Protein AF-0000000066293790 (afdb_homodimer)

Nearest PDB structures (foldseek):
  2iiu-assembly1_A  TM=8.803E-01  e=8.306E-07  Shewanella oneidensis
  2olt-assembly1_B  TM=8.919E-01  e=1.092E-06  Shewanella oneidensis MR-1
  2olt-assembly2_A  TM=8.909E-01  e=1.503E-06  Shewanella oneidensis MR-1
  2iiu-assembly2_C  TM=8.753E-01  e=1.723E-06  Shewanella oneidensis
  1t72-assembly1_A  TM=7.692E-01  e=1.938E-03  Aquifex aeolicus

Radius of gyration: 21.7 Å; Cα contacts (8 Å, |Δi|>4): 525; chains: 2; bounding box: 52×69×60 Å

InterPro domains:
  IPR002727 Protein of unknown function DUF47 [PTHR36536] (15-214)
  IPR002727 Protein of unknown function DUF47 [TIGR00153] (3-216)
  IPR018445 Putative phosphate transport regulator [PF01865] (2-214)
  IPR038078 PhoU-like domain superfamily [G3DSA:1.20.58.220] (3-214)

Secondary structure (DSSP, 8-state):
--------HHHHHHHHHHHHHHHHHHHHHHHHHHHHTT-HHHHHHHHHHHHHHHHHHHHHHHHHHHHIIIIIS-GGGHHHHHHHHHHHHHHHHHHHHHHHHHHHH-PPP-GGGHHHHHHHHHHHHHHHHHHHHHHHHTTT-HHHHHHHHHHHHHHHHHHHHHHHHHHHHHHHHHHTTSS-HHHHHHHHHHHHHHHHHHHHHHHHHHHHHHHHHHHH-/--------HHHHHHHHHHHHHHHHHHHHHHHHHHHHTT-HHHHHHHHHHHHHHHHHHHHHHHHHHHHIIIIIS-GGGHHHHHHHHHHHHHHHHHHHHHHHHHHHH-PPPPGGGHHHHHHHHHHHHHHHHHHHHHHHHTTT-HHHHHHHHHHHHHHHHHHHHHHHHHHHHHHHHHHTTSS-HHHHHHHHHHHHHHHHHHHHHHHHHHHHHHHHHHHH-

pLDDT: mean 89.33, std 13.79, range [22.28, 98.5]

Foldseek 3Di:
DPPPPPCQPLNVLLLVLLVLLLVLLVLLVVLVVCLQVLVLVSLVVSLVVLVVSLVVSVVSLVVSVVCLVVVSDDPPCSVLVNQLSVLSSVLSVLSSVLSVLSNVLSDRDDNVCVVLVVVLSVLLNVLSVLLSQLVVCLPPPLPSNVVSLVVLVVSLVVNVVSLVVSLVVLVVCPVVVVDDPSNSVSVNVSSVSSSVSSVSSNVSSVSSVVSSVVVVD/DPPPPPCQPLNVLLLVLLVLLLVLLVLLVVLVVCLQVLVLVSLVVSLVVLVVSLVVSVVSLVVSVVCLVVVSDDPPCSVLVNQLSVLSSVLSVLSSVLSVLSNVLSDRDDNVCVVLVVVLSVLLNLLSVLLSQLVVCLPPPLPSNVVSLVVLVVSLVVNVVSLVVSLVVLVVCPVVVVDDPSNSVSVNVSSVSSSVSSVSSNVSSVSSVVSSVVVVD

Structure (mmCIF, N/CA/C/O backbone):
data_AF-0000000066293790-model_v1
#
loop_
_entity.id
_entity.type
_entity.pdbx_description
1 polymer 'UPF0111 protein MTH_1689'
#
loop_
_atom_site.group_PDB
_atom_site.id
_atom_site.type_symbol
_atom_site.label_atom_id
_atom_site.label_alt_id
_atom_site.label_comp_id
_atom_site.label_asym_id
_atom_site.label_entity_id
_atom_site.label_seq_id
_atom_site.pdbx_PDB_ins_code
_atom_site.Cartn_x
_atom_site.Cartn_y
_atom_site.Cartn_z
_atom_site.occupancy
_atom_site.B_iso_or_equiv
_atom_site.auth_seq_id
_atom_site.auth_comp_id
_atom_site.auth_asym_id
_atom_site.auth_atom_id
_atom_site.pdbx_PDB_model_num
ATOM 1 N N . MET A 1 1 ? 24.391 -26.188 -33.406 1 22.38 1 MET A N 1
ATOM 2 C CA . MET A 1 1 ? 23.859 -24.891 -33.781 1 22.38 1 MET A CA 1
ATOM 3 C C . MET A 1 1 ? 23.016 -24.281 -32.688 1 22.38 1 MET A C 1
ATOM 5 O O . MET A 1 1 ? 21.906 -24.766 -32.406 1 22.38 1 MET A O 1
ATOM 9 N N . LYS A 1 2 ? 23.5 -24.203 -31.578 1 29.2 2 LYS A N 1
ATOM 10 C CA . LYS A 1 2 ? 22.922 -24.031 -30.25 1 29.2 2 LYS A CA 1
ATOM 11 C C . LYS A 1 2 ? 22.016 -22.812 -30.188 1 29.2 2 LYS A C 1
ATOM 13 O O . LYS A 1 2 ? 22.453 -21.688 -30.484 1 29.2 2 LYS A O 1
ATOM 18 N N . PHE A 1 3 ? 20.75 -22.812 -30.812 1 27.83 3 PHE A N 1
ATOM 19 C CA . PHE A 1 3 ? 19.688 -21.828 -30.938 1 27.83 3 PHE A CA 1
ATOM 20 C C . PHE A 1 3 ? 19.625 -20.938 -29.688 1 27.83 3 PHE A C 1
ATOM 22 O O . PHE A 1 3 ? 19.422 -21.438 -28.578 1 27.83 3 PHE A O 1
ATOM 29 N N . PHE A 1 4 ? 20.453 -20.016 -29.469 1 33.88 4 PHE A N 1
ATOM 30 C CA . PHE A 1 4 ? 20.484 -18.953 -28.484 1 33.88 4 PHE A CA 1
ATOM 31 C C . PHE A 1 4 ? 19.062 -18.516 -28.125 1 33.88 4 PHE A C 1
ATOM 33 O O . PHE A 1 4 ? 18.359 -17.922 -28.938 1 33.88 4 PHE A O 1
ATOM 40 N N . LEU A 1 5 ? 18.219 -19.234 -27.531 1 38.25 5 LEU A N 1
ATOM 41 C CA . LEU A 1 5 ? 16.812 -19.062 -27.141 1 38.25 5 LEU A CA 1
ATOM 42 C C . LEU A 1 5 ? 16.516 -17.609 -26.828 1 38.25 5 LEU A C 1
ATOM 44 O O . LEU A 1 5 ? 17.172 -17 -25.984 1 38.25 5 LEU A O 1
ATOM 48 N N . LYS A 1 6 ? 16.281 -16.641 -27.766 1 44.5 6 LYS A N 1
ATOM 49 C CA . LYS A 1 6 ? 15.898 -15.234 -27.859 1 44.5 6 LYS A CA 1
ATOM 50 C C . LYS A 1 6 ? 15.039 -14.828 -26.656 1 44.5 6 LYS A C 1
ATOM 52 O O . LYS A 1 6 ? 14.047 -15.492 -26.344 1 44.5 6 LYS A O 1
ATOM 57 N N . GLU A 1 7 ? 15.734 -14.297 -25.703 1 55.34 7 GLU A N 1
ATOM 58 C CA . GLU A 1 7 ? 14.93 -13.703 -24.641 1 55.34 7 GLU A CA 1
ATOM 59 C C . GLU A 1 7 ? 13.641 -13.109 -25.188 1 55.34 7 GLU A C 1
ATOM 61 O O . GLU A 1 7 ? 13.656 -12.383 -26.188 1 55.34 7 GLU A O 1
ATOM 66 N N . SER A 1 8 ? 12.531 -13.68 -24.922 1 63.69 8 SER A N 1
ATOM 67 C CA . SER A 1 8 ? 11.258 -13.141 -25.391 1 63.69 8 SER A CA 1
ATOM 68 C C . SER A 1 8 ? 11.141 -11.648 -25.062 1 63.69 8 SER A C 1
ATOM 70 O O . SER A 1 8 ? 11.797 -11.148 -24.156 1 63.69 8 SER A O 1
ATOM 72 N N . LYS A 1 9 ? 10.789 -10.828 -26.047 1 71.94 9 LYS A N 1
ATOM 73 C CA . LYS A 1 9 ? 10.477 -9.414 -25.844 1 71.94 9 LYS A CA 1
ATOM 74 C C . LYS A 1 9 ? 9.922 -9.156 -24.453 1 71.94 9 LYS A C 1
ATOM 76 O O . LYS A 1 9 ? 10.258 -8.156 -23.812 1 71.94 9 LYS A O 1
ATOM 81 N N . VAL A 1 10 ? 9.328 -10.102 -23.938 1 70.75 10 VAL A N 1
ATOM 82 C CA . VAL A 1 10 ? 8.695 -9.961 -22.625 1 70.75 10 VAL A CA 1
ATOM 83 C C . VAL A 1 10 ? 9.758 -10.039 -21.531 1 70.75 10 VAL A C 1
ATOM 85 O O . VAL A 1 10 ? 9.703 -9.289 -20.547 1 70.75 10 VAL A O 1
ATOM 88 N N . GLU A 1 11 ? 10.742 -10.922 -21.797 1 74.5 11 GLU A N 1
ATOM 89 C CA . GLU A 1 11 ? 11.812 -11.047 -20.812 1 74.5 11 GLU A CA 1
ATOM 90 C C . GLU A 1 11 ? 12.656 -9.773 -20.766 1 74.5 11 GLU A C 1
ATOM 92 O O . GLU A 1 11 ? 13.086 -9.352 -19.688 1 74.5 11 GLU A O 1
ATOM 97 N N . LYS A 1 12 ? 12.867 -9.219 -21.891 1 81.5 12 LYS A N 1
ATOM 98 C CA . LYS A 1 12 ? 13.633 -7.977 -21.953 1 81.5 12 LYS A CA 1
ATOM 99 C C . LYS A 1 12 ? 12.891 -6.844 -21.25 1 81.5 12 LYS A C 1
ATOM 101 O O . LYS A 1 12 ? 13.484 -6.105 -20.453 1 81.5 12 LYS A O 1
ATOM 106 N N . HIS A 1 13 ? 11.609 -6.723 -21.5 1 84.44 13 HIS A N 1
ATOM 107 C CA . HIS A 1 13 ? 10.797 -5.707 -20.844 1 84.44 13 HIS A CA 1
ATOM 108 C C . HIS A 1 13 ? 10.773 -5.914 -19.328 1 84.44 13 HIS A C 1
ATOM 110 O O . HIS A 1 13 ? 10.797 -4.945 -18.562 1 84.44 13 HIS A O 1
ATOM 116 N N . GLY A 1 14 ? 10.781 -7.16 -18.984 1 85.12 14 GLY A N 1
ATOM 117 C CA . GLY A 1 14 ? 10.797 -7.461 -17.562 1 85.12 14 GLY A CA 1
ATOM 118 C C . GLY A 1 14 ? 12.07 -7.008 -16.875 1 85.12 14 GLY A C 1
ATOM 119 O O . GLY A 1 14 ? 12.023 -6.438 -15.789 1 85.12 14 GLY A O 1
ATOM 120 N N . ARG A 1 15 ? 13.148 -7.211 -17.531 1 85.75 15 ARG A N 1
ATOM 121 C CA . ARG A 1 15 ? 14.438 -6.805 -16.984 1 85.75 15 ARG A CA 1
ATOM 122 C C . ARG A 1 15 ? 14.547 -5.285 -16.906 1 85.75 15 ARG A C 1
ATOM 124 O O . ARG A 1 15 ? 15.031 -4.738 -15.914 1 85.75 15 ARG A O 1
ATOM 131 N N . GLN A 1 16 ? 14.133 -4.711 -17.953 1 90.88 16 GLN A N 1
ATOM 132 C CA . GLN A 1 16 ? 14.148 -3.25 -17.969 1 90.88 16 GLN A CA 1
ATOM 133 C C . GLN A 1 16 ? 13.266 -2.67 -16.875 1 90.88 16 GLN A C 1
ATOM 135 O O . GLN A 1 16 ? 13.641 -1.688 -16.234 1 90.88 16 GLN A O 1
ATOM 140 N N 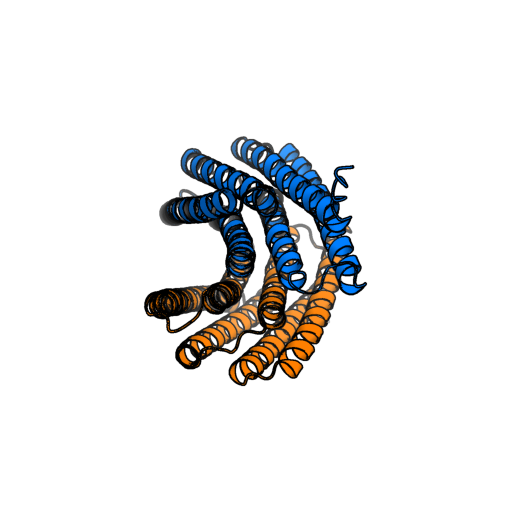. HIS A 1 17 ? 12.102 -3.246 -16.719 1 92.75 17 HIS A N 1
ATOM 141 C CA . HIS A 1 17 ? 11.188 -2.818 -15.672 1 92.75 17 HIS A CA 1
ATOM 142 C C . HIS A 1 17 ? 11.828 -2.92 -14.297 1 92.75 17 HIS A C 1
ATOM 144 O O . HIS A 1 17 ? 11.766 -1.98 -13.5 1 92.75 17 HIS A O 1
ATOM 150 N N . LEU A 1 18 ? 12.477 -4.012 -14.086 1 92.12 18 LEU A N 1
ATOM 151 C CA . LEU A 1 18 ? 13.133 -4.254 -12.805 1 92.12 18 LEU A CA 1
ATOM 152 C C . LEU A 1 18 ? 14.234 -3.232 -12.562 1 92.12 18 LEU A C 1
ATOM 154 O O . LEU A 1 18 ? 14.406 -2.744 -11.438 1 92.12 18 LEU A O 1
ATOM 158 N N . GLU A 1 19 ? 14.961 -2.898 -13.562 1 92.88 19 GLU A N 1
ATOM 159 C CA . GLU A 1 19 ? 16.031 -1.906 -13.453 1 92.88 19 GLU A CA 1
ATOM 160 C C . GLU A 1 19 ? 15.477 -0.536 -13.078 1 92.88 19 GLU A C 1
ATOM 162 O O . GLU A 1 19 ? 16.062 0.177 -12.266 1 92.88 19 GLU A O 1
ATOM 167 N N . LYS A 1 20 ? 14.367 -0.208 -13.656 1 94.06 20 LYS A N 1
ATOM 168 C CA . LYS A 1 20 ? 13.75 1.078 -13.352 1 94.06 20 LYS A CA 1
ATOM 169 C C . LYS A 1 20 ? 13.281 1.132 -11.898 1 94.06 20 LYS A C 1
ATOM 171 O O . LYS A 1 20 ? 13.391 2.168 -11.242 1 94.06 20 LYS A O 1
ATOM 176 N N . VAL A 1 21 ? 12.781 0.03 -11.422 1 94.25 21 VAL A N 1
ATOM 177 C CA . VAL A 1 21 ? 12.344 -0.034 -10.031 1 94.25 21 VAL A CA 1
ATOM 178 C C . VAL A 1 21 ? 13.547 0.129 -9.102 1 94.25 21 VAL A C 1
ATOM 180 O O . VAL A 1 21 ? 13.469 0.849 -8.102 1 94.25 21 VAL A O 1
ATOM 183 N N . MET A 1 22 ? 14.688 -0.47 -9.469 1 95.06 22 MET A N 1
ATOM 184 C CA . MET A 1 22 ? 15.906 -0.338 -8.672 1 95.06 22 MET A CA 1
ATOM 185 C C . MET A 1 22 ? 16.391 1.104 -8.672 1 95.06 22 MET A C 1
ATOM 187 O O . MET A 1 22 ? 16.844 1.609 -7.641 1 95.06 22 MET A O 1
ATOM 191 N N . GLU A 1 23 ? 16.281 1.7 -9.805 1 96.06 23 GLU A N 1
ATOM 192 C CA . GLU A 1 23 ? 16.688 3.1 -9.914 1 96.06 23 GLU A CA 1
ATOM 193 C C . GLU A 1 23 ? 15.836 3.99 -9.016 1 96.06 23 GLU A C 1
ATOM 195 O O . GLU A 1 23 ? 16.344 4.922 -8.391 1 96.06 23 GLU A O 1
ATOM 200 N N . CYS A 1 24 ? 14.516 3.709 -8.984 1 96.31 24 CYS A N 1
ATOM 201 C CA . CYS A 1 24 ? 13.625 4.438 -8.086 1 96.31 24 CYS A CA 1
ATOM 202 C C . CYS A 1 24 ? 14.102 4.336 -6.641 1 96.31 24 CYS A C 1
ATOM 204 O O . CYS A 1 24 ? 14.148 5.336 -5.926 1 96.31 24 CYS A O 1
ATOM 206 N N . TYR A 1 25 ? 14.484 3.148 -6.297 1 97.12 25 TYR A N 1
ATOM 207 C CA . TYR A 1 25 ? 14.898 2.938 -4.914 1 97.12 25 TYR A CA 1
ATOM 208 C C . TYR A 1 25 ? 16.203 3.668 -4.613 1 97.12 25 TYR A C 1
ATOM 210 O O . TYR A 1 25 ? 16.359 4.27 -3.551 1 97.12 25 TYR A O 1
ATOM 218 N N . LEU A 1 26 ? 17.188 3.631 -5.527 1 97.5 26 LEU A N 1
ATOM 219 C CA . LEU A 1 26 ? 18.484 4.293 -5.324 1 97.5 26 LEU A CA 1
ATOM 220 C C . LEU A 1 26 ? 18.297 5.797 -5.148 1 97.5 26 LEU A C 1
ATOM 222 O O . LEU A 1 26 ? 18.953 6.41 -4.305 1 97.5 26 LEU A O 1
ATOM 226 N N . LYS A 1 27 ? 17.391 6.309 -5.918 1 98 27 LYS A N 1
ATOM 227 C CA . LYS A 1 27 ? 17.078 7.73 -5.77 1 98 27 LYS A CA 1
ATOM 228 C C . LYS A 1 27 ? 16.406 8.016 -4.43 1 98 27 LYS A C 1
ATOM 230 O O . LYS A 1 27 ? 16.625 9.07 -3.834 1 98 27 LYS A O 1
ATOM 235 N N . PHE A 1 28 ? 15.625 7.117 -3.973 1 98.44 28 PHE A N 1
ATOM 236 C CA . PHE A 1 28 ? 14.969 7.285 -2.682 1 98.44 28 PHE A CA 1
ATOM 237 C C . PHE A 1 28 ? 15.984 7.273 -1.55 1 98.44 28 PHE A C 1
ATOM 239 O O . PHE A 1 28 ? 15.844 8.008 -0.572 1 98.44 28 PHE A O 1
ATOM 246 N N . GLU A 1 29 ? 17.016 6.422 -1.677 1 97.81 29 GLU A N 1
ATOM 247 C CA . GLU A 1 29 ? 18.094 6.434 -0.693 1 97.81 29 GLU A CA 1
ATOM 248 C C . GLU A 1 29 ? 18.734 7.812 -0.599 1 97.81 29 GLU A C 1
ATOM 250 O O . GLU A 1 29 ? 19 8.305 0.499 1 97.81 29 GLU A O 1
ATOM 255 N N . GLU A 1 30 ? 18.984 8.367 -1.761 1 98.31 30 GLU A N 1
ATOM 256 C CA . GLU A 1 30 ? 19.531 9.711 -1.808 1 98.31 30 GLU A CA 1
ATOM 257 C C . GLU A 1 30 ? 18.578 10.727 -1.174 1 98.31 30 GLU A C 1
ATOM 259 O O . GLU A 1 30 ? 19.016 11.633 -0.463 1 98.31 30 GLU A O 1
ATOM 264 N N . LEU A 1 31 ? 17.328 10.539 -1.444 1 98.38 31 LEU A N 1
ATOM 265 C CA . LEU A 1 31 ? 16.312 11.445 -0.922 1 98.38 31 LEU A CA 1
ATOM 266 C C . LEU A 1 31 ? 16.281 11.414 0.603 1 98.38 31 LEU A C 1
ATOM 268 O O . LEU A 1 31 ? 16.219 12.469 1.244 1 98.38 31 LEU A O 1
ATOM 272 N N . MET A 1 32 ? 16.406 10.211 1.162 1 98.06 32 MET A N 1
ATOM 273 C CA . MET A 1 32 ? 16.375 10.086 2.617 1 98.06 32 MET A CA 1
ATOM 274 C C . MET A 1 32 ? 17.578 10.766 3.254 1 98.06 32 MET A C 1
ATOM 276 O O . MET A 1 32 ? 17.453 11.406 4.297 1 98.06 32 MET A O 1
ATOM 280 N N . GLU A 1 33 ? 18.703 10.664 2.594 1 97.69 33 GLU A N 1
ATOM 281 C CA . GLU A 1 33 ? 19.875 11.359 3.092 1 97.69 33 GLU A CA 1
ATOM 282 C C . GLU A 1 33 ? 19.688 12.875 3.062 1 97.69 33 GLU A C 1
ATOM 284 O O . GLU A 1 33 ? 20.078 13.57 3.998 1 97.69 33 GLU A O 1
ATOM 289 N N . ALA A 1 34 ? 19.141 13.336 1.987 1 97.69 34 ALA A N 1
ATOM 290 C CA . ALA A 1 34 ? 18.828 14.766 1.899 1 97.69 34 ALA A CA 1
ATOM 291 C C . ALA A 1 34 ? 17.844 15.172 2.986 1 97.69 34 ALA A C 1
ATOM 293 O O . ALA A 1 34 ? 17.969 16.25 3.574 1 97.69 34 ALA A O 1
ATOM 294 N N . PHE A 1 35 ? 16.875 14.305 3.273 1 98 35 PHE A N 1
ATOM 295 C CA . PHE A 1 35 ? 15.875 14.547 4.301 1 98 35 PHE A CA 1
ATOM 296 C C . PHE A 1 35 ? 16.516 14.648 5.68 1 98 35 PHE A C 1
ATOM 298 O O . PHE A 1 35 ? 16.203 15.555 6.449 1 98 35 PHE A O 1
ATOM 305 N N . TYR A 1 36 ? 17.5 13.758 5.938 1 96.88 36 TYR A N 1
ATOM 306 C CA . TYR A 1 36 ? 18.203 13.766 7.215 1 96.88 36 TYR A CA 1
ATOM 307 C C . TYR A 1 36 ? 18.938 15.094 7.43 1 96.88 36 TYR A C 1
ATOM 309 O O . TYR A 1 36 ? 19.047 15.562 8.562 1 96.88 36 TYR A O 1
ATOM 317 N N . ARG A 1 37 ? 19.312 15.703 6.277 1 95.88 37 ARG A N 1
ATOM 318 C CA . ARG A 1 37 ? 20.141 16.906 6.359 1 95.88 37 ARG A CA 1
ATOM 319 C C . ARG A 1 37 ? 19.281 18.156 6.242 1 95.88 37 ARG A C 1
ATOM 321 O O . ARG A 1 37 ? 19.797 19.281 6.301 1 95.88 37 ARG A O 1
ATOM 328 N N . GLY A 1 38 ? 18.078 18.016 6.035 1 95.25 38 GLY A N 1
ATOM 329 C CA . GLY A 1 38 ? 17.172 19.156 5.93 1 95.25 38 GLY A CA 1
ATOM 330 C C . GLY A 1 38 ? 17.281 19.875 4.602 1 95.25 38 GLY A C 1
ATOM 331 O O . GLY A 1 38 ? 16.953 21.062 4.504 1 95.25 38 GLY A O 1
ATOM 332 N N . ASP A 1 39 ? 17.75 19.172 3.611 1 95.94 39 ASP A N 1
ATOM 333 C CA . ASP A 1 39 ? 17.906 19.75 2.279 1 95.94 39 ASP A CA 1
ATOM 334 C C . ASP A 1 39 ? 16.609 19.625 1.481 1 95.94 39 ASP A C 1
ATOM 336 O O . ASP A 1 39 ? 16.5 18.766 0.597 1 95.94 39 ASP A O 1
ATOM 340 N N . CYS A 1 40 ? 15.703 20.516 1.701 1 93.25 40 CYS A N 1
ATOM 341 C CA . CYS A 1 40 ? 14.359 20.453 1.127 1 93.25 40 CYS A CA 1
ATOM 342 C C . CYS A 1 40 ? 14.414 20.578 -0.391 1 93.25 40 CYS A C 1
ATOM 344 O O . CYS A 1 40 ? 13.609 19.969 -1.098 1 93.25 40 CYS A O 1
ATOM 346 N N . ARG A 1 41 ? 15.297 21.406 -0.844 1 94.88 41 ARG A N 1
ATOM 347 C CA . ARG A 1 41 ? 15.43 21.578 -2.287 1 94.88 41 ARG A CA 1
ATOM 348 C C . ARG A 1 41 ? 15.812 20.266 -2.965 1 94.88 41 ARG A C 1
ATOM 350 O O . ARG A 1 41 ? 15.18 19.859 -3.939 1 94.88 41 ARG A O 1
ATOM 357 N N . LEU A 1 42 ? 16.797 19.641 -2.432 1 96.88 42 LEU A N 1
ATOM 358 C CA . LEU A 1 42 ? 17.234 18.375 -3.012 1 96.88 42 LEU A CA 1
ATOM 359 C C . LEU A 1 42 ? 16.172 17.297 -2.867 1 96.88 42 LEU A C 1
ATOM 361 O O . LEU A 1 42 ? 15.984 16.469 -3.766 1 96.88 42 LEU A O 1
ATOM 365 N N . VAL A 1 43 ? 15.445 17.266 -1.757 1 96.38 43 VAL A N 1
ATOM 366 C CA . VAL A 1 43 ? 14.336 16.344 -1.563 1 96.38 43 VAL A CA 1
ATOM 367 C C . VAL A 1 43 ? 13.312 16.516 -2.686 1 96.38 43 VAL A C 1
ATOM 369 O O . VAL A 1 43 ? 12.867 15.539 -3.285 1 96.38 43 VAL A O 1
ATOM 372 N N . SER A 1 44 ? 12.992 17.734 -2.979 1 94.44 44 SER A N 1
ATOM 373 C CA . SER A 1 44 ? 12.016 18.016 -4.023 1 94.44 44 SER A CA 1
ATOM 374 C C . SER A 1 44 ? 12.516 17.562 -5.391 1 94.44 44 SER A C 1
ATOM 376 O O . SER A 1 44 ? 11.766 16.984 -6.176 1 94.44 44 SER A O 1
ATOM 378 N N . GLU A 1 45 ? 13.758 17.844 -5.664 1 96.38 45 GLU A N 1
ATOM 379 C CA . GLU A 1 45 ? 14.359 17.469 -6.938 1 96.38 45 GLU A CA 1
ATOM 380 C C . GLU A 1 45 ? 14.367 15.945 -7.105 1 96.38 45 GLU A C 1
ATOM 382 O O . GLU A 1 45 ? 13.992 15.43 -8.156 1 96.38 45 GLU A O 1
ATOM 387 N N . LEU A 1 46 ? 14.758 15.289 -6.078 1 97.12 46 LEU A N 1
ATOM 388 C CA . LEU A 1 46 ? 14.836 13.828 -6.121 1 97.12 46 LEU A CA 1
ATOM 389 C C . LEU A 1 46 ? 13.445 13.211 -6.223 1 97.12 46 LEU A C 1
ATOM 391 O O . LEU A 1 46 ? 13.266 12.188 -6.879 1 97.12 46 LEU A O 1
ATOM 395 N N . THR A 1 47 ? 12.477 13.82 -5.574 1 95.25 47 THR A N 1
ATOM 396 C CA . THR A 1 47 ? 11.102 13.359 -5.676 1 95.25 47 THR A CA 1
ATOM 397 C C . THR A 1 47 ? 10.625 13.398 -7.125 1 95.25 47 THR A C 1
ATOM 399 O O . THR A 1 47 ? 9.992 12.453 -7.602 1 95.25 47 THR A O 1
ATOM 402 N N . LYS A 1 48 ? 10.992 14.422 -7.82 1 94.5 48 LYS A N 1
ATOM 403 C CA . LYS A 1 48 ? 10.641 14.539 -9.234 1 94.5 48 LYS A CA 1
ATOM 404 C C . LYS A 1 48 ? 11.32 13.461 -10.062 1 94.5 48 LYS A C 1
ATOM 406 O O . LYS A 1 48 ? 10.695 12.867 -10.945 1 94.5 48 LYS A O 1
ATOM 411 N N . GLU A 1 49 ? 12.508 13.25 -9.766 1 96 49 GLU A N 1
ATOM 412 C CA . GLU A 1 49 ? 13.25 12.227 -10.492 1 96 49 GLU A CA 1
ATOM 413 C C . GLU A 1 49 ? 12.648 10.844 -10.25 1 96 49 GLU A C 1
ATOM 415 O O . GLU A 1 49 ? 12.539 10.039 -11.18 1 96 49 GLU A O 1
ATOM 420 N N . ILE A 1 50 ? 12.258 10.555 -9.016 1 96.06 50 ILE A N 1
ATOM 421 C CA . ILE A 1 50 ? 11.633 9.281 -8.664 1 96.06 50 ILE A CA 1
ATOM 422 C C . ILE A 1 50 ? 10.312 9.125 -9.414 1 96.06 50 ILE A C 1
ATOM 424 O O . ILE A 1 50 ? 10.016 8.055 -9.945 1 96.06 50 ILE A O 1
ATOM 428 N N . ALA A 1 51 ? 9.578 10.18 -9.477 1 92.56 51 ALA A N 1
ATOM 429 C CA . ALA A 1 51 ? 8.305 10.156 -10.195 1 92.56 51 ALA A CA 1
ATOM 430 C C . ALA A 1 51 ? 8.508 9.82 -11.672 1 92.56 51 ALA A C 1
ATOM 432 O O . ALA A 1 51 ? 7.742 9.055 -12.25 1 92.56 51 ALA A O 1
ATOM 433 N N . ILE A 1 52 ? 9.539 10.367 -12.266 1 92.94 52 ILE A N 1
ATOM 434 C CA . ILE A 1 52 ? 9.859 10.117 -13.672 1 92.94 52 ILE A CA 1
ATOM 435 C C . ILE A 1 52 ? 10.195 8.641 -13.859 1 92.94 52 ILE A C 1
ATOM 437 O O . ILE A 1 52 ? 9.672 7.988 -14.766 1 92.94 52 ILE A O 1
ATOM 441 N N . LYS A 1 53 ? 11.023 8.141 -12.984 1 93.5 53 LYS A N 1
ATOM 442 C CA . LYS A 1 53 ? 11.43 6.742 -13.078 1 93.5 53 LYS A CA 1
ATOM 443 C C . LYS A 1 53 ? 10.234 5.809 -12.875 1 93.5 53 LYS A C 1
ATOM 445 O O . LYS A 1 53 ? 10.109 4.793 -13.562 1 93.5 53 LYS A O 1
ATOM 450 N N . GLU A 1 54 ? 9.445 6.109 -11.891 1 93.38 54 GLU A N 1
ATOM 451 C CA . GLU A 1 54 ? 8.234 5.32 -11.664 1 93.38 54 GLU A CA 1
ATOM 452 C C . GLU A 1 54 ? 7.324 5.332 -12.883 1 93.38 54 GLU A C 1
ATOM 454 O O . GLU A 1 54 ? 6.758 4.305 -13.258 1 93.38 54 GLU A O 1
ATOM 459 N N . HIS A 1 55 ? 7.176 6.426 -13.539 1 89.69 55 HIS A N 1
ATOM 460 C CA . HIS A 1 55 ? 6.371 6.523 -14.75 1 89.69 55 HIS A CA 1
ATOM 461 C C . HIS A 1 55 ? 6.957 5.676 -15.875 1 89.69 55 HIS A C 1
ATOM 463 O O . HIS A 1 55 ? 6.219 5.008 -16.609 1 89.69 55 HIS A O 1
ATOM 469 N N . GLU A 1 56 ? 8.203 5.758 -15.984 1 92.31 56 GLU A N 1
ATOM 470 C CA . GLU A 1 56 ? 8.875 4.926 -16.984 1 92.31 56 GLU A CA 1
ATOM 471 C C . GLU A 1 56 ? 8.633 3.443 -16.703 1 92.31 56 GLU A C 1
ATOM 473 O O . GLU A 1 56 ? 8.344 2.68 -17.625 1 92.31 56 GLU A O 1
ATOM 478 N N . ALA A 1 57 ? 8.781 3.033 -15.438 1 91.88 57 ALA A N 1
ATOM 479 C CA . ALA A 1 57 ? 8.523 1.646 -15.062 1 91.88 57 ALA A CA 1
ATOM 480 C C . ALA A 1 57 ? 7.082 1.251 -15.367 1 91.88 57 ALA A C 1
ATOM 482 O O . ALA A 1 57 ? 6.824 0.16 -15.875 1 91.88 57 ALA A O 1
ATOM 483 N N . ASP A 1 58 ? 6.195 2.105 -15.086 1 88.5 58 ASP A N 1
ATOM 484 C CA . ASP A 1 58 ? 4.777 1.865 -15.312 1 88.5 58 ASP A CA 1
ATOM 485 C C . ASP A 1 58 ? 4.477 1.707 -16.797 1 88.5 58 ASP A C 1
ATOM 487 O O . ASP A 1 58 ? 3.637 0.893 -17.188 1 88.5 58 ASP A O 1
ATOM 491 N N . GLU A 1 59 ? 5.102 2.506 -17.609 1 89.38 59 GLU A N 1
ATOM 492 C CA . GLU A 1 59 ? 4.926 2.396 -19.047 1 89.38 59 GLU A CA 1
ATOM 493 C C . GLU A 1 59 ? 5.406 1.042 -19.562 1 89.38 59 GLU A C 1
ATOM 495 O O . GLU A 1 59 ? 4.758 0.43 -20.422 1 89.38 59 GLU A O 1
ATOM 500 N N . ILE A 1 60 ? 6.492 0.617 -19.047 1 89.62 60 ILE A N 1
ATOM 501 C CA . ILE A 1 60 ? 7.02 -0.689 -19.438 1 89.62 60 ILE A CA 1
ATOM 502 C C . ILE A 1 60 ? 6.051 -1.784 -18.984 1 89.62 60 ILE A C 1
ATOM 504 O O . ILE A 1 60 ? 5.742 -2.697 -19.766 1 89.62 60 ILE A O 1
ATOM 508 N N . ARG A 1 61 ? 5.578 -1.71 -17.766 1 87.88 61 ARG A N 1
ATOM 509 C CA . ARG A 1 61 ? 4.609 -2.676 -17.25 1 87.88 61 ARG A CA 1
ATOM 510 C C . ARG A 1 61 ? 3.375 -2.74 -18.141 1 87.88 61 ARG A C 1
ATOM 512 O O . ARG A 1 61 ? 2.908 -3.828 -18.484 1 87.88 61 ARG A O 1
ATOM 519 N N . ARG A 1 62 ? 2.859 -1.581 -18.516 1 83.25 62 ARG A N 1
ATOM 520 C CA . ARG A 1 62 ? 1.678 -1.509 -19.359 1 83.25 62 ARG A CA 1
ATOM 521 C C . ARG A 1 62 ? 1.937 -2.168 -20.719 1 83.25 62 ARG A C 1
ATOM 523 O O . ARG A 1 62 ? 1.077 -2.881 -21.234 1 83.25 62 ARG A O 1
ATOM 530 N N . LYS A 1 63 ? 3.039 -1.859 -21.281 1 83.06 63 LYS A N 1
ATOM 531 C CA . LYS A 1 63 ? 3.42 -2.473 -22.547 1 83.06 63 LYS A CA 1
ATOM 532 C C . LYS A 1 63 ? 3.473 -3.992 -22.438 1 83.06 63 LYS A C 1
ATOM 534 O O . LYS A 1 63 ? 3.006 -4.707 -23.328 1 83.06 63 LYS A O 1
ATOM 539 N N . MET A 1 64 ? 4.02 -4.48 -21.359 1 81.31 64 MET A N 1
ATOM 540 C CA . MET A 1 64 ? 4.102 -5.914 -21.109 1 81.31 64 MET A CA 1
ATOM 541 C C . MET A 1 64 ? 2.707 -6.527 -21 1 81.31 64 MET A C 1
ATOM 543 O O . MET A 1 64 ? 2.463 -7.617 -21.531 1 81.31 64 MET A O 1
ATOM 547 N N . GLU A 1 65 ? 1.85 -5.891 -20.312 1 75.44 65 GLU A N 1
ATOM 548 C CA . GLU A 1 65 ? 0.475 -6.363 -20.172 1 75.44 65 GLU A CA 1
ATOM 549 C C . GLU A 1 65 ? -0.221 -6.457 -21.531 1 75.44 65 GLU A C 1
ATOM 551 O O . GLU A 1 65 ? -0.94 -7.422 -21.797 1 75.44 65 GLU A O 1
ATOM 556 N N . LEU A 1 66 ? -0.013 -5.426 -22.344 1 74 66 LEU A N 1
ATOM 557 C CA . LEU A 1 66 ? -0.615 -5.418 -23.672 1 74 66 LEU A CA 1
ATOM 558 C C . LEU A 1 66 ? -0.073 -6.566 -24.516 1 74 66 LEU A C 1
ATOM 560 O O . LEU A 1 66 ? -0.833 -7.242 -25.203 1 74 66 LEU A O 1
ATOM 564 N N . GLU A 1 67 ? 1.172 -6.777 -24.438 1 72.06 67 GLU A N 1
ATOM 565 C CA . GLU A 1 67 ? 1.794 -7.871 -25.188 1 72.06 67 GLU A CA 1
ATOM 566 C C . GLU A 1 67 ? 1.289 -9.227 -24.688 1 72.06 67 GLU A C 1
ATOM 568 O O . GLU A 1 67 ? 1.142 -10.164 -25.484 1 72.06 67 GLU A O 1
ATOM 573 N N . PHE A 1 68 ? 1.068 -9.273 -23.484 1 65.94 68 PHE A N 1
ATOM 574 C CA . PHE A 1 68 ? 0.495 -10.469 -22.875 1 65.94 68 PHE A CA 1
ATOM 575 C C . PHE A 1 68 ? -0.874 -10.773 -23.484 1 65.94 68 PHE A C 1
ATOM 577 O O . PHE A 1 68 ? -1.151 -11.914 -23.859 1 65.94 68 PHE A O 1
ATOM 584 N N . TYR A 1 69 ? -1.676 -9.836 -23.5 1 63.38 69 TYR A N 1
ATOM 585 C CA . TYR A 1 69 ? -3.037 -10.031 -24 1 63.38 69 TYR A CA 1
ATOM 586 C C . TYR A 1 69 ? -3.045 -10.305 -25.5 1 63.38 69 TYR A C 1
ATOM 588 O O . TYR A 1 69 ? -3.959 -10.961 -26 1 63.38 69 TYR A O 1
ATOM 596 N N . GLU A 1 70 ? -2.01 -9.961 -26.188 1 66 70 GLU A N 1
ATOM 597 C CA . GLU A 1 70 ? -1.93 -10.188 -27.625 1 66 70 GLU A CA 1
ATOM 598 C C . GLU A 1 70 ? -1.334 -11.555 -27.938 1 66 70 GLU A C 1
ATOM 600 O O . GLU A 1 70 ? -1.183 -11.922 -29.109 1 66 70 GLU A O 1
ATOM 605 N N . GLY A 1 71 ? -1.276 -12.391 -26.969 1 58.62 71 GLY A N 1
ATOM 606 C CA . GLY A 1 71 ? -0.889 -13.773 -27.203 1 58.62 71 GLY A CA 1
ATOM 607 C C . GLY A 1 71 ? 0.614 -13.969 -27.219 1 58.62 71 GLY A C 1
ATOM 608 O O . GLY A 1 71 ? 1.1 -15.016 -27.672 1 58.62 71 GLY A O 1
ATOM 609 N N . ALA A 1 72 ? 1.258 -13.062 -26.953 1 49.91 72 AL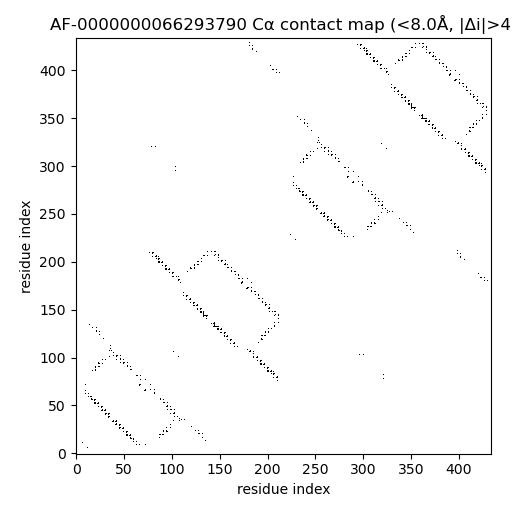A A N 1
ATOM 610 C CA . ALA A 1 72 ? 2.705 -13.18 -27.109 1 49.91 72 ALA A CA 1
ATOM 611 C C . ALA A 1 72 ? 3.287 -14.164 -26.094 1 49.91 72 ALA A C 1
ATOM 613 O O . ALA A 1 72 ? 4.449 -14.555 -26.203 1 49.91 72 ALA A O 1
ATOM 614 N N . PHE A 1 73 ? 2.59 -14.469 -25.062 1 50.78 73 PHE A N 1
ATOM 615 C CA . PHE A 1 73 ? 3.18 -15.344 -24.047 1 50.78 73 PHE A CA 1
ATOM 616 C C . PHE A 1 73 ? 2.697 -16.781 -24.234 1 50.78 73 PHE A C 1
ATOM 618 O O . PHE A 1 73 ? 1.599 -17 -24.734 1 50.78 73 PHE A O 1
ATOM 625 N N . LEU A 1 74 ? 3.664 -17.688 -24.141 1 52.78 74 LEU A N 1
ATOM 626 C CA . LEU A 1 74 ? 3.215 -19.062 -24 1 52.78 74 LEU A CA 1
ATOM 627 C C . LEU A 1 74 ? 2.223 -19.203 -22.844 1 52.78 74 LEU A C 1
ATOM 629 O O . LEU A 1 74 ? 2.322 -18.469 -21.844 1 52.78 74 LEU A O 1
ATOM 633 N N . PRO A 1 75 ? 1.146 -19.953 -23 1 54.16 75 PRO A N 1
ATOM 634 C CA . PRO A 1 75 ? -0.076 -19.984 -22.203 1 54.16 75 PRO A CA 1
ATOM 635 C C . PRO A 1 75 ? 0.205 -20.188 -20.719 1 54.16 75 PRO A C 1
ATOM 637 O O . PRO A 1 75 ? -0.481 -19.609 -19.859 1 54.16 75 PRO A O 1
ATOM 640 N N . PHE A 1 76 ? 1.206 -21.078 -20.281 1 52.59 76 PHE A N 1
ATOM 641 C CA . PHE A 1 76 ? 1.087 -21.672 -18.953 1 52.59 76 PHE A CA 1
ATOM 642 C C . PHE A 1 76 ? 1.511 -20.672 -17.875 1 52.59 76 PHE A C 1
ATOM 644 O O . PHE A 1 76 ? 1.032 -20.734 -16.75 1 52.59 76 PHE A O 1
ATOM 651 N N . ASP A 1 77 ? 2.402 -19.641 -18.203 1 67.12 77 ASP A N 1
ATOM 652 C CA . ASP A 1 77 ? 2.879 -18.891 -17.031 1 67.12 77 ASP A CA 1
ATOM 653 C C . ASP A 1 77 ? 2.662 -17.391 -17.219 1 67.12 77 ASP A C 1
ATOM 655 O O . ASP A 1 77 ? 3.168 -16.594 -16.438 1 67.12 77 ASP A O 1
ATOM 659 N N . ARG A 1 78 ? 1.704 -17.109 -18.031 1 71.88 78 ARG A N 1
ATOM 660 C CA . ARG A 1 78 ? 1.572 -15.695 -18.359 1 71.88 78 ARG A CA 1
ATOM 661 C C . ARG A 1 78 ? 0.926 -14.914 -17.219 1 71.88 78 ARG A C 1
ATOM 663 O O . ARG A 1 78 ? 1.363 -13.812 -16.891 1 71.88 78 ARG A O 1
ATOM 670 N N . GLU A 1 79 ? -0.021 -15.539 -16.703 1 77.12 79 GLU A N 1
ATOM 671 C CA . GLU A 1 79 ? -0.737 -14.852 -15.633 1 77.12 79 GLU A CA 1
ATOM 672 C C . GLU A 1 79 ? 0.171 -14.609 -14.43 1 77.12 79 GLU A C 1
ATOM 674 O O . GLU A 1 79 ? 0.166 -13.516 -13.859 1 77.12 79 GLU A O 1
ATOM 679 N N . ASP A 1 80 ? 1.003 -15.57 -14.188 1 84.19 80 ASP A N 1
ATOM 680 C CA . ASP A 1 80 ? 1.894 -15.453 -13.039 1 84.19 80 ASP A CA 1
ATOM 681 C C . ASP A 1 80 ? 2.963 -14.391 -13.281 1 84.19 80 ASP A C 1
ATOM 683 O O . ASP A 1 80 ? 3.33 -13.656 -12.359 1 84.19 80 ASP A O 1
ATOM 687 N N . ARG A 1 81 ? 3.373 -14.305 -14.461 1 83.94 81 ARG A N 1
ATOM 688 C CA . ARG A 1 81 ? 4.41 -13.328 -14.781 1 83.94 81 ARG A CA 1
ATOM 689 C C . ARG A 1 81 ? 3.861 -11.906 -14.742 1 83.94 81 ARG A C 1
ATOM 691 O O . ARG A 1 81 ? 4.535 -10.992 -14.266 1 83.94 81 ARG A O 1
ATOM 698 N N . ILE A 1 82 ? 2.705 -11.734 -15.203 1 82.69 82 ILE A N 1
ATOM 699 C CA . ILE A 1 82 ? 2.078 -10.414 -15.18 1 82.69 82 ILE A CA 1
ATOM 700 C C . ILE A 1 82 ? 1.826 -9.992 -13.734 1 82.69 82 ILE A C 1
ATOM 702 O O . ILE A 1 82 ? 2.047 -8.836 -13.367 1 82.69 82 ILE A O 1
ATOM 706 N N . MET A 1 83 ? 1.413 -10.961 -12.984 1 86.5 83 MET A N 1
ATOM 707 C CA . MET A 1 83 ? 1.166 -10.664 -11.578 1 86.5 83 MET A CA 1
ATOM 708 C C . MET A 1 83 ? 2.463 -10.297 -10.867 1 86.5 83 MET A C 1
ATOM 710 O O . MET A 1 83 ? 2.467 -9.438 -9.984 1 86.5 83 MET A O 1
ATOM 714 N N . LEU A 1 84 ? 3.504 -11.016 -11.25 1 91.44 84 LEU A N 1
ATOM 715 C CA . LEU A 1 84 ? 4.805 -10.688 -10.68 1 91.44 84 LEU A CA 1
ATOM 716 C C . LEU A 1 84 ? 5.223 -9.273 -11.047 1 91.44 84 LEU A C 1
ATOM 718 O O . LEU A 1 84 ? 5.629 -8.492 -10.188 1 91.44 84 LEU A O 1
ATOM 722 N N . VAL A 1 85 ? 5.066 -8.922 -12.297 1 89.44 85 VAL A N 1
ATOM 723 C CA . VAL A 1 85 ? 5.457 -7.598 -12.773 1 89.44 85 VAL A CA 1
ATOM 724 C C . VAL A 1 85 ? 4.602 -6.531 -12.094 1 89.44 85 VAL A C 1
ATOM 726 O O . VAL A 1 85 ? 5.105 -5.48 -11.688 1 89.44 85 VAL A O 1
ATOM 729 N N . GLU A 1 86 ? 3.35 -6.801 -11.977 1 87.19 86 GLU A N 1
ATOM 730 C CA . GLU A 1 86 ? 2.447 -5.879 -11.297 1 87.19 86 GLU A CA 1
ATOM 731 C C . GLU A 1 86 ? 2.863 -5.672 -9.844 1 87.19 86 GLU A C 1
ATOM 733 O O . GLU A 1 86 ? 2.824 -4.551 -9.336 1 87.19 86 GLU A O 1
ATOM 738 N N . SER A 1 87 ? 3.191 -6.77 -9.25 1 93 87 SER A N 1
ATOM 739 C CA . SER A 1 87 ? 3.6 -6.684 -7.848 1 93 87 SER A CA 1
ATOM 740 C C . SER A 1 87 ? 4.895 -5.895 -7.699 1 93 87 SER A C 1
ATOM 742 O O . SER A 1 87 ? 5.051 -5.125 -6.746 1 93 87 SER A O 1
ATOM 744 N N . ILE A 1 88 ? 5.809 -6.102 -8.609 1 95.12 88 ILE A N 1
ATOM 745 C CA . ILE A 1 88 ? 7.07 -5.371 -8.594 1 95.12 88 ILE A CA 1
ATOM 746 C C . ILE A 1 88 ? 6.809 -3.885 -8.828 1 95.12 88 ILE A C 1
ATOM 748 O O . ILE A 1 88 ? 7.434 -3.031 -8.195 1 95.12 88 ILE A O 1
ATOM 752 N N . ASP A 1 89 ? 5.922 -3.596 -9.695 1 93.06 89 ASP A N 1
ATOM 753 C CA . ASP A 1 89 ? 5.566 -2.211 -9.984 1 93.06 89 ASP A CA 1
ATOM 754 C C . ASP A 1 89 ? 5.078 -1.489 -8.734 1 93.06 89 ASP A C 1
ATOM 756 O O . ASP A 1 89 ? 5.336 -0.298 -8.555 1 93.06 89 ASP A O 1
ATOM 760 N N . LYS A 1 90 ? 4.387 -2.189 -7.902 1 93.06 90 LYS A N 1
ATOM 761 C CA . LYS A 1 90 ? 3.854 -1.598 -6.676 1 93.06 90 LYS A CA 1
ATOM 762 C C . LYS A 1 90 ? 4.977 -1.163 -5.742 1 93.06 90 LYS A C 1
ATOM 764 O O . LYS A 1 90 ? 4.801 -0.248 -4.934 1 93.06 90 LYS A O 1
ATOM 769 N N . VAL A 1 91 ? 6.125 -1.817 -5.863 1 95.69 91 VAL A N 1
ATOM 770 C CA . VAL A 1 91 ? 7.285 -1.385 -5.09 1 95.69 91 VAL A CA 1
ATOM 771 C C . VAL A 1 91 ? 7.664 0.042 -5.477 1 95.69 91 VAL A C 1
ATOM 773 O O . VAL A 1 91 ? 7.844 0.902 -4.613 1 95.69 91 VAL A O 1
ATOM 776 N N . ALA A 1 92 ? 7.75 0.303 -6.77 1 95.19 92 ALA A N 1
ATOM 777 C CA . ALA A 1 92 ? 8.07 1.643 -7.258 1 95.19 92 ALA A CA 1
ATOM 778 C C . ALA A 1 92 ? 6.996 2.646 -6.844 1 95.19 92 ALA A C 1
ATOM 780 O O . ALA A 1 92 ? 7.309 3.791 -6.5 1 95.19 92 ALA A O 1
ATOM 781 N N . ASP A 1 93 ? 5.766 2.227 -6.828 1 91.19 93 ASP A N 1
ATOM 782 C CA . ASP A 1 93 ? 4.656 3.09 -6.441 1 91.19 93 ASP A CA 1
ATOM 783 C C . ASP A 1 93 ? 4.801 3.561 -5 1 91.19 93 ASP A C 1
ATOM 785 O O . ASP A 1 93 ? 4.582 4.738 -4.699 1 91.19 93 ASP A O 1
ATOM 789 N N . VAL A 1 94 ? 5.09 2.623 -4.184 1 93.56 94 VAL A N 1
ATOM 790 C CA . VAL A 1 94 ? 5.184 2.977 -2.771 1 93.56 94 VAL A CA 1
ATOM 791 C C . VAL A 1 94 ? 6.418 3.85 -2.539 1 93.56 94 VAL A C 1
ATOM 793 O O . VAL A 1 94 ? 6.395 4.754 -1.7 1 93.56 94 VAL A O 1
ATOM 796 N N . ILE A 1 95 ? 7.469 3.588 -3.271 1 96 95 ILE A N 1
ATOM 797 C CA . ILE A 1 95 ? 8.664 4.422 -3.188 1 96 95 ILE A CA 1
ATOM 798 C C . ILE A 1 95 ? 8.312 5.863 -3.551 1 96 95 ILE A C 1
ATOM 800 O O . ILE A 1 95 ? 8.68 6.797 -2.832 1 96 95 ILE A O 1
ATOM 804 N N . GLU A 1 96 ? 7.629 6.016 -4.629 1 93.56 96 GLU A N 1
ATOM 805 C CA . GLU A 1 96 ? 7.215 7.348 -5.047 1 93.56 96 GLU A CA 1
ATOM 806 C C . GLU A 1 96 ? 6.32 8.008 -3.998 1 93.56 96 GLU A C 1
ATOM 808 O O . GLU A 1 96 ? 6.492 9.18 -3.678 1 93.56 96 GLU A O 1
ATOM 813 N N . SER A 1 97 ? 5.418 7.246 -3.5 1 89.69 97 SER A N 1
ATOM 814 C CA . SER A 1 97 ? 4.504 7.77 -2.49 1 89.69 97 SER A CA 1
ATOM 815 C C . SER A 1 97 ? 5.258 8.227 -1.246 1 89.69 97 SER A C 1
ATOM 817 O O . SER A 1 97 ? 4.926 9.258 -0.656 1 89.69 97 SER A O 1
ATOM 819 N N . ALA A 1 98 ? 6.23 7.453 -0.85 1 93.75 98 ALA A N 1
ATOM 820 C CA . ALA A 1 98 ? 7.07 7.828 0.288 1 93.75 98 ALA A CA 1
ATOM 821 C C . ALA A 1 98 ? 7.836 9.117 0.004 1 93.75 98 ALA A C 1
ATOM 823 O O . ALA A 1 98 ? 7.875 10.016 0.843 1 93.75 98 ALA A O 1
ATOM 824 N N . ALA A 1 99 ? 8.383 9.195 -1.224 1 94.69 99 ALA A N 1
ATOM 825 C CA . ALA A 1 99 ? 9.125 10.391 -1.628 1 94.69 99 ALA A CA 1
ATOM 826 C C . ALA A 1 99 ? 8.234 11.625 -1.596 1 94.69 99 ALA A C 1
ATOM 828 O O . ALA A 1 99 ? 8.633 12.68 -1.091 1 94.69 99 ALA A O 1
ATOM 829 N N . PHE A 1 100 ? 7.078 11.453 -2.043 1 87.69 100 PHE A N 1
ATOM 830 C CA . PHE A 1 100 ? 6.129 12.562 -2.07 1 87.69 100 PHE A CA 1
ATOM 831 C C . PHE A 1 100 ? 5.766 12.992 -0.657 1 87.69 100 PHE A C 1
ATOM 833 O O . PHE A 1 100 ? 5.648 14.195 -0.381 1 87.69 100 PHE A O 1
ATOM 840 N N . THR A 1 101 ? 5.574 12.055 0.174 1 89.19 101 THR A N 1
ATOM 841 C CA . THR A 1 101 ? 5.219 12.367 1.553 1 89.19 101 THR A CA 1
ATOM 842 C C . THR A 1 101 ? 6.32 13.18 2.225 1 89.19 101 THR A C 1
ATOM 844 O O . THR A 1 101 ? 6.047 14.188 2.883 1 89.19 101 THR A O 1
ATOM 847 N N . VAL A 1 102 ? 7.559 12.789 1.979 1 92.81 102 VAL A N 1
ATOM 848 C CA . VAL A 1 102 ? 8.688 13.516 2.543 1 92.81 102 VAL A CA 1
ATOM 849 C C . VAL A 1 102 ? 8.734 14.93 1.968 1 92.81 102 VAL A C 1
ATOM 851 O O . VAL A 1 102 ? 8.914 15.898 2.705 1 92.81 102 VAL A O 1
ATOM 854 N N . SER A 1 103 ? 8.516 15.008 0.717 1 91.19 103 SER A N 1
ATOM 855 C CA . SER A 1 103 ? 8.656 16.281 0.008 1 91.19 103 SER A CA 1
ATOM 856 C C . SER A 1 103 ? 7.562 17.266 0.41 1 91.19 103 SER A C 1
ATOM 858 O O . SER A 1 103 ? 7.824 18.453 0.599 1 91.19 103 SER A O 1
ATOM 860 N N . LEU A 1 104 ? 6.34 16.797 0.596 1 82.94 104 LEU A N 1
ATOM 861 C CA . LEU A 1 104 ? 5.199 17.656 0.858 1 82.94 104 LEU A CA 1
ATOM 862 C C . LEU A 1 104 ? 5.094 17.984 2.344 1 82.94 104 LEU A C 1
ATOM 864 O O . LEU A 1 104 ? 4.613 19.062 2.715 1 82.94 104 LEU A O 1
ATOM 868 N N . GLY A 1 105 ? 5.516 17.094 3.154 1 82.44 105 GLY A N 1
ATOM 869 C CA . GLY A 1 105 ? 5.434 17.312 4.59 1 82.44 105 GLY A CA 1
ATOM 870 C C . GLY A 1 105 ? 6.316 18.453 5.066 1 82.44 105 GLY A C 1
ATOM 871 O O . GLY A 1 105 ? 5.957 19.172 6.004 1 82.44 105 GLY A O 1
ATOM 872 N N . LYS A 1 106 ? 7.422 18.641 4.477 1 83.12 106 LYS A N 1
ATOM 873 C CA . LYS A 1 106 ? 8.375 19.703 4.785 1 83.12 106 LYS A CA 1
ATOM 874 C C . LYS A 1 106 ? 8.672 19.766 6.281 1 83.12 106 LYS A C 1
ATOM 876 O O . LYS A 1 106 ? 8.797 20.844 6.855 1 83.12 106 LYS A O 1
ATOM 881 N N . VAL A 1 107 ? 8.664 18.625 6.941 1 89.12 107 VAL A N 1
ATOM 882 C CA . VAL A 1 107 ? 9 18.594 8.359 1 89.12 107 VAL A CA 1
ATOM 883 C C . VAL A 1 107 ? 10.5 18.359 8.531 1 89.12 107 VAL A C 1
ATOM 885 O O . VAL A 1 107 ? 11.117 17.656 7.73 1 89.12 107 VAL A O 1
ATOM 888 N N . ALA A 1 108 ? 11.062 19.078 9.539 1 93.88 108 ALA A N 1
ATOM 889 C CA . ALA A 1 108 ? 12.445 18.781 9.898 1 93.88 108 ALA A CA 1
ATOM 890 C C . ALA A 1 108 ? 12.578 17.406 10.516 1 93.88 108 ALA A C 1
ATOM 892 O O . ALA A 1 108 ? 11.812 17.047 11.414 1 93.88 108 ALA A O 1
ATOM 893 N N . PHE A 1 109 ? 13.492 16.609 9.992 1 96.69 109 PHE A N 1
ATOM 894 C CA . PHE A 1 109 ? 13.688 15.258 10.5 1 96.69 109 PHE A CA 1
ATOM 895 C C . PHE A 1 109 ? 14.094 15.289 11.969 1 96.69 109 PHE A C 1
ATOM 897 O O . PHE A 1 109 ? 15.023 16 12.352 1 96.69 109 PHE A O 1
ATOM 904 N N . PRO A 1 110 ? 13.406 14.609 12.805 1 96.62 110 PRO A N 1
ATOM 905 C CA . PRO A 1 110 ? 13.844 14.516 14.203 1 96.62 110 PRO A CA 1
ATOM 906 C C . PRO A 1 110 ? 15.094 13.664 14.375 1 96.62 110 PRO A C 1
ATOM 908 O O . PRO A 1 110 ? 15.039 12.445 14.203 1 96.62 110 PRO A O 1
ATOM 911 N N . ALA A 1 111 ? 16.125 14.242 14.797 1 95.56 111 ALA A N 1
ATOM 912 C CA . ALA A 1 111 ? 17.469 13.656 14.805 1 95.56 111 ALA A CA 1
ATOM 913 C C . ALA A 1 111 ? 17.516 12.406 15.672 1 95.56 111 ALA A C 1
ATOM 915 O O . ALA A 1 111 ? 18.297 11.484 15.398 1 95.56 111 ALA A O 1
ATOM 916 N N . GLU A 1 112 ? 16.719 12.289 16.625 1 96.44 112 GLU A N 1
ATOM 917 C CA . GLU A 1 112 ? 16.75 11.164 17.562 1 96.44 112 GLU A CA 1
ATOM 918 C C . GLU A 1 112 ? 16.344 9.859 16.875 1 96.44 112 GLU A C 1
ATOM 920 O O . GLU A 1 112 ? 16.609 8.773 17.391 1 96.44 112 GLU A O 1
ATOM 925 N N . PHE A 1 113 ? 15.766 9.945 15.711 1 97.81 113 PHE A N 1
ATOM 926 C CA . PHE A 1 113 ? 15.305 8.742 15.023 1 97.81 113 PHE A CA 1
ATOM 927 C C . PHE A 1 113 ? 16.234 8.383 13.875 1 97.81 113 PHE A C 1
ATOM 929 O O . PHE A 1 113 ? 15.977 7.434 13.133 1 97.81 113 PHE A O 1
ATOM 936 N N . ARG A 1 114 ? 17.297 9.078 13.656 1 97.19 114 ARG A N 1
ATOM 937 C CA . ARG A 1 114 ? 18.156 8.938 12.492 1 97.19 114 ARG A CA 1
ATOM 938 C C . ARG A 1 114 ? 18.719 7.52 12.398 1 97.19 114 ARG A C 1
ATOM 940 O O . ARG A 1 114 ? 18.703 6.902 11.328 1 97.19 114 ARG A O 1
ATOM 947 N N . ASP A 1 115 ? 19.203 6.984 13.492 1 97.88 115 ASP A N 1
ATOM 948 C CA . ASP A 1 115 ? 19.812 5.66 13.477 1 97.88 115 ASP A CA 1
ATOM 949 C C . ASP A 1 115 ? 18.797 4.586 13.109 1 97.88 115 ASP A C 1
ATOM 951 O O . ASP A 1 115 ? 19.109 3.664 12.352 1 97.88 115 ASP A O 1
ATOM 955 N N . ASP A 1 116 ? 17.625 4.703 13.664 1 98.06 116 ASP A N 1
ATOM 956 C CA . ASP A 1 116 ? 16.578 3.729 13.375 1 98.06 116 ASP A CA 1
ATOM 957 C C . ASP A 1 116 ? 16.156 3.797 11.906 1 98.06 116 ASP A C 1
ATOM 959 O O . ASP A 1 116 ? 15.93 2.764 11.273 1 98.06 116 ASP A O 1
ATOM 963 N N . PHE A 1 117 ? 16.062 5 11.367 1 98.25 117 PHE A N 1
ATOM 964 C CA . PHE A 1 117 ? 15.688 5.133 9.961 1 98.25 117 PHE A CA 1
ATOM 965 C C . PHE A 1 117 ? 16.812 4.633 9.055 1 98.25 117 PHE A C 1
ATOM 967 O O . PHE A 1 117 ? 16.547 4.031 8.016 1 98.25 117 PHE A O 1
ATOM 974 N N . ARG A 1 118 ? 18.047 4.859 9.414 1 97.94 118 ARG A N 1
ATOM 975 C CA . ARG A 1 118 ? 19.156 4.324 8.641 1 97.94 118 ARG A CA 1
ATOM 976 C C . ARG A 1 118 ? 19.141 2.801 8.641 1 97.94 118 ARG A C 1
ATOM 978 O O . ARG A 1 118 ? 19.422 2.172 7.621 1 97.94 118 ARG A O 1
ATOM 985 N N . ALA A 1 119 ? 18.844 2.229 9.797 1 98.31 119 ALA A N 1
ATOM 986 C CA . ALA A 1 119 ? 18.719 0.776 9.875 1 98.31 119 ALA A CA 1
ATOM 987 C C . ALA A 1 119 ? 17.578 0.272 8.984 1 98.31 119 ALA A C 1
ATOM 989 O O . ALA A 1 119 ? 17.734 -0.739 8.289 1 98.31 119 ALA A O 1
ATOM 990 N N . MET A 1 120 ? 16.5 0.958 9.008 1 98.12 120 MET A N 1
ATOM 991 C CA . MET A 1 120 ? 15.352 0.596 8.18 1 98.12 120 MET A CA 1
ATOM 992 C C . MET A 1 120 ? 15.711 0.66 6.699 1 98.12 120 MET A C 1
ATOM 994 O O . MET A 1 120 ? 15.375 -0.249 5.934 1 98.12 120 MET A O 1
ATOM 998 N N . MET A 1 121 ? 16.422 1.711 6.336 1 98.12 121 MET A N 1
ATOM 999 C CA . MET A 1 121 ? 16.812 1.886 4.941 1 98.12 121 MET A CA 1
ATOM 1000 C C . MET A 1 121 ? 17.797 0.807 4.52 1 98.12 121 MET A C 1
ATOM 1002 O O . MET A 1 121 ? 17.781 0.36 3.369 1 98.12 121 MET A O 1
ATOM 1006 N N . LYS A 1 122 ? 18.656 0.433 5.43 1 98.19 122 LYS A N 1
ATOM 1007 C CA . LYS A 1 122 ? 19.609 -0.634 5.137 1 98.19 122 LYS A CA 1
ATOM 1008 C C . LYS A 1 122 ? 18.891 -1.947 4.84 1 98.19 122 LYS A C 1
ATOM 1010 O O . LYS A 1 122 ? 19.188 -2.611 3.846 1 98.19 122 LYS A O 1
ATOM 1015 N N . VAL A 1 123 ? 17.938 -2.275 5.68 1 98.38 123 VAL A N 1
ATOM 1016 C CA . VAL A 1 123 ? 17.203 -3.52 5.5 1 98.38 123 VAL A CA 1
ATOM 1017 C C . VAL A 1 123 ? 16.344 -3.438 4.23 1 98.38 123 VAL A C 1
ATOM 1019 O O . VAL A 1 123 ? 16.25 -4.414 3.484 1 98.38 123 VAL A O 1
ATOM 1022 N N . THR A 1 124 ? 15.742 -2.293 3.992 1 98 124 THR A N 1
ATOM 1023 C CA . THR A 1 124 ? 14.953 -2.094 2.783 1 98 124 THR A CA 1
ATOM 1024 C C . THR A 1 124 ? 15.82 -2.258 1.538 1 98 124 THR A C 1
ATOM 1026 O O . THR A 1 124 ? 15.406 -2.896 0.568 1 98 124 THR A O 1
ATOM 1029 N N . GLY A 1 125 ? 17.047 -1.712 1.594 1 97.62 125 GLY A N 1
ATOM 1030 C CA . GLY A 1 125 ? 17.969 -1.876 0.49 1 97.62 125 GLY A CA 1
ATOM 1031 C C . GLY A 1 125 ? 18.344 -3.324 0.227 1 97.62 125 GLY A C 1
ATOM 1032 O O . GLY A 1 125 ? 18.375 -3.764 -0.924 1 97.62 125 GLY A O 1
ATOM 1033 N N . LYS A 1 126 ? 18.578 -4.074 1.299 1 98 126 LYS A N 1
ATOM 1034 C CA . LYS A 1 126 ? 18.859 -5.5 1.171 1 98 126 LYS A CA 1
ATOM 1035 C C . LYS A 1 126 ? 17.672 -6.238 0.553 1 98 126 LYS A C 1
ATOM 1037 O O . LYS A 1 126 ? 17.844 -7.133 -0.273 1 98 126 LYS A O 1
ATOM 1042 N N . THR A 1 127 ? 16.484 -5.84 0.967 1 97.88 127 THR A N 1
ATOM 1043 C CA . THR A 1 127 ? 15.266 -6.477 0.484 1 97.88 127 THR A CA 1
ATOM 1044 C C . THR A 1 127 ? 15.109 -6.27 -1.02 1 97.88 127 THR A C 1
ATOM 1046 O O . THR A 1 127 ? 14.82 -7.219 -1.754 1 97.88 127 THR A O 1
ATOM 1049 N N . ILE A 1 128 ? 15.32 -5.066 -1.455 1 97.38 128 ILE A N 1
ATOM 1050 C CA . ILE A 1 128 ? 15.141 -4.719 -2.859 1 97.38 128 ILE A CA 1
ATOM 1051 C C . ILE A 1 128 ? 16.203 -5.422 -3.705 1 97.38 128 ILE A C 1
ATOM 1053 O O . ILE A 1 128 ? 15.906 -5.914 -4.797 1 97.38 128 ILE A O 1
ATOM 1057 N N . ARG A 1 129 ? 17.406 -5.52 -3.244 1 97.06 129 ARG A N 1
ATOM 1058 C CA . ARG A 1 129 ? 18.469 -6.223 -3.961 1 97.06 129 ARG A CA 1
ATOM 1059 C C . ARG A 1 129 ? 18.172 -7.715 -4.047 1 97.06 129 ARG A C 1
ATOM 1061 O O . ARG A 1 129 ? 18.375 -8.336 -5.094 1 97.06 129 ARG A O 1
ATOM 1068 N N . ALA A 1 130 ? 17.672 -8.234 -2.934 1 97.88 130 ALA A N 1
ATOM 1069 C CA . ALA A 1 130 ? 17.297 -9.648 -2.932 1 97.88 130 ALA A CA 1
ATOM 1070 C C . ALA A 1 130 ? 16.172 -9.914 -3.93 1 97.88 130 ALA A C 1
ATOM 1072 O O . ALA A 1 130 ? 16.172 -10.953 -4.602 1 97.88 130 ALA A O 1
ATOM 1073 N N . LEU A 1 131 ? 15.234 -8.992 -4 1 97.56 131 LEU A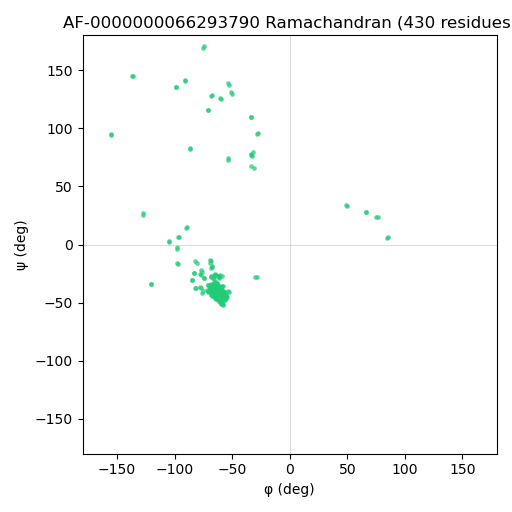 N 1
ATOM 1074 C CA . LEU A 1 131 ? 14.148 -9.125 -4.969 1 97.56 131 LEU A CA 1
ATOM 1075 C C . LEU A 1 131 ? 14.695 -9.125 -6.395 1 97.56 131 LEU A C 1
ATOM 1077 O O . LEU A 1 131 ? 14.273 -9.93 -7.227 1 97.56 131 LEU A O 1
ATOM 1081 N N . HIS A 1 132 ? 15.609 -8.195 -6.633 1 96.38 132 HIS A N 1
ATOM 1082 C CA . HIS A 1 132 ? 16.25 -8.125 -7.945 1 96.38 132 HIS A CA 1
ATOM 1083 C C . HIS A 1 132 ? 16.906 -9.445 -8.305 1 96.38 132 HIS A C 1
ATOM 1085 O O . HIS A 1 132 ? 16.703 -9.969 -9.406 1 96.38 132 HIS A O 1
ATOM 1091 N N . GLU A 1 133 ? 17.625 -10 -7.438 1 96.75 133 GLU A N 1
ATOM 1092 C CA . GLU A 1 133 ? 18.312 -11.266 -7.656 1 96.75 133 GLU A CA 1
ATOM 1093 C C . GLU A 1 133 ? 17.328 -12.422 -7.805 1 96.75 133 GLU A C 1
ATOM 1095 O O . GLU A 1 133 ? 17.547 -13.328 -8.602 1 96.75 133 GLU A O 1
ATOM 1100 N N . CYS A 1 134 ? 16.281 -12.359 -7 1 96.94 134 CYS A N 1
ATOM 1101 C CA . CYS A 1 134 ? 15.25 -13.383 -7.07 1 96.94 134 CYS A CA 1
ATOM 1102 C C . CYS A 1 134 ? 14.656 -13.461 -8.477 1 96.94 134 CYS A C 1
ATOM 1104 O O . CYS A 1 134 ? 14.609 -14.547 -9.062 1 96.94 134 CYS A O 1
ATOM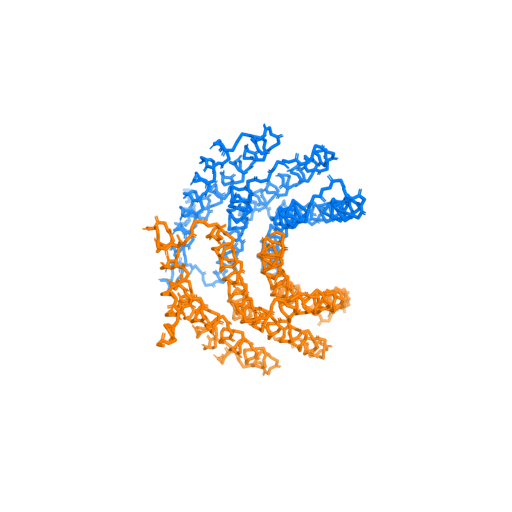 1106 N N . VAL A 1 135 ? 14.344 -12.344 -9.047 1 94.62 135 VAL A N 1
ATOM 1107 C CA . VAL A 1 135 ? 13.688 -12.281 -10.352 1 94.62 135 VAL A CA 1
ATOM 1108 C C . VAL A 1 135 ? 14.672 -12.703 -11.438 1 94.62 135 VAL A C 1
ATOM 1110 O O . VAL A 1 135 ? 14.32 -13.453 -12.352 1 94.62 135 VAL A O 1
ATOM 1113 N N . GLU A 1 136 ? 15.914 -12.297 -11.336 1 92.81 136 GLU A N 1
ATOM 1114 C CA . GLU A 1 136 ? 16.938 -12.68 -12.305 1 92.81 136 GLU A CA 1
ATOM 1115 C C . GLU A 1 136 ? 17.156 -14.195 -12.289 1 92.81 136 GLU A C 1
ATOM 1117 O O . GLU A 1 136 ? 17.391 -14.805 -13.336 1 92.81 136 GLU A O 1
ATOM 1122 N N . SER A 1 137 ? 17.016 -14.766 -11.156 1 94.38 137 SER A N 1
ATOM 1123 C CA . SER A 1 137 ? 17.344 -16.188 -10.977 1 94.38 137 SER A CA 1
ATOM 1124 C C . SER A 1 137 ? 16.188 -17.078 -11.438 1 94.38 137 SER A C 1
ATOM 1126 O O . SER A 1 137 ? 16.391 -18.266 -11.672 1 94.38 137 SER A O 1
ATOM 1128 N N . LEU A 1 138 ? 14.992 -16.484 -11.633 1 91.06 138 LEU A N 1
ATOM 1129 C CA . LEU A 1 138 ? 13.836 -17.281 -12.023 1 91.06 138 LEU A CA 1
ATOM 1130 C C . LEU A 1 138 ? 14.086 -17.984 -13.352 1 91.06 138 LEU A C 1
ATOM 1132 O O . LEU A 1 138 ? 13.547 -19.062 -13.602 1 91.06 138 LEU A O 1
ATOM 1136 N N . GLU A 1 139 ? 14.938 -17.422 -14.148 1 84.38 139 GLU A N 1
ATOM 1137 C CA . GLU A 1 139 ? 15.18 -17.969 -15.477 1 84.38 139 GLU A CA 1
ATOM 1138 C C . GLU A 1 139 ? 16.422 -18.844 -15.492 1 84.38 139 GLU A C 1
ATOM 1140 O O . GLU A 1 139 ? 16.609 -19.672 -16.406 1 84.38 139 GLU A O 1
ATOM 1145 N N . THR A 1 140 ? 17.234 -18.75 -14.523 1 90.62 140 THR A N 1
ATOM 1146 C CA . THR A 1 140 ? 18.547 -19.375 -14.648 1 90.62 140 THR A CA 1
ATOM 1147 C C . THR A 1 140 ? 18.75 -20.422 -13.547 1 90.62 140 THR A C 1
ATOM 1149 O O . THR A 1 140 ? 19.438 -21.422 -13.758 1 90.62 140 THR A O 1
ATOM 1152 N N . ASP A 1 141 ? 18.172 -20.141 -12.367 1 94.75 141 ASP A N 1
ATOM 1153 C CA . ASP A 1 141 ? 18.453 -20.969 -11.203 1 94.75 141 ASP A CA 1
ATOM 1154 C C . ASP A 1 141 ? 17.297 -20.891 -10.188 1 94.75 141 ASP A C 1
ATOM 1156 O O . ASP A 1 141 ? 17.344 -20.078 -9.258 1 94.75 141 ASP A O 1
ATOM 1160 N N . LEU A 1 142 ? 16.406 -21.844 -10.297 1 94.25 142 LEU A N 1
ATOM 1161 C CA . LEU A 1 142 ? 15.219 -21.828 -9.445 1 94.25 142 LEU A CA 1
ATOM 1162 C C . LEU A 1 142 ? 15.602 -22.016 -7.98 1 94.25 142 LEU A C 1
ATOM 1164 O O . LEU A 1 142 ? 14.938 -21.484 -7.086 1 94.25 142 LEU A O 1
ATOM 1168 N N . GLY A 1 143 ? 16.672 -22.781 -7.719 1 95.38 143 GLY A N 1
ATOM 1169 C CA . GLY A 1 143 ? 17.156 -22.922 -6.355 1 95.38 143 GLY A CA 1
ATOM 1170 C C . GLY A 1 143 ? 17.578 -21.609 -5.73 1 95.38 143 GLY A C 1
ATOM 1171 O O . GLY A 1 143 ? 17.234 -21.328 -4.582 1 95.38 143 GLY A O 1
ATOM 1172 N N . GLU A 1 144 ? 18.328 -20.859 -6.512 1 96.81 144 GLU A N 1
ATOM 1173 C CA . GLU A 1 144 ? 18.75 -19.547 -6.047 1 96.81 144 GLU A CA 1
ATOM 1174 C C . GLU A 1 144 ? 17.547 -18.609 -5.867 1 96.81 144 GLU A C 1
ATOM 1176 O O . GLU A 1 144 ? 17.5 -17.844 -4.91 1 96.81 144 GLU A O 1
ATOM 1181 N N . ALA A 1 145 ? 16.578 -18.641 -6.773 1 96.5 145 ALA A N 1
ATOM 1182 C CA . ALA A 1 145 ? 15.367 -17.844 -6.645 1 96.5 145 ALA A CA 1
ATOM 1183 C C . ALA A 1 145 ? 14.648 -18.156 -5.332 1 96.5 145 ALA A C 1
ATOM 1185 O O . ALA A 1 145 ? 14.211 -17.234 -4.625 1 96.5 145 ALA A O 1
ATOM 1186 N N . MET A 1 146 ? 14.617 -19.391 -5.008 1 96.12 146 MET A N 1
ATOM 1187 C CA . MET A 1 146 ? 13.969 -19.828 -3.777 1 96.12 146 MET A CA 1
ATOM 1188 C C . MET A 1 146 ? 14.719 -19.312 -2.553 1 96.12 146 MET A C 1
ATOM 1190 O O . MET A 1 146 ? 14.102 -18.875 -1.581 1 96.12 146 MET A O 1
ATOM 1194 N N . ARG A 1 147 ? 15.992 -19.391 -2.613 1 97.69 147 ARG A N 1
ATOM 1195 C CA . ARG A 1 147 ? 16.812 -18.875 -1.521 1 97.69 147 ARG A CA 1
ATOM 1196 C C . ARG A 1 147 ? 16.547 -17.375 -1.31 1 97.69 147 ARG A C 1
ATOM 1198 O O . ARG A 1 147 ? 16.469 -16.922 -0.171 1 97.69 147 ARG A O 1
ATOM 1205 N N . LYS A 1 148 ? 16.422 -16.656 -2.361 1 98.19 148 LYS A N 1
ATOM 1206 C CA . LYS A 1 148 ? 16.172 -15.227 -2.281 1 98.19 148 LYS A CA 1
ATOM 1207 C C . LYS A 1 148 ? 14.789 -14.938 -1.709 1 98.19 148 LYS A C 1
ATOM 1209 O O . LYS A 1 148 ? 14.602 -13.953 -0.988 1 98.19 148 LYS A O 1
ATOM 1214 N N . VAL A 1 149 ? 13.805 -15.781 -2.039 1 97.31 149 VAL A N 1
ATOM 1215 C CA . VAL A 1 149 ? 12.477 -15.625 -1.462 1 97.31 149 VAL A CA 1
ATOM 1216 C C . VAL A 1 149 ? 12.562 -15.688 0.061 1 97.31 149 VAL A C 1
ATOM 1218 O O . VAL A 1 149 ? 11.984 -14.844 0.756 1 97.31 149 VAL A O 1
ATOM 1221 N N . HIS A 1 150 ? 13.32 -16.609 0.561 1 96.88 150 HIS A N 1
ATOM 1222 C CA . HIS A 1 150 ? 13.477 -16.781 2.002 1 96.88 150 HIS A CA 1
ATOM 1223 C C . HIS A 1 150 ? 14.227 -15.602 2.617 1 96.88 150 HIS A C 1
ATOM 1225 O O . HIS A 1 150 ? 13.906 -15.172 3.727 1 96.88 150 HIS A O 1
ATOM 1231 N N . GLU A 1 151 ? 15.211 -15.141 1.898 1 97.94 151 GLU A N 1
ATOM 1232 C CA . GLU A 1 151 ? 15.953 -13.977 2.363 1 97.94 151 GLU A CA 1
ATOM 1233 C C . GLU A 1 151 ? 15.039 -12.758 2.477 1 97.94 151 GLU A C 1
ATOM 1235 O O . GLU A 1 151 ? 15.109 -12.008 3.453 1 97.94 151 GLU A O 1
ATOM 1240 N N . ILE A 1 152 ? 14.188 -12.562 1.505 1 98.06 152 ILE A N 1
ATOM 1241 C CA . ILE A 1 152 ? 13.273 -11.43 1.485 1 98.06 152 ILE A CA 1
ATOM 1242 C C . ILE A 1 152 ? 12.312 -11.516 2.674 1 98.06 152 ILE A C 1
ATOM 1244 O O . ILE A 1 152 ? 12.023 -10.508 3.322 1 98.06 152 ILE A O 1
ATOM 1248 N N . GLU A 1 153 ? 11.867 -12.695 2.943 1 95.38 153 GLU A N 1
ATOM 1249 C CA . GLU A 1 153 ? 10.992 -12.906 4.098 1 95.38 153 GLU A CA 1
ATOM 1250 C C . GLU A 1 153 ? 11.688 -12.492 5.395 1 95.38 153 GLU A C 1
ATOM 1252 O O . GLU A 1 153 ? 11.086 -11.844 6.246 1 95.38 153 GLU A O 1
ATOM 1257 N N . ARG A 1 154 ? 12.922 -12.867 5.531 1 96.69 154 ARG A N 1
ATOM 1258 C CA . ARG A 1 154 ? 13.695 -12.508 6.719 1 96.69 154 ARG A CA 1
ATOM 1259 C C . ARG A 1 154 ? 13.875 -11 6.824 1 96.69 154 ARG A C 1
ATOM 1261 O O . ARG A 1 154 ? 13.773 -10.43 7.914 1 96.69 154 ARG A O 1
ATOM 1268 N N . PHE A 1 155 ? 14.164 -10.383 5.715 1 97.38 155 PHE A N 1
ATOM 1269 C CA . PHE A 1 155 ? 14.352 -8.938 5.703 1 97.38 155 PHE A CA 1
ATOM 1270 C C . PHE A 1 155 ? 13.047 -8.219 6.043 1 97.38 155 PHE A C 1
ATOM 1272 O O . PHE A 1 155 ? 13.062 -7.188 6.715 1 97.38 155 PHE A O 1
ATOM 1279 N N . GLU A 1 156 ? 11.922 -8.727 5.543 1 95.31 156 GLU A N 1
ATOM 1280 C CA . GLU A 1 156 ? 10.625 -8.148 5.887 1 95.31 156 GLU A CA 1
ATOM 1281 C C . GLU A 1 156 ? 10.375 -8.219 7.391 1 95.31 156 GLU A C 1
ATOM 1283 O O . GLU A 1 156 ? 9.883 -7.258 7.988 1 95.31 156 GLU A O 1
ATOM 1288 N N . ASP A 1 157 ? 10.719 -9.352 8.008 1 93.5 157 ASP A N 1
ATOM 1289 C CA . ASP A 1 157 ? 10.578 -9.5 9.453 1 93.5 157 ASP A CA 1
ATOM 1290 C C . ASP A 1 157 ? 11.422 -8.469 10.195 1 93.5 157 ASP A C 1
ATOM 1292 O O . ASP A 1 157 ? 10.969 -7.871 11.172 1 93.5 157 ASP A O 1
ATOM 1296 N N . GLU A 1 158 ? 12.609 -8.297 9.734 1 96.94 158 GLU A N 1
ATOM 1297 C CA . GLU A 1 158 ? 13.516 -7.324 10.328 1 96.94 158 GLU A CA 1
ATOM 1298 C C . GLU A 1 158 ? 12.977 -5.902 10.172 1 96.94 158 GLU A C 1
ATOM 1300 O O . GLU A 1 158 ? 13 -5.113 11.117 1 96.94 158 GLU A O 1
ATOM 1305 N N . ALA A 1 159 ? 12.484 -5.582 8.977 1 96.38 159 ALA A N 1
ATOM 1306 C CA . ALA A 1 159 ? 11.914 -4.262 8.711 1 96.38 159 ALA A CA 1
ATOM 1307 C C . ALA A 1 159 ? 10.711 -3.994 9.609 1 96.38 159 ALA A C 1
ATOM 1309 O O . ALA A 1 159 ? 10.516 -2.873 10.086 1 96.38 159 ALA A O 1
ATOM 1310 N N . ASP A 1 160 ? 9.906 -5.027 9.852 1 92.56 160 ASP A N 1
ATOM 1311 C CA . ASP A 1 160 ? 8.734 -4.914 10.711 1 92.56 160 ASP A CA 1
ATOM 1312 C C . ASP A 1 160 ? 9.133 -4.574 12.148 1 92.56 160 ASP A C 1
ATOM 1314 O O . ASP A 1 160 ? 8.469 -3.781 12.812 1 92.56 160 ASP A O 1
ATOM 1318 N N . ILE A 1 161 ? 10.188 -5.188 12.586 1 96.25 161 ILE A N 1
ATOM 1319 C CA . ILE A 1 161 ? 10.68 -4.941 13.938 1 96.25 161 ILE A CA 1
ATOM 1320 C C . ILE A 1 161 ? 11.148 -3.494 14.062 1 96.25 161 ILE A C 1
ATOM 1322 O O . ILE A 1 161 ? 10.805 -2.805 15.023 1 96.25 161 ILE A O 1
ATOM 1326 N N . ILE A 1 162 ? 11.867 -3.031 13.102 1 98.06 162 ILE A N 1
ATOM 1327 C CA . ILE A 1 162 ? 12.375 -1.664 13.117 1 98.06 162 ILE A CA 1
ATOM 1328 C C . ILE A 1 162 ? 11.211 -0.681 13.023 1 98.06 162 ILE A C 1
ATOM 1330 O O . ILE A 1 162 ? 11.195 0.339 13.719 1 98.06 162 ILE A O 1
ATOM 1334 N N . GLU A 1 163 ? 10.227 -0.989 12.133 1 96.5 163 GLU A N 1
ATOM 1335 C CA . GLU A 1 163 ? 9.047 -0.143 12.008 1 96.5 163 GLU A CA 1
ATOM 1336 C C . GLU A 1 163 ? 8.344 0.04 13.352 1 96.5 163 GLU A C 1
ATOM 1338 O O . GLU A 1 163 ? 8 1.161 13.727 1 96.5 163 GLU A O 1
ATOM 1343 N N . ARG A 1 164 ? 8.188 -1.039 14.086 1 94.56 164 ARG A N 1
ATOM 1344 C CA . ARG A 1 164 ? 7.52 -0.996 15.383 1 94.56 164 ARG A CA 1
ATOM 1345 C C . ARG A 1 164 ? 8.312 -0.167 16.391 1 94.56 164 ARG A C 1
ATOM 1347 O O . ARG A 1 164 ? 7.738 0.589 17.172 1 94.56 164 ARG A O 1
ATOM 1354 N N . LYS A 1 165 ? 9.57 -0.344 16.312 1 97.69 165 LYS A N 1
ATOM 1355 C CA . LYS A 1 165 ? 10.438 0.431 17.188 1 97.69 165 LYS A CA 1
ATOM 1356 C C . LYS A 1 165 ? 10.297 1.927 16.922 1 97.69 165 LYS A C 1
ATOM 1358 O O . LYS A 1 165 ? 10.141 2.719 17.859 1 97.69 165 LYS A O 1
ATOM 1363 N N . ILE A 1 166 ? 10.336 2.32 15.664 1 98.06 166 ILE A N 1
ATOM 1364 C CA . ILE A 1 166 ? 10.25 3.727 15.297 1 98.06 166 ILE A CA 1
ATOM 1365 C C . ILE A 1 166 ? 8.883 4.281 15.695 1 98.06 166 ILE A C 1
ATOM 1367 O O . ILE A 1 166 ? 8.797 5.359 16.297 1 98.06 166 ILE A O 1
ATOM 1371 N N . ILE A 1 167 ? 7.836 3.508 15.406 1 95.81 167 ILE A N 1
ATOM 1372 C CA . ILE A 1 167 ? 6.48 3.963 15.695 1 95.81 167 ILE A CA 1
ATOM 1373 C C . ILE A 1 167 ? 6.305 4.152 17.203 1 95.81 167 ILE A C 1
ATOM 1375 O O . ILE A 1 167 ? 5.77 5.172 17.641 1 95.81 167 ILE A O 1
ATOM 1379 N N . THR A 1 168 ? 6.789 3.191 17.984 1 96.62 168 THR A N 1
ATOM 1380 C CA . THR A 1 168 ? 6.73 3.295 19.438 1 96.62 168 THR A CA 1
ATOM 1381 C C . THR A 1 168 ? 7.5 4.52 19.922 1 96.62 168 THR A C 1
ATOM 1383 O O . THR A 1 168 ? 7.023 5.25 20.797 1 96.62 168 THR A O 1
ATOM 1386 N N . GLY A 1 169 ? 8.641 4.738 19.312 1 97.62 169 GLY A N 1
ATOM 1387 C CA . GLY A 1 169 ? 9.438 5.906 19.656 1 97.62 169 GLY A CA 1
ATOM 1388 C C . GLY A 1 169 ? 8.75 7.215 19.297 1 97.62 169 GLY A C 1
ATOM 1389 O O . GLY A 1 169 ? 8.828 8.188 20.062 1 97.62 169 GLY A O 1
ATOM 1390 N N . LEU A 1 170 ? 8.086 7.289 18.172 1 96.88 170 LEU A N 1
ATOM 1391 C CA . LEU A 1 170 ? 7.375 8.484 17.734 1 96.88 170 LEU A CA 1
ATOM 1392 C C . LEU A 1 170 ? 6.23 8.812 18.688 1 96.88 170 LEU A C 1
ATOM 1394 O O . LEU A 1 170 ? 6.023 9.977 19.047 1 96.88 170 LEU A O 1
ATOM 1398 N N . TYR A 1 171 ? 5.52 7.785 19.141 1 94.94 171 TYR A N 1
ATOM 1399 C CA . TYR A 1 171 ? 4.449 7.992 20.109 1 94.94 171 TYR A CA 1
ATOM 1400 C C . TYR A 1 171 ? 4.996 8.555 21.422 1 94.94 171 TYR A C 1
ATOM 1402 O O . TYR A 1 171 ? 4.41 9.461 22 1 94.94 171 TYR A O 1
ATOM 1410 N N . SER A 1 172 ? 6.062 7.961 21.844 1 96.94 172 SER A N 1
ATOM 1411 C CA . SER A 1 172 ? 6.699 8.438 23.078 1 96.94 172 SER A CA 1
ATOM 1412 C C . SER A 1 172 ? 7.129 9.891 22.938 1 96.94 172 SER A C 1
ATOM 1414 O O . SER A 1 172 ? 6.891 10.703 23.828 1 96.94 172 SER A O 1
ATOM 1416 N N . ALA A 1 173 ? 7.754 10.25 21.828 1 96.75 173 ALA A N 1
ATOM 1417 C CA . ALA A 1 173 ? 8.211 11.617 21.578 1 96.75 173 ALA A CA 1
ATOM 1418 C C . ALA A 1 173 ? 7.031 12.586 21.547 1 96.75 173 ALA A C 1
ATOM 1420 O O . ALA A 1 173 ? 7.129 13.703 22.062 1 96.75 173 ALA A O 1
ATOM 1421 N N . TYR A 1 174 ? 5.965 12.141 20.953 1 94.62 174 TYR A N 1
ATOM 1422 C CA . TYR A 1 174 ? 4.77 12.977 20.875 1 94.62 174 TYR A CA 1
ATOM 1423 C C . TYR A 1 174 ? 4.16 13.188 22.25 1 94.62 174 TYR A C 1
ATOM 1425 O O . TYR A 1 174 ? 3.83 14.312 22.625 1 94.62 174 TYR A O 1
ATOM 1433 N N . ARG A 1 175 ? 4.09 12.133 23.109 1 94.5 175 ARG A N 1
ATOM 1434 C CA . ARG A 1 175 ? 3.494 12.188 24.438 1 94.5 175 ARG A CA 1
ATOM 1435 C C . ARG A 1 175 ? 4.328 13.055 25.375 1 94.5 175 ARG A C 1
ATOM 1437 O O . ARG A 1 175 ? 3.789 13.68 26.297 1 94.5 175 ARG A O 1
ATOM 1444 N N . GLN A 1 176 ? 5.551 13.125 25.094 1 96.88 176 GLN A N 1
ATOM 1445 C CA . GLN A 1 176 ? 6.461 13.891 25.938 1 96.88 176 GLN A CA 1
ATOM 1446 C C . GLN A 1 176 ? 6.695 15.289 25.375 1 96.88 176 GLN A C 1
ATOM 1448 O O . GLN A 1 176 ? 7.629 15.984 25.781 1 96.88 176 GLN A O 1
ATOM 1453 N N . ASP A 1 177 ? 5.984 15.688 24.328 1 94.88 177 ASP A N 1
ATOM 1454 C CA . ASP A 1 177 ? 5.969 17.016 23.719 1 94.88 177 ASP A CA 1
ATOM 1455 C C . ASP A 1 177 ? 7.316 17.344 23.078 1 94.88 177 ASP A C 1
ATOM 1457 O O . ASP A 1 177 ? 7.734 18.5 23.047 1 94.88 177 ASP A O 1
ATOM 1461 N N . ARG A 1 178 ? 8.031 16.281 22.641 1 95.56 178 ARG A N 1
ATOM 1462 C CA . ARG A 1 178 ? 9.305 16.484 21.953 1 95.56 178 ARG A CA 1
ATOM 1463 C C . ARG A 1 178 ? 9.078 16.781 20.469 1 95.56 178 ARG A C 1
ATOM 1465 O O . ARG A 1 178 ? 9.93 17.391 19.812 1 95.56 178 ARG A O 1
ATOM 1472 N N . ILE A 1 179 ? 7.945 16.328 19.953 1 94.56 179 ILE A N 1
ATOM 1473 C CA . ILE A 1 179 ? 7.562 16.656 18.594 1 94.56 179 ILE A CA 1
ATOM 1474 C C . ILE A 1 179 ? 6.082 17.016 18.547 1 94.56 179 ILE A C 1
ATOM 1476 O O . ILE A 1 179 ? 5.285 16.516 19.344 1 94.56 179 ILE A O 1
ATOM 1480 N N . GLY A 1 180 ? 5.797 17.969 17.672 1 92.56 180 GLY A N 1
ATOM 1481 C CA . GLY A 1 180 ? 4.41 18.359 17.484 1 92.56 180 GLY A CA 1
ATOM 1482 C C . GLY A 1 180 ? 3.605 17.344 16.688 1 92.56 180 GLY A C 1
ATOM 1483 O O . GLY A 1 180 ? 4.16 16.375 16.156 1 92.56 180 GLY A O 1
ATOM 1484 N N . VAL A 1 181 ? 2.328 17.5 16.625 1 91.06 181 VAL A N 1
ATOM 1485 C CA . VAL A 1 181 ? 1.387 16.547 16.031 1 91.06 181 VAL A CA 1
ATOM 1486 C C . VAL A 1 181 ? 1.68 16.406 14.539 1 91.06 181 VAL A C 1
ATOM 1488 O O . VAL A 1 181 ? 1.62 15.297 14 1 91.06 181 VAL A O 1
ATOM 1491 N N . VAL A 1 182 ? 1.987 17.516 13.852 1 89.56 182 VAL A N 1
ATOM 1492 C CA . VAL A 1 182 ? 2.238 17.469 12.414 1 89.56 182 VAL A CA 1
ATOM 1493 C C . VAL A 1 182 ? 3.473 16.609 12.141 1 89.56 182 VAL A C 1
ATOM 1495 O O . VAL A 1 182 ? 3.439 15.727 11.281 1 89.56 182 VAL A O 1
ATOM 1498 N N . LYS A 1 183 ? 4.512 16.891 12.93 1 93.5 183 LYS A N 1
ATOM 1499 C CA . LYS A 1 183 ? 5.742 16.109 12.781 1 93.5 183 LYS A CA 1
ATOM 1500 C C . LYS A 1 183 ? 5.52 14.648 13.133 1 93.5 183 LYS A C 1
ATOM 1502 O O . LYS A 1 183 ? 6.02 13.758 12.445 1 93.5 183 LYS A O 1
ATOM 1507 N N . PHE A 1 184 ? 4.809 14.406 14.148 1 95.5 184 PHE A N 1
ATOM 1508 C CA . PHE A 1 184 ? 4.488 13.047 14.562 1 95.5 184 PHE A CA 1
ATOM 1509 C C . PHE A 1 184 ? 3.773 12.297 13.438 1 95.5 184 PHE A C 1
ATOM 1511 O O . PHE A 1 184 ? 4.199 11.211 13.039 1 95.5 184 PHE A O 1
ATOM 1518 N N . LEU A 1 185 ? 2.736 12.891 12.914 1 92.12 185 LEU A N 1
ATOM 1519 C CA . LEU A 1 185 ? 1.911 12.219 11.914 1 92.12 185 LEU A CA 1
ATOM 1520 C C . LEU A 1 185 ? 2.678 12.047 10.609 1 92.12 185 LEU A C 1
ATOM 1522 O O . LEU A 1 185 ? 2.537 11.023 9.938 1 92.12 185 LEU A O 1
ATOM 1526 N N . ASP A 1 186 ? 3.453 13.016 10.242 1 92.5 186 ASP A N 1
ATOM 1527 C CA . ASP A 1 186 ? 4.258 12.914 9.023 1 92.5 186 ASP A CA 1
ATOM 1528 C C . ASP A 1 186 ? 5.285 11.789 9.141 1 92.5 186 ASP A C 1
ATOM 1530 O O . ASP A 1 186 ? 5.414 10.961 8.234 1 92.5 186 ASP A O 1
ATOM 1534 N N . MET A 1 187 ? 5.934 11.766 10.273 1 95.62 187 MET A N 1
ATOM 1535 C CA . MET A 1 187 ? 6.965 10.75 10.484 1 95.62 187 MET A CA 1
ATOM 1536 C C . MET A 1 187 ? 6.344 9.359 10.562 1 95.62 187 MET A C 1
ATOM 1538 O O . MET A 1 187 ? 6.941 8.383 10.102 1 95.62 187 MET A O 1
ATOM 1542 N N . LYS A 1 188 ? 5.23 9.266 11.18 1 94.94 188 LYS A N 1
ATOM 1543 C CA . LYS A 1 188 ? 4.504 7.996 11.227 1 94.94 188 LYS A CA 1
ATOM 1544 C C . LYS A 1 188 ? 4.199 7.492 9.82 1 94.94 188 LYS A C 1
ATOM 1546 O O . LYS A 1 188 ? 4.426 6.32 9.508 1 94.94 188 LYS A O 1
ATOM 1551 N N . GLU A 1 189 ? 3.701 8.383 9 1 93 189 GLU A N 1
ATOM 1552 C CA . GLU A 1 189 ? 3.359 8.008 7.629 1 93 189 GLU A CA 1
ATOM 1553 C C . GLU A 1 189 ? 4.602 7.594 6.84 1 93 189 GLU A C 1
ATOM 1555 O O . GLU A 1 189 ? 4.582 6.594 6.121 1 93 189 GLU A O 1
ATOM 1560 N N . ILE A 1 190 ? 5.648 8.375 6.961 1 95.38 190 ILE A N 1
ATOM 1561 C CA . ILE A 1 190 ? 6.887 8.07 6.262 1 95.38 190 ILE A CA 1
ATOM 1562 C C . ILE A 1 190 ? 7.398 6.695 6.691 1 95.38 190 ILE A C 1
ATOM 1564 O O . ILE A 1 190 ? 7.777 5.875 5.852 1 95.38 190 ILE A O 1
ATOM 1568 N N . THR A 1 191 ? 7.375 6.422 8 1 96.88 191 THR A N 1
ATO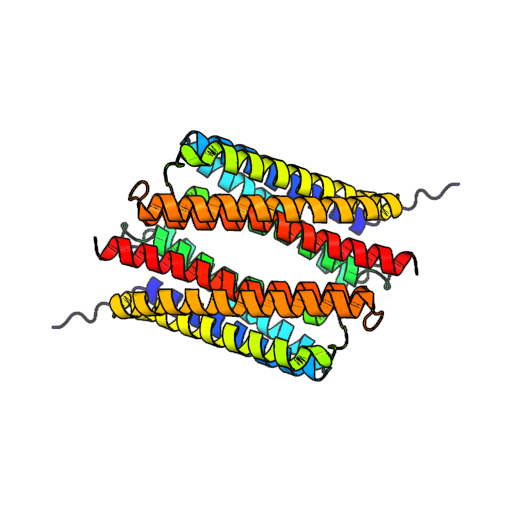M 1569 C CA . THR A 1 191 ? 7.828 5.141 8.539 1 96.88 191 THR A CA 1
ATOM 1570 C C . THR A 1 191 ? 7.039 3.988 7.93 1 96.88 191 THR A C 1
ATOM 1572 O O . THR A 1 191 ? 7.625 3.004 7.473 1 96.88 191 THR A O 1
ATOM 1575 N N . ARG A 1 192 ? 5.781 4.125 7.863 1 93.31 192 ARG A N 1
ATOM 1576 C CA . ARG A 1 192 ? 4.914 3.076 7.336 1 93.31 192 ARG A CA 1
ATOM 1577 C C . ARG A 1 192 ? 5.156 2.861 5.848 1 93.31 192 ARG A C 1
ATOM 1579 O O . ARG A 1 192 ? 5.164 1.725 5.371 1 93.31 192 ARG A O 1
ATOM 1586 N N . LYS A 1 193 ? 5.328 3.914 5.156 1 93.19 193 LYS A N 1
ATOM 1587 C CA . LYS A 1 193 ? 5.523 3.793 3.715 1 93.19 193 LYS A CA 1
ATOM 1588 C C . LYS A 1 193 ? 6.867 3.15 3.395 1 93.19 193 LYS A C 1
ATOM 1590 O O . LYS A 1 193 ? 6.977 2.357 2.457 1 93.19 193 LYS A O 1
ATOM 1595 N N . VAL A 1 194 ? 7.883 3.512 4.184 1 96 194 VAL A N 1
ATOM 1596 C CA . VAL A 1 194 ? 9.18 2.879 3.969 1 96 194 VAL A CA 1
ATOM 1597 C C . VAL A 1 194 ? 9.086 1.387 4.281 1 96 194 VAL A C 1
ATOM 1599 O O . VAL A 1 194 ? 9.586 0.554 3.52 1 96 194 VAL A O 1
ATOM 1602 N N . ALA A 1 195 ? 8.438 1.054 5.371 1 94.81 195 ALA A N 1
ATOM 1603 C CA . ALA A 1 195 ? 8.242 -0.354 5.707 1 94.81 195 ALA A CA 1
ATOM 1604 C C . ALA A 1 195 ? 7.449 -1.072 4.617 1 94.81 195 ALA A C 1
ATOM 1606 O O . ALA A 1 195 ? 7.703 -2.244 4.328 1 94.81 195 ALA A O 1
ATOM 1607 N N . ASN A 1 196 ? 6.535 -0.38 4.066 1 93.56 196 ASN A N 1
ATOM 1608 C CA . ASN A 1 196 ? 5.668 -0.951 3.039 1 93.56 196 ASN A CA 1
ATOM 1609 C C . ASN A 1 196 ? 6.453 -1.309 1.781 1 93.56 196 ASN A C 1
ATOM 1611 O O . ASN A 1 196 ? 6.016 -2.141 0.986 1 93.56 196 ASN A O 1
ATOM 1615 N N . ILE A 1 197 ? 7.574 -0.6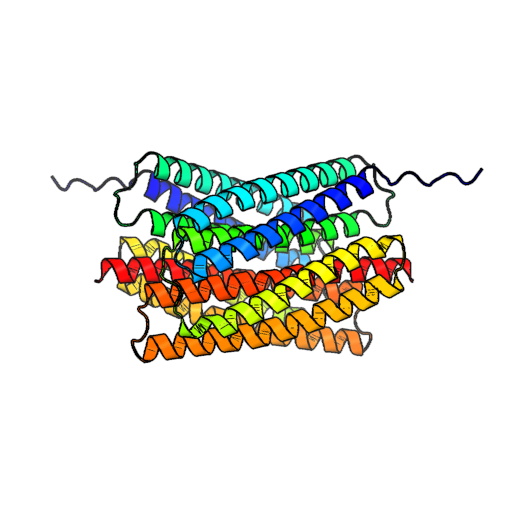2 1.563 1 95.5 197 ILE A N 1
ATOM 1616 C CA . ILE A 1 197 ? 8.422 -1.005 0.441 1 95.5 197 ILE A CA 1
ATOM 1617 C C . ILE A 1 197 ? 8.852 -2.463 0.593 1 95.5 197 ILE A C 1
ATOM 1619 O O . ILE A 1 197 ? 8.742 -3.25 -0.35 1 95.5 197 ILE A O 1
ATOM 1623 N N . SER A 1 198 ? 9.281 -2.854 1.771 1 95.25 198 SER A N 1
ATOM 1624 C CA . SER A 1 198 ? 9.672 -4.23 2.049 1 95.25 198 SER A CA 1
ATOM 1625 C C . SER A 1 198 ? 8.484 -5.18 1.914 1 95.25 198 SER A C 1
ATOM 1627 O O . SER A 1 198 ? 8.633 -6.297 1.411 1 95.25 198 SER A O 1
ATOM 1629 N N . ASP A 1 199 ? 7.328 -4.742 2.307 1 93 199 ASP A N 1
ATOM 1630 C CA . ASP A 1 199 ? 6.121 -5.555 2.203 1 93 199 ASP A CA 1
ATOM 1631 C C . ASP A 1 199 ? 5.781 -5.848 0.743 1 93 199 ASP A C 1
ATOM 1633 O O . ASP A 1 199 ? 5.422 -6.977 0.396 1 93 199 ASP A O 1
ATOM 1637 N N . ARG A 1 200 ? 5.863 -4.816 -0.03 1 94.19 200 ARG A N 1
ATOM 1638 C CA . ARG A 1 200 ? 5.566 -5.004 -1.446 1 94.19 200 ARG A CA 1
ATOM 1639 C C . ARG A 1 200 ? 6.59 -5.922 -2.105 1 94.19 200 ARG A C 1
ATOM 1641 O O . ARG A 1 200 ? 6.246 -6.719 -2.98 1 94.19 200 ARG A O 1
ATOM 1648 N N . ALA A 1 201 ? 7.828 -5.742 -1.655 1 96.31 201 ALA A N 1
ATOM 1649 C CA . ALA A 1 201 ? 8.859 -6.645 -2.162 1 96.31 201 ALA A CA 1
ATOM 1650 C C . ALA A 1 201 ? 8.547 -8.094 -1.796 1 96.31 201 ALA A C 1
ATOM 1652 O O . ALA A 1 201 ? 8.742 -9 -2.607 1 96.31 201 ALA A O 1
ATOM 1653 N N . GLU A 1 202 ? 8.07 -8.297 -0.641 1 95.69 202 GLU A N 1
ATOM 1654 C CA . GLU A 1 202 ? 7.672 -9.641 -0.229 1 95.69 202 GLU A CA 1
ATOM 1655 C C . GLU A 1 202 ? 6.516 -10.156 -1.08 1 95.69 202 GLU A C 1
ATOM 1657 O O . GLU A 1 202 ? 6.516 -11.32 -1.491 1 95.69 202 GLU A O 1
ATOM 1662 N N . ASP A 1 203 ? 5.57 -9.336 -1.31 1 93.38 203 ASP A N 1
ATOM 1663 C CA . ASP A 1 203 ? 4.461 -9.734 -2.17 1 93.38 203 ASP A CA 1
ATOM 1664 C C . ASP A 1 203 ? 4.965 -10.195 -3.535 1 93.38 203 ASP A C 1
ATOM 1666 O O . ASP A 1 203 ? 4.488 -11.195 -4.074 1 93.38 203 ASP A O 1
ATOM 1670 N N . ALA A 1 204 ? 5.867 -9.406 -4.043 1 95.31 204 ALA A N 1
ATOM 1671 C CA . ALA A 1 204 ? 6.43 -9.766 -5.34 1 95.31 204 ALA A CA 1
ATOM 1672 C C . ALA A 1 204 ? 7.176 -11.094 -5.273 1 95.31 204 ALA A C 1
ATOM 1674 O O . ALA A 1 204 ? 7.047 -11.93 -6.168 1 95.31 204 ALA A O 1
ATOM 1675 N N . SER A 1 205 ? 7.949 -11.289 -4.223 1 96.88 205 SER A N 1
ATOM 1676 C CA . SER A 1 205 ? 8.695 -12.531 -4.09 1 96.88 205 SER A CA 1
ATOM 1677 C C . SER A 1 205 ? 7.754 -13.727 -3.912 1 96.88 205 SER A C 1
ATOM 1679 O O . SER A 1 205 ? 8.07 -14.836 -4.336 1 96.88 205 SER A O 1
ATOM 1681 N N . ASP A 1 206 ? 6.617 -13.508 -3.332 1 94.31 206 ASP A N 1
ATOM 1682 C CA . ASP A 1 206 ? 5.609 -14.555 -3.219 1 94.31 206 ASP A CA 1
ATOM 1683 C C . ASP A 1 206 ? 5.121 -15 -4.594 1 94.31 206 ASP A C 1
ATOM 1685 O O . ASP A 1 206 ? 4.828 -16.172 -4.809 1 94.31 206 ASP A O 1
ATOM 1689 N N . ARG A 1 207 ? 4.977 -14.055 -5.488 1 92.44 207 ARG A N 1
ATOM 1690 C CA . ARG A 1 207 ? 4.594 -14.406 -6.852 1 92.44 207 ARG A CA 1
ATOM 1691 C C . ARG A 1 207 ? 5.68 -15.234 -7.531 1 92.44 207 ARG A C 1
ATOM 1693 O O . ARG A 1 207 ? 5.379 -16.156 -8.289 1 92.44 207 ARG A O 1
ATOM 1700 N N . ALA A 1 208 ? 6.93 -14.891 -7.234 1 94.06 208 ALA A N 1
ATOM 1701 C CA . ALA A 1 208 ? 8.039 -15.703 -7.742 1 94.06 208 ALA A CA 1
ATOM 1702 C C . ALA A 1 208 ? 7.961 -17.125 -7.211 1 94.06 208 ALA A C 1
ATOM 1704 O O . ALA A 1 208 ? 8.219 -18.078 -7.945 1 94.06 208 ALA A O 1
ATOM 1705 N N . LEU A 1 209 ? 7.613 -17.234 -5.965 1 93.81 209 LEU A N 1
ATOM 1706 C CA . LEU A 1 209 ? 7.492 -18.547 -5.348 1 93.81 209 LEU A CA 1
ATOM 1707 C C . LEU A 1 209 ? 6.422 -19.391 -6.043 1 93.81 209 LEU A C 1
ATOM 1709 O O . LEU A 1 209 ? 6.574 -20.594 -6.203 1 93.81 209 LEU A O 1
ATOM 1713 N N . ILE A 1 210 ? 5.359 -18.75 -6.461 1 90.56 210 ILE A N 1
ATOM 1714 C CA . ILE A 1 210 ? 4.297 -19.422 -7.195 1 90.56 210 ILE A CA 1
ATOM 1715 C C . ILE A 1 210 ? 4.844 -19.938 -8.531 1 90.56 210 ILE A C 1
ATOM 1717 O O . ILE A 1 210 ? 4.582 -21.078 -8.914 1 90.56 210 ILE A O 1
ATOM 1721 N N . ILE A 1 211 ? 5.586 -19.094 -9.203 1 89.62 211 ILE A N 1
ATOM 1722 C CA . ILE A 1 211 ? 6.195 -19.484 -10.469 1 89.62 211 ILE A CA 1
ATOM 1723 C C . ILE A 1 211 ? 7.129 -20.672 -10.25 1 89.62 211 ILE A C 1
ATOM 1725 O O . ILE A 1 211 ? 7.094 -21.656 -11.008 1 89.62 211 ILE A O 1
ATOM 1729 N N . ILE A 1 212 ? 7.934 -20.641 -9.18 1 91.69 212 ILE A N 1
ATOM 1730 C CA . ILE A 1 212 ? 8.867 -21.703 -8.844 1 91.69 212 ILE A CA 1
ATOM 1731 C C . ILE A 1 212 ? 8.094 -23 -8.57 1 91.69 212 ILE A C 1
ATOM 1733 O O . ILE A 1 212 ? 8.453 -24.062 -9.078 1 91.69 212 ILE A O 1
ATOM 1737 N N . ALA A 1 213 ? 7.016 -22.922 -7.82 1 88.75 213 ALA A N 1
ATOM 1738 C CA . ALA A 1 213 ? 6.219 -24.094 -7.43 1 88.75 213 ALA A CA 1
ATOM 1739 C C . ALA A 1 213 ? 5.57 -24.734 -8.648 1 88.75 213 ALA A C 1
ATOM 1741 O O . ALA A 1 213 ? 5.473 -25.969 -8.727 1 88.75 213 ALA A O 1
ATOM 1742 N N . LYS A 1 214 ? 5.156 -23.922 -9.578 1 86 214 LYS A N 1
ATOM 1743 C CA . LYS A 1 214 ? 4.5 -24.438 -10.773 1 86 214 LYS A CA 1
ATOM 1744 C C . LYS A 1 214 ? 5.512 -25.078 -11.719 1 86 214 LYS A C 1
ATOM 1746 O O . LYS A 1 214 ? 5.176 -26 -12.469 1 86 214 LYS A O 1
ATOM 1751 N N . ARG A 1 215 ? 6.672 -24.641 -11.688 1 84.62 215 ARG A N 1
ATOM 1752 C CA . ARG A 1 215 ? 7.711 -25.172 -12.562 1 84.62 215 ARG A CA 1
ATOM 1753 C C . ARG A 1 215 ? 8.312 -26.438 -11.984 1 84.62 215 ARG A C 1
ATOM 1755 O O . ARG A 1 215 ? 8.781 -27.312 -12.719 1 84.62 215 ARG A O 1
ATOM 1762 N N . ARG A 1 216 ? 8.484 -26.531 -10.688 1 77 216 ARG A N 1
ATOM 1763 C CA . ARG A 1 216 ? 9.055 -27.719 -10.062 1 77 216 ARG A CA 1
ATOM 1764 C C . ARG A 1 216 ? 8.031 -28.844 -9.992 1 77 216 ARG A C 1
ATOM 1766 O O . ARG A 1 216 ? 8.398 -30.016 -9.883 1 77 216 ARG A O 1
ATOM 1773 N N . GLY A 1 217 ? 6.758 -28.594 -10.039 1 62.12 217 GLY A N 1
ATOM 1774 C CA . GLY A 1 217 ? 5.777 -29.656 -10.078 1 62.12 217 GLY A CA 1
ATOM 1775 C C . GLY A 1 217 ? 5.348 -30.031 -11.484 1 62.12 217 GLY A C 1
ATOM 1776 O O . GLY A 1 217 ? 5.629 -29.297 -12.438 1 62.12 217 GLY A O 1
ATOM 1777 N N . MET B 1 1 ? -28.125 39.406 3.264 1 22.28 1 MET B N 1
ATOM 1778 C CA . MET B 1 1 ? -27.844 38.844 1.934 1 22.28 1 MET B CA 1
ATOM 1779 C C . MET B 1 1 ? -26.828 37.719 2.002 1 22.28 1 MET B C 1
ATOM 1781 O O . MET B 1 1 ? -25.656 37.969 2.242 1 22.28 1 MET B O 1
ATOM 1785 N N . LYS B 1 2 ? -27.062 36.812 2.781 1 29.2 2 LYS B N 1
ATOM 1786 C CA . LYS B 1 2 ? -26.234 35.781 3.396 1 29.2 2 LYS B CA 1
ATOM 1787 C C . LYS B 1 2 ? -25.484 35 2.338 1 29.2 2 LYS B C 1
ATOM 1789 O O . LYS B 1 2 ? -26.094 34.375 1.454 1 29.2 2 LYS B O 1
ATOM 1794 N N . PHE B 1 3 ? -24.359 35.562 1.648 1 28.66 3 PHE B N 1
ATOM 1795 C CA . PHE B 1 3 ? -23.469 35.062 0.596 1 28.66 3 PHE B CA 1
ATOM 1796 C C . PHE B 1 3 ? -23.25 33.562 0.722 1 28.66 3 PHE B C 1
ATOM 1798 O O . PHE B 1 3 ? -22.734 33.094 1.745 1 28.66 3 PHE B O 1
ATOM 1805 N N . PHE B 1 4 ? -24.094 32.719 0.373 1 35.16 4 PHE B N 1
ATOM 1806 C CA . PHE B 1 4 ? -24.062 31.25 0.259 1 35.16 4 PHE B CA 1
ATOM 1807 C C . PHE B 1 4 ? -22.672 30.781 -0.169 1 35.16 4 PHE B C 1
ATOM 1809 O O . PHE B 1 4 ? -22.266 31.016 -1.306 1 35.16 4 PHE B O 1
ATOM 1816 N N . LEU B 1 5 ? -21.625 30.875 0.564 1 39.72 5 LEU B N 1
ATOM 1817 C CA . LEU B 1 5 ? -20.203 30.594 0.365 1 39.72 5 LEU B CA 1
ATOM 1818 C C . LEU B 1 5 ? -20.016 29.406 -0.57 1 39.72 5 LEU B C 1
ATOM 1820 O O . LEU B 1 5 ? -20.547 28.328 -0.317 1 39.72 5 LEU B O 1
ATOM 1824 N N . LYS B 1 6 ? -20.141 29.5 -1.932 1 44.72 6 LYS B N 1
ATOM 1825 C CA . LYS B 1 6 ? -19.938 28.672 -3.111 1 44.72 6 LYS B CA 1
ATOM 1826 C C . LYS B 1 6 ? -18.859 27.609 -2.855 1 44.72 6 LYS B C 1
ATOM 1828 O O . LYS B 1 6 ? -17.766 27.922 -2.393 1 44.72 6 LYS B O 1
ATOM 1833 N N . GLU B 1 7 ? -19.359 26.469 -2.496 1 55.81 7 GLU B N 1
ATOM 1834 C CA . GLU B 1 7 ? -18.406 25.359 -2.441 1 55.81 7 GLU B CA 1
ATOM 1835 C C . GLU B 1 7 ? -17.328 25.516 -3.523 1 55.81 7 GLU B C 1
ATOM 1837 O O . GLU B 1 7 ? -17.656 25.75 -4.691 1 55.81 7 GLU B O 1
ATOM 1842 N N . SER B 1 8 ? -16.125 25.797 -3.197 1 64 8 SER B N 1
ATOM 1843 C CA . SER B 1 8 ? -15.062 25.922 -4.184 1 64 8 SER B CA 1
ATOM 1844 C C . SER B 1 8 ? -15.016 24.703 -5.098 1 64 8 SER B C 1
ATOM 1846 O O . SER B 1 8 ? -15.484 23.625 -4.734 1 64 8 SER B O 1
ATOM 1848 N N . LYS B 1 9 ? -14.961 24.906 -6.406 1 72.19 9 LYS B N 1
ATOM 1849 C CA . LYS B 1 9 ? -14.75 23.844 -7.387 1 72.19 9 LYS B CA 1
ATOM 1850 C C . LYS B 1 9 ? -13.914 22.719 -6.805 1 72.19 9 LYS B C 1
ATOM 1852 O O . LYS B 1 9 ? -14.188 21.531 -7.059 1 72.19 9 LYS B O 1
ATOM 1857 N N . VAL B 1 10 ? -13.133 23.031 -5.918 1 71.12 10 VAL B N 1
ATOM 1858 C CA . VAL B 1 10 ? -12.234 22.062 -5.32 1 71.12 10 VAL B CA 1
ATOM 1859 C C . VAL B 1 10 ? -13 21.188 -4.328 1 71.12 10 VAL B C 1
ATOM 1861 O O . VAL B 1 10 ? -12.789 19.96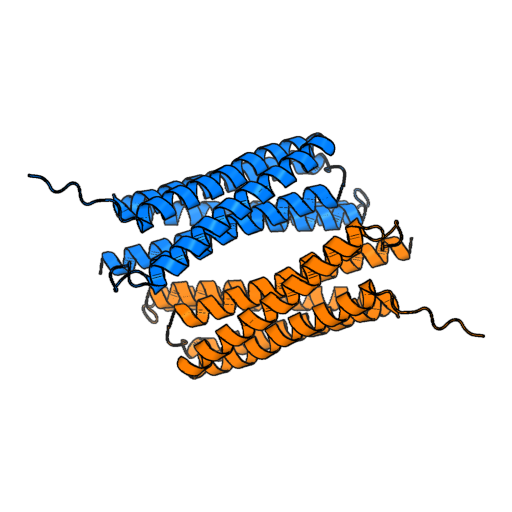9 -4.27 1 71.12 10 VAL B O 1
ATOM 1864 N N . GLU B 1 11 ? -13.938 21.891 -3.623 1 74.56 11 GLU B N 1
ATOM 1865 C CA . GLU B 1 11 ? -14.734 21.125 -2.662 1 74.56 11 GLU B CA 1
ATOM 1866 C C . GLU B 1 11 ? -15.656 20.141 -3.367 1 74.56 11 GLU B C 1
ATOM 1868 O O . GLU B 1 11 ? -15.859 19.031 -2.891 1 74.56 11 GLU B O 1
ATOM 1873 N N . LYS B 1 12 ? -16.172 20.578 -4.441 1 81.62 12 LYS B N 1
ATOM 1874 C CA . LYS B 1 12 ? -17.047 19.703 -5.223 1 81.62 12 LYS B CA 1
ATOM 1875 C C . LYS B 1 12 ? -16.281 18.5 -5.77 1 81.62 12 LYS B C 1
ATOM 1877 O O . LYS B 1 12 ? -16.734 17.359 -5.668 1 81.62 12 LYS B O 1
ATOM 1882 N N . HIS B 1 13 ? -15.102 18.734 -6.309 1 84.5 13 HIS B N 1
ATOM 1883 C CA . HIS B 1 13 ? -14.258 17.656 -6.816 1 84.5 13 HIS B CA 1
ATOM 1884 C C . HIS B 1 13 ? -13.867 16.703 -5.699 1 84.5 13 HIS B C 1
ATOM 1886 O O . HIS B 1 13 ? -13.805 15.484 -5.914 1 84.5 13 HIS B O 1
ATOM 1892 N N . GLY B 1 14 ? -13.688 17.281 -4.574 1 85.12 14 GLY B N 1
ATOM 1893 C CA . GLY B 1 14 ? -13.344 16.438 -3.438 1 85.12 14 GLY B CA 1
ATOM 1894 C C . GLY B 1 14 ? -14.461 15.492 -3.039 1 85.12 14 GLY B C 1
ATOM 1895 O O . GLY B 1 14 ? -14.219 14.32 -2.771 1 85.12 14 GLY B O 1
ATOM 1896 N N . ARG B 1 15 ? -15.633 16 -3.053 1 85.81 15 ARG B N 1
ATOM 1897 C CA . ARG B 1 15 ? -16.797 15.188 -2.703 1 85.81 15 ARG B CA 1
ATOM 1898 C C . ARG B 1 15 ? -17.031 14.102 -3.748 1 85.81 15 ARG B C 1
ATOM 1900 O O . ARG B 1 15 ? -17.328 12.953 -3.404 1 85.81 15 ARG B O 1
ATOM 1907 N N . GLN B 1 16 ? -16.922 14.508 -4.938 1 90.94 16 GLN B N 1
ATOM 1908 C CA . GLN B 1 16 ? -17.094 13.539 -6.02 1 90.94 16 GLN B CA 1
ATOM 1909 C C . GLN B 1 16 ? -16.047 12.438 -5.941 1 90.94 16 GLN B C 1
ATOM 1911 O O . GLN B 1 16 ? -16.344 11.266 -6.164 1 90.94 16 GLN B O 1
ATOM 1916 N N . HIS B 1 17 ? -14.82 12.844 -5.684 1 92.81 17 HIS B N 1
ATOM 1917 C CA . HIS B 1 17 ? -13.734 11.891 -5.539 1 92.81 17 HIS B CA 1
ATOM 1918 C C . HIS B 1 17 ? -14.031 10.875 -4.438 1 92.81 17 HIS B C 1
ATOM 1920 O O . HIS B 1 17 ? -13.875 9.672 -4.641 1 92.81 17 HIS B O 1
ATOM 1926 N N . LEU B 1 18 ? -14.5 11.391 -3.352 1 92.19 18 LEU B N 1
ATOM 1927 C CA . LEU B 1 18 ? -14.812 10.539 -2.209 1 92.19 18 LEU B CA 1
ATOM 1928 C C . LEU B 1 18 ? -15.93 9.562 -2.553 1 92.19 18 LEU B C 1
ATOM 1930 O O . LEU B 1 18 ? -15.883 8.391 -2.164 1 92.19 18 LEU B O 1
ATOM 1934 N N . GLU B 1 19 ? -16.891 10 -3.258 1 92.94 19 GLU B N 1
ATOM 1935 C CA . GLU B 1 19 ? -18 9.141 -3.674 1 92.94 19 GLU B CA 1
ATOM 1936 C C . GLU B 1 19 ? -17.516 8.008 -4.574 1 92.94 19 GLU B C 1
ATOM 1938 O O . GLU B 1 19 ? -17.969 6.871 -4.445 1 92.94 19 GLU B O 1
ATOM 1943 N N . LYS B 1 20 ? -16.625 8.328 -5.441 1 94.19 20 LYS B N 1
ATOM 1944 C CA . LYS B 1 20 ? -16.078 7.312 -6.336 1 94.19 20 LYS B CA 1
ATOM 1945 C C . LYS B 1 20 ? -15.297 6.254 -5.562 1 94.19 20 LYS B C 1
ATOM 1947 O O . LYS B 1 20 ? -15.367 5.066 -5.883 1 94.19 20 LYS B O 1
ATOM 1952 N N . VAL B 1 21 ? -14.594 6.691 -4.559 1 94.38 21 VAL B N 1
ATOM 1953 C CA . VAL B 1 21 ? -13.836 5.754 -3.729 1 94.38 21 VAL B CA 1
ATOM 1954 C C . VAL B 1 21 ? -14.805 4.836 -2.984 1 94.38 21 VAL B C 1
ATOM 1956 O O . VAL B 1 21 ? -14.578 3.625 -2.896 1 94.38 21 VAL B O 1
ATOM 1959 N N . MET B 1 22 ? -15.93 5.383 -2.512 1 95.12 22 MET B N 1
ATOM 1960 C CA . MET B 1 22 ? -16.938 4.582 -1.825 1 95.12 22 MET B CA 1
ATOM 1961 C C . MET B 1 22 ? -17.562 3.562 -2.775 1 95.12 22 MET B C 1
ATOM 1963 O O . MET B 1 22 ? -17.812 2.422 -2.389 1 95.12 22 MET B O 1
ATOM 1967 N N . GLU B 1 23 ? -17.766 4.02 -3.963 1 96.19 23 GLU B N 1
ATOM 1968 C CA . GLU B 1 23 ? -18.328 3.121 -4.969 1 96.19 23 GLU B CA 1
ATOM 1969 C C . GLU B 1 23 ? -17.391 1.952 -5.246 1 96.19 23 GLU B C 1
ATOM 1971 O O . GLU B 1 23 ? -17.828 0.816 -5.422 1 96.19 23 GLU B O 1
ATOM 1976 N N . CYS B 1 24 ? -16.078 2.264 -5.328 1 96.44 24 CYS B N 1
ATOM 1977 C CA . CYS B 1 24 ? -15.086 1.204 -5.496 1 96.44 24 CYS B CA 1
ATOM 1978 C C . CYS B 1 24 ? -15.211 0.161 -4.391 1 96.44 24 CYS B C 1
ATOM 1980 O O . CYS B 1 24 ? -15.195 -1.041 -4.664 1 96.44 24 CYS B O 1
ATOM 1982 N N . TYR B 1 25 ? -15.375 0.637 -3.219 1 97.31 25 TYR B N 1
ATOM 1983 C CA . TYR B 1 25 ? -15.438 -0.281 -2.088 1 97.31 25 TYR B CA 1
ATOM 1984 C C . TYR B 1 25 ? -16.703 -1.123 -2.137 1 97.31 25 TYR B C 1
ATOM 1986 O O . TYR B 1 25 ? -16.672 -2.324 -1.859 1 97.31 25 TYR B O 1
ATOM 1994 N N . LEU B 1 26 ? -17.875 -0.513 -2.455 1 97.56 26 LEU B N 1
ATOM 1995 C CA . LEU B 1 26 ? -19.141 -1.241 -2.516 1 97.56 26 LEU B CA 1
ATOM 1996 C C . LEU B 1 26 ? -19.078 -2.357 -3.553 1 97.56 26 LEU B C 1
ATOM 1998 O O . LEU B 1 26 ? -19.578 -3.459 -3.316 1 97.56 26 LEU B O 1
ATOM 2002 N N . LYS B 1 27 ? -18.422 -2.031 -4.637 1 98.06 27 LYS B N 1
ATOM 2003 C CA . LYS B 1 27 ? -18.25 -3.061 -5.656 1 98.06 27 LYS B CA 1
ATOM 2004 C C . LYS B 1 27 ? -17.312 -4.168 -5.164 1 98.06 27 LYS B C 1
ATOM 2006 O O . LYS B 1 27 ? -17.5 -5.336 -5.523 1 98.06 27 LYS B O 1
ATOM 2011 N N . PHE B 1 28 ? -16.359 -3.826 -4.391 1 98.5 28 PHE B N 1
ATOM 2012 C CA . PHE B 1 28 ? -15.438 -4.82 -3.844 1 98.5 28 PHE B CA 1
ATOM 2013 C C . PHE B 1 28 ? -16.172 -5.754 -2.881 1 98.5 28 PHE B C 1
ATOM 2015 O O . PHE B 1 28 ? -15.883 -6.953 -2.836 1 98.5 28 PHE B O 1
ATOM 2022 N N . GLU B 1 29 ? -17.109 -5.211 -2.092 1 97.88 29 GLU B N 1
ATOM 2023 C CA . GLU B 1 29 ? -17.922 -6.055 -1.228 1 97.88 29 GLU B CA 1
ATOM 2024 C C . GLU B 1 29 ? -18.672 -7.113 -2.037 1 97.88 29 GLU B C 1
ATOM 2026 O O . GLU B 1 29 ? -18.719 -8.281 -1.646 1 97.88 29 GLU B O 1
ATOM 2031 N N . GLU B 1 30 ? -19.234 -6.652 -3.125 1 98.38 30 GLU B N 1
ATOM 2032 C CA . GLU B 1 30 ? -19.922 -7.574 -4.02 1 98.38 30 GLU B CA 1
ATOM 2033 C C . GLU B 1 30 ? -18.953 -8.617 -4.578 1 98.38 30 GLU B C 1
ATOM 2035 O O . GLU B 1 30 ? -19.312 -9.797 -4.699 1 98.38 30 GLU B O 1
ATOM 2040 N N . LEU B 1 31 ? -17.781 -8.164 -4.91 1 98.38 31 LEU B N 1
ATOM 2041 C CA . LEU B 1 31 ? -16.766 -9.039 -5.477 1 98.38 31 LEU B CA 1
ATOM 2042 C C . LEU B 1 31 ? -16.406 -10.148 -4.488 1 98.38 31 LEU B C 1
ATOM 2044 O O . LEU B 1 31 ? -16.281 -11.312 -4.871 1 98.38 31 LEU B O 1
ATOM 2048 N N . MET B 1 32 ? -16.25 -9.773 -3.219 1 98.12 32 MET B N 1
ATOM 2049 C CA . MET B 1 32 ? -15.867 -10.758 -2.211 1 98.12 32 MET B CA 1
ATOM 2050 C C . MET B 1 32 ? -16.953 -11.805 -2.033 1 98.12 32 MET B C 1
ATOM 2052 O O . MET B 1 32 ? -16.672 -12.992 -1.87 1 98.12 32 MET B O 1
ATOM 2056 N N . GLU B 1 33 ? -18.188 -11.359 -2.105 1 97.69 33 GLU B N 1
ATOM 2057 C CA . GLU B 1 33 ? -19.281 -12.312 -2.029 1 97.69 33 GLU B CA 1
ATOM 2058 C C . GLU B 1 33 ? -19.266 -13.281 -3.209 1 97.69 33 GLU B C 1
ATOM 2060 O O . GLU B 1 33 ? -19.484 -14.484 -3.041 1 97.69 33 GLU B O 1
ATOM 2065 N N . ALA B 1 34 ? -19.047 -12.742 -4.375 1 97.75 34 ALA B N 1
ATOM 2066 C CA . ALA B 1 34 ? -18.906 -13.602 -5.551 1 97.75 34 ALA B CA 1
ATOM 2067 C C . ALA B 1 34 ? -17.75 -14.57 -5.391 1 97.75 34 ALA B C 1
ATOM 2069 O O . ALA B 1 34 ? -17.844 -15.742 -5.781 1 97.75 34 ALA B O 1
ATOM 2070 N N . PHE B 1 35 ? -16.656 -14.102 -4.789 1 98.06 35 PHE B N 1
ATOM 2071 C CA . PHE B 1 35 ? -15.469 -14.914 -4.547 1 98.06 35 PHE B CA 1
ATOM 2072 C C . PHE B 1 35 ? -15.781 -16.062 -3.598 1 98.06 35 PHE B C 1
ATOM 2074 O O . PHE B 1 35 ? -15.398 -17.203 -3.85 1 98.06 35 PHE B O 1
ATOM 2081 N N . TYR B 1 36 ? -16.578 -15.781 -2.543 1 96.94 36 TYR B N 1
ATOM 2082 C CA . TYR B 1 36 ? -16.969 -16.797 -1.575 1 96.94 36 TYR B CA 1
ATOM 2083 C C . TYR B 1 36 ? -17.766 -17.922 -2.246 1 96.94 36 TYR B C 1
ATOM 2085 O O . TYR B 1 36 ? -17.672 -19.078 -1.845 1 96.94 36 TYR B O 1
ATOM 2093 N N . ARG B 1 37 ? -18.469 -17.5 -3.352 1 95.94 37 ARG B N 1
ATOM 2094 C CA . ARG B 1 37 ? -19.375 -18.453 -3.996 1 95.94 37 ARG B CA 1
ATOM 2095 C C . ARG B 1 37 ? -18.703 -19.109 -5.195 1 95.94 37 ARG B C 1
ATOM 2097 O O . ARG B 1 37 ? -19.297 -19.953 -5.867 1 95.94 37 ARG B O 1
ATOM 2104 N N . GLY B 1 38 ? -17.562 -18.75 -5.496 1 95.38 38 GLY B N 1
ATOM 2105 C CA . GLY B 1 38 ? -16.828 -19.328 -6.609 1 95.38 38 GLY B CA 1
ATOM 2106 C C . GLY B 1 38 ? -17.312 -18.844 -7.965 1 95.38 38 GLY B C 1
ATOM 2107 O O . GLY B 1 38 ? -17.141 -19.516 -8.977 1 95.38 38 GLY B O 1
ATOM 2108 N N . ASP B 1 39 ? -17.922 -17.688 -7.961 1 96 39 ASP B N 1
ATOM 2109 C CA . ASP B 1 39 ? -18.422 -17.109 -9.203 1 96 39 ASP B CA 1
ATOM 2110 C C . ASP B 1 39 ? -17.344 -16.297 -9.906 1 96 39 ASP B C 1
ATOM 2112 O O . ASP B 1 39 ? -17.359 -15.062 -9.859 1 96 39 ASP B O 1
ATOM 2116 N N . CYS B 1 40 ? -16.516 -16.969 -10.641 1 93.19 40 CYS B N 1
ATOM 2117 C CA . CYS B 1 40 ? -15.344 -16.359 -11.266 1 93.19 40 CYS B CA 1
ATOM 2118 C C . CYS B 1 40 ? -15.758 -15.336 -12.312 1 93.19 40 CYS B C 1
ATOM 2120 O O . CYS B 1 40 ? -15.078 -14.32 -12.5 1 93.19 40 CYS B O 1
ATOM 2122 N N . ARG B 1 41 ? -16.797 -15.641 -13 1 94.94 41 ARG B N 1
ATOM 2123 C CA . ARG B 1 41 ? -17.281 -14.711 -14.016 1 94.94 41 ARG B CA 1
ATOM 2124 C C . ARG B 1 41 ? -17.672 -13.375 -13.398 1 94.94 41 ARG B C 1
ATOM 2126 O O . ARG B 1 41 ? -17.234 -12.32 -13.867 1 94.94 41 ARG B O 1
ATOM 2133 N N . LEU B 1 42 ? -18.438 -13.445 -12.367 1 96.94 42 LEU B N 1
ATOM 2134 C CA . LEU B 1 42 ? -18.875 -12.219 -11.703 1 96.94 42 LEU B CA 1
ATOM 2135 C C . LEU B 1 42 ? -17.688 -11.5 -11.062 1 96.94 42 LEU B C 1
ATOM 2137 O O . LEU B 1 42 ? -17.625 -10.266 -11.07 1 96.94 42 LEU B O 1
ATOM 2141 N N . VAL B 1 43 ? -16.734 -12.219 -10.5 1 96.31 43 VAL B N 1
ATOM 2142 C CA . VAL B 1 43 ? -15.516 -11.633 -9.953 1 96.31 43 VAL B CA 1
ATOM 2143 C C . VAL B 1 43 ? -14.805 -10.812 -11.031 1 96.31 43 VAL B C 1
ATOM 2145 O O . VAL B 1 43 ? -14.406 -9.672 -10.789 1 96.31 43 VAL B O 1
ATOM 2148 N N . SER B 1 44 ? -14.68 -11.367 -12.188 1 94.31 44 SER B N 1
ATOM 2149 C CA . SER B 1 44 ? -14.008 -10.688 -13.289 1 94.31 44 SER B CA 1
ATOM 2150 C C . SER B 1 44 ? -14.758 -9.438 -13.711 1 94.31 44 SER B C 1
ATOM 2152 O O . SER B 1 44 ? -14.156 -8.391 -13.945 1 94.31 44 SER B O 1
ATOM 2154 N N . GLU B 1 45 ? -16.047 -9.547 -13.805 1 96.38 45 GLU B N 1
ATOM 2155 C CA . GLU B 1 45 ? -16.891 -8.414 -14.188 1 96.38 45 GLU B CA 1
ATOM 2156 C C . GLU B 1 45 ? -16.781 -7.277 -13.18 1 96.38 45 GLU B C 1
ATOM 2158 O O . GLU B 1 45 ? -16.594 -6.117 -13.555 1 96.38 45 GLU B O 1
ATOM 2163 N N . LEU B 1 46 ? -16.859 -7.637 -11.953 1 97.19 46 LEU B N 1
ATOM 2164 C CA . LEU B 1 46 ? -16.797 -6.641 -10.891 1 97.19 46 LEU B CA 1
ATOM 2165 C C . LEU B 1 46 ? -15.406 -6.012 -10.82 1 97.19 46 LEU B C 1
ATOM 2167 O O . LEU B 1 46 ? -15.273 -4.824 -10.516 1 97.19 46 LEU B O 1
ATOM 2171 N N . THR B 1 47 ? -14.375 -6.793 -11.07 1 95.25 47 THR B N 1
ATOM 2172 C CA . THR B 1 47 ? -13.016 -6.266 -11.109 1 95.25 47 THR B CA 1
ATOM 2173 C C . THR B 1 47 ? -12.891 -5.172 -12.172 1 95.25 47 THR B C 1
ATOM 2175 O O . THR B 1 47 ? -12.289 -4.129 -11.922 1 95.25 47 THR B O 1
ATOM 2178 N N . LYS B 1 48 ? -13.508 -5.379 -13.289 1 94.5 48 LYS B N 1
ATOM 2179 C CA . LYS B 1 48 ? -13.508 -4.387 -14.359 1 94.5 48 LYS B CA 1
ATOM 2180 C C . LYS B 1 48 ? -14.242 -3.119 -13.93 1 94.5 48 LYS B C 1
ATOM 2182 O O . LYS B 1 48 ? -13.781 -2.006 -14.195 1 94.5 48 LYS B O 1
ATOM 2187 N N . GLU B 1 49 ? -15.305 -3.322 -13.328 1 96 49 GLU B N 1
ATOM 2188 C CA . GLU B 1 49 ? -16.078 -2.176 -12.859 1 96 49 GLU B CA 1
ATOM 2189 C C . GLU B 1 49 ? -15.305 -1.366 -11.828 1 96 49 GLU B C 1
ATOM 2191 O O . GLU B 1 49 ? -15.328 -0.134 -11.852 1 96 49 GLU B O 1
ATOM 2196 N N . ILE B 1 50 ? -14.609 -2.049 -10.914 1 96.06 50 ILE B N 1
ATOM 2197 C CA . ILE B 1 50 ? -13.797 -1.395 -9.891 1 96.06 50 ILE B CA 1
ATOM 2198 C C . ILE B 1 50 ? -12.68 -0.601 -10.562 1 96.06 50 ILE B C 1
ATOM 2200 O O . ILE B 1 50 ? -12.398 0.538 -10.18 1 96.06 50 ILE B O 1
ATOM 2204 N N . ALA B 1 51 ? -12.078 -1.18 -11.547 1 92.62 51 ALA B N 1
ATOM 2205 C CA . ALA B 1 51 ? -11.008 -0.504 -12.273 1 92.62 51 ALA B CA 1
ATOM 2206 C C . ALA B 1 51 ? -11.516 0.784 -12.922 1 92.62 51 ALA B C 1
ATOM 2208 O O . ALA B 1 51 ? -10.82 1.806 -12.898 1 92.62 51 ALA B O 1
ATOM 2209 N N . ILE B 1 52 ? -12.703 0.75 -13.469 1 93.12 52 ILE B N 1
ATOM 2210 C CA . ILE B 1 52 ? -13.305 1.92 -14.102 1 93.12 52 ILE B CA 1
ATOM 2211 C C . ILE B 1 52 ? -13.523 3.014 -13.062 1 93.12 52 ILE B C 1
ATOM 2213 O O . ILE B 1 52 ? -13.156 4.168 -13.273 1 93.12 52 ILE B O 1
ATOM 2217 N N . LYS B 1 53 ? -14.078 2.607 -11.945 1 93.69 53 LYS B N 1
ATOM 2218 C CA . LYS B 1 53 ? -14.344 3.572 -10.883 1 93.69 53 LYS B CA 1
ATOM 2219 C C . LYS B 1 53 ? -13.047 4.16 -10.336 1 93.69 53 LYS B C 1
ATOM 2221 O O . LYS B 1 53 ? -12.977 5.359 -10.055 1 93.69 53 LYS B O 1
ATOM 2226 N N . GLU B 1 54 ? -12.078 3.316 -10.109 1 93.5 54 GLU B N 1
ATOM 2227 C CA . GLU B 1 54 ? -10.773 3.793 -9.656 1 93.5 54 GLU B CA 1
ATOM 2228 C C . GLU B 1 54 ? -10.172 4.781 -10.656 1 93.5 54 GLU B C 1
ATOM 2230 O O . GLU B 1 54 ? -9.602 5.801 -10.258 1 93.5 54 GLU B O 1
ATOM 2235 N N . HIS B 1 55 ? -10.289 4.57 -11.906 1 89.94 55 HIS B N 1
ATOM 2236 C CA . HIS B 1 55 ? -9.797 5.48 -12.938 1 89.94 55 HIS B CA 1
ATOM 2237 C C . HIS B 1 55 ? -10.531 6.816 -12.891 1 89.94 55 HIS B C 1
ATOM 2239 O O . HIS B 1 55 ? -9.922 7.875 -13.039 1 89.94 55 HIS B O 1
ATOM 2245 N N . GLU B 1 56 ? -11.781 6.691 -12.75 1 92.5 56 GLU B N 1
ATOM 2246 C CA . GLU B 1 56 ? -12.578 7.91 -12.617 1 92.5 56 GLU B CA 1
ATOM 2247 C C . GLU B 1 56 ? -12.133 8.734 -11.406 1 92.5 56 GLU B C 1
ATOM 2249 O O . GLU B 1 56 ? -11.984 9.953 -11.5 1 92.5 56 GLU B O 1
ATOM 2254 N N . ALA B 1 57 ? -11.938 8.055 -10.273 1 92.12 57 ALA B N 1
ATOM 2255 C CA . ALA B 1 57 ? -11.461 8.727 -9.07 1 92.12 57 ALA B CA 1
ATOM 2256 C C . ALA B 1 57 ? -10.094 9.367 -9.305 1 92.12 57 ALA B C 1
ATOM 2258 O O . ALA B 1 57 ? -9.852 10.5 -8.883 1 92.12 57 ALA B O 1
ATOM 2259 N N . ASP B 1 58 ? -9.266 8.672 -9.961 1 88.75 58 ASP B N 1
ATOM 2260 C CA . ASP B 1 58 ? -7.914 9.148 -10.258 1 88.75 58 ASP B CA 1
ATOM 2261 C C . ASP B 1 58 ? -7.949 10.383 -11.156 1 88.75 58 ASP B C 1
ATOM 2263 O O . ASP B 1 58 ? -7.141 11.297 -10.992 1 88.75 58 ASP B O 1
ATOM 2267 N N . GLU B 1 59 ? -8.812 10.383 -12.102 1 89.62 59 GLU B N 1
ATOM 2268 C CA . GLU B 1 59 ? -8.969 11.539 -12.984 1 89.62 59 GLU B CA 1
ATOM 2269 C C . GLU B 1 59 ? -9.414 12.773 -12.203 1 89.62 59 GLU B C 1
ATOM 2271 O O . GLU B 1 59 ? -8.922 13.875 -12.445 1 89.62 59 GLU B O 1
ATOM 2276 N N . ILE B 1 60 ? -10.32 12.555 -11.312 1 89.94 60 ILE B N 1
ATOM 2277 C CA . ILE B 1 60 ? -10.781 13.656 -10.477 1 89.94 60 ILE B CA 1
ATOM 2278 C C . ILE B 1 60 ? -9.633 14.164 -9.609 1 89.94 60 ILE B C 1
ATOM 2280 O O . ILE B 1 60 ? -9.422 15.375 -9.492 1 89.94 60 ILE B O 1
ATOM 2284 N N . ARG B 1 61 ? -8.906 13.258 -8.992 1 88.19 61 ARG B N 1
ATOM 2285 C CA . ARG B 1 61 ? -7.754 13.625 -8.172 1 88.19 61 ARG B CA 1
ATOM 2286 C C . ARG B 1 61 ? -6.758 14.461 -8.969 1 88.19 61 ARG B C 1
ATOM 2288 O O . ARG B 1 61 ? -6.281 15.492 -8.492 1 88.19 61 ARG B O 1
ATOM 2295 N N . ARG B 1 62 ? -6.453 14.039 -10.18 1 83.56 62 ARG B N 1
ATOM 2296 C CA . ARG B 1 62 ? -5.516 14.742 -11.047 1 83.56 62 ARG B CA 1
ATOM 2297 C C . ARG B 1 62 ? -6.008 16.156 -11.359 1 83.56 62 ARG B C 1
ATOM 2299 O O . ARG B 1 62 ? -5.223 17.109 -11.359 1 83.56 62 ARG B O 1
ATOM 2306 N N . LYS B 1 63 ? -7.234 16.234 -11.695 1 83.5 63 LYS B N 1
ATOM 2307 C CA . LYS B 1 63 ? -7.832 17.531 -11.961 1 83.5 63 LYS B CA 1
ATOM 2308 C C . LYS B 1 63 ? -7.707 18.453 -10.75 1 83.5 63 LYS B C 1
ATOM 2310 O O . LYS B 1 63 ? -7.387 19.641 -10.898 1 83.5 63 LYS B O 1
ATOM 2315 N N . MET B 1 64 ? -7.957 17.922 -9.594 1 81.81 64 MET B N 1
ATOM 2316 C CA . MET B 1 64 ? -7.832 18.688 -8.352 1 81.81 64 MET B CA 1
ATOM 2317 C C . MET B 1 64 ? -6.398 19.156 -8.148 1 81.81 64 MET B C 1
ATOM 2319 O O . MET B 1 64 ? -6.172 20.297 -7.734 1 81.81 64 MET B O 1
ATOM 2323 N N . GLU B 1 65 ? -5.469 18.312 -8.391 1 75.69 65 GLU B N 1
ATOM 2324 C CA . GLU B 1 65 ? -4.055 18.672 -8.266 1 75.69 65 GLU B CA 1
ATOM 2325 C C . GLU B 1 65 ? -3.682 19.797 -9.211 1 75.69 65 GLU B C 1
ATOM 2327 O O . GLU B 1 65 ? -2.957 20.719 -8.828 1 75.69 65 GLU B O 1
ATOM 2332 N N . LEU B 1 66 ? -4.176 19.688 -10.43 1 74.62 66 LEU B N 1
ATOM 2333 C CA . LEU B 1 66 ? -3.896 20.734 -11.422 1 74.62 66 LEU B CA 1
ATOM 2334 C C . LEU B 1 66 ? -4.5 22.062 -10.992 1 74.62 66 LEU B C 1
ATOM 2336 O O . LEU B 1 66 ? -3.854 23.109 -11.094 1 74.62 66 LEU B O 1
ATOM 2340 N N . GLU B 1 67 ? -5.68 22.016 -10.516 1 72.69 67 GLU B N 1
ATOM 2341 C CA . GLU B 1 67 ? -6.344 23.234 -10.047 1 72.69 67 GLU B CA 1
ATOM 2342 C C . GLU B 1 67 ? -5.621 23.828 -8.844 1 72.69 67 GLU B C 1
ATOM 2344 O O . GLU B 1 67 ? -5.559 25.047 -8.688 1 72.69 67 GLU B O 1
ATOM 2349 N N . PHE B 1 68 ? -5.145 23 -8.078 1 66.94 68 PHE B N 1
ATOM 2350 C CA . PHE B 1 68 ? -4.344 23.406 -6.934 1 66.94 68 PHE B CA 1
ATOM 2351 C C . PHE B 1 68 ? -3.115 24.188 -7.383 1 66.94 68 PHE B C 1
ATOM 2353 O O . PHE B 1 68 ? -2.82 25.25 -6.844 1 66.94 68 PHE B O 1
ATOM 2360 N N . TYR B 1 69 ? -2.426 23.672 -8.281 1 64.06 69 TYR B N 1
ATOM 2361 C CA . TYR B 1 69 ? -1.194 24.297 -8.75 1 64.06 69 TYR B CA 1
ATOM 2362 C C . TYR B 1 69 ? -1.49 25.594 -9.5 1 64.06 69 TYR B C 1
ATOM 2364 O O . TYR B 1 69 ? -0.652 26.5 -9.547 1 64.06 69 TYR B O 1
ATOM 2372 N N . GLU B 1 70 ? -2.682 25.766 -9.961 1 66.69 70 GLU B N 1
ATOM 2373 C CA . GLU B 1 70 ? -3.061 26.969 -10.695 1 66.69 70 GLU B CA 1
ATOM 2374 C C . GLU B 1 70 ? -3.58 28.047 -9.758 1 66.69 70 GLU B C 1
ATOM 2376 O O . GLU B 1 70 ? -3.939 29.141 -10.203 1 66.69 70 GLU B O 1
ATOM 2381 N N . GLY B 1 71 ? -3.354 27.875 -8.508 1 59.22 71 GLY B N 1
ATOM 2382 C CA . GLY B 1 71 ? -3.652 28.922 -7.547 1 59.22 71 GLY B CA 1
ATOM 2383 C C . GLY B 1 71 ? -5.098 28.906 -7.086 1 59.22 71 GLY B C 1
ATOM 2384 O O . GLY B 1 71 ? -5.57 29.891 -6.496 1 59.22 71 GLY B O 1
ATOM 2385 N N . ALA B 1 72 ? -5.734 28.031 -7.445 1 50.5 72 ALA B N 1
ATOM 2386 C CA . ALA B 1 72 ? -7.16 28.078 -7.133 1 50.5 72 ALA B CA 1
ATOM 2387 C C . ALA B 1 72 ? -7.398 27.891 -5.637 1 50.5 72 ALA B C 1
ATOM 2389 O O . ALA B 1 72 ? -8.516 28.094 -5.152 1 50.5 72 ALA B O 1
ATOM 2390 N N . PHE B 1 73 ? -6.422 27.422 -4.922 1 50.97 73 PHE B N 1
ATOM 2391 C CA . PHE B 1 73 ? -6.652 27.188 -3.502 1 50.97 73 PHE B CA 1
ATOM 2392 C C . PHE B 1 73 ? -6.109 28.344 -2.664 1 50.97 73 PHE B C 1
ATOM 2394 O O . PHE B 1 73 ? -5.16 29.016 -3.07 1 50.97 73 PHE B O 1
ATOM 2401 N N . LEU B 1 74 ? -6.934 28.75 -1.706 1 53.19 74 LEU B N 1
ATOM 2402 C CA . LEU B 1 74 ? -6.336 29.641 -0.706 1 53.19 74 LEU B CA 1
ATOM 2403 C C . LEU B 1 74 ? -5.082 29 -0.109 1 53.19 74 LEU B C 1
ATOM 2405 O O . LEU B 1 74 ? -4.996 27.781 0.015 1 53.19 74 LEU B O 1
ATOM 2409 N N . PRO B 1 75 ? -4.02 29.766 0.099 1 54.19 75 PRO B N 1
ATOM 2410 C CA . PRO B 1 75 ? -2.639 29.344 0.363 1 54.19 75 PRO B CA 1
ATOM 2411 C C . PRO B 1 75 ? -2.533 28.359 1.521 1 54.19 75 PRO B C 1
ATOM 2413 O O . PRO B 1 75 ? -1.707 27.438 1.483 1 54.19 75 PRO B O 1
ATOM 2416 N N . PHE B 1 76 ? -3.309 28.531 2.682 1 52.59 76 PHE B N 1
ATOM 2417 C CA . PHE B 1 76 ? -2.801 27.969 3.93 1 52.59 76 PHE B CA 1
ATOM 2418 C C . PHE B 1 76 ? -3.023 26.453 3.975 1 52.59 76 PHE B C 1
ATOM 2420 O O . PHE B 1 76 ? -2.262 25.734 4.617 1 52.59 76 PHE B O 1
ATOM 2427 N N . ASP B 1 77 ? -4.07 25.875 3.234 1 67.31 77 ASP B N 1
ATOM 2428 C CA . ASP B 1 77 ? -4.277 24.469 3.531 1 67.31 77 ASP B CA 1
ATOM 2429 C C . ASP B 1 77 ? -4.281 23.625 2.254 1 67.31 77 ASP B C 1
ATOM 2431 O O . ASP B 1 77 ? -4.684 22.469 2.27 1 67.31 77 ASP B O 1
ATOM 2435 N N . ARG B 1 78 ? -3.578 24.172 1.299 1 72.44 78 ARG B N 1
ATOM 2436 C CA . ARG B 1 78 ? -3.674 23.5 0.005 1 72.44 78 ARG B CA 1
ATOM 2437 C C . ARG B 1 78 ? -2.869 22.203 -0.003 1 72.44 78 ARG B C 1
ATOM 2439 O O . ARG B 1 78 ? -3.334 21.188 -0.516 1 72.44 78 ARG B O 1
ATOM 2446 N N . GLU B 1 79 ? -1.782 22.312 0.585 1 77.44 79 GLU B N 1
ATOM 2447 C CA . GLU B 1 79 ? -0.917 21.125 0.592 1 77.44 79 GLU B CA 1
ATOM 2448 C C . GLU B 1 79 ? -1.546 19.984 1.384 1 77.44 79 GLU B C 1
ATOM 2450 O O . GLU B 1 79 ? -1.53 18.844 0.942 1 77.44 79 GLU B O 1
ATOM 2455 N N . ASP B 1 80 ? -2.205 20.375 2.438 1 84.5 80 ASP B N 1
ATOM 2456 C CA . ASP B 1 80 ? -2.814 19.359 3.287 1 84.5 80 ASP B CA 1
ATOM 2457 C C . ASP B 1 80 ? -4.016 18.719 2.6 1 84.5 80 ASP B C 1
ATOM 2459 O O . ASP B 1 80 ? -4.238 17.5 2.725 1 84.5 80 ASP B O 1
ATOM 2463 N N . ARG B 1 81 ? -4.688 19.484 1.887 1 84.06 81 ARG B N 1
ATOM 2464 C CA . ARG B 1 81 ? -5.867 18.969 1.206 1 84.06 81 ARG B CA 1
ATOM 2465 C C . ARG B 1 81 ? -5.477 18.031 0.059 1 84.06 81 ARG B C 1
ATOM 2467 O O . ARG B 1 81 ? -6.117 17 -0.158 1 84.06 81 ARG B O 1
ATOM 2474 N N . ILE B 1 82 ? -4.488 18.391 -0.643 1 83.06 82 ILE B N 1
ATOM 2475 C CA . ILE B 1 82 ? -4.02 17.547 -1.742 1 83.06 82 ILE B CA 1
ATOM 2476 C C . ILE B 1 82 ? -3.48 16.234 -1.193 1 83.06 82 ILE B C 1
ATOM 2478 O O . ILE B 1 82 ? -3.729 15.172 -1.763 1 83.06 82 ILE B O 1
ATOM 2482 N N . MET B 1 83 ? -2.809 16.375 -0.099 1 86.69 83 MET B N 1
ATOM 2483 C CA . MET B 1 83 ? -2.275 15.164 0.52 1 86.69 83 MET B CA 1
ATOM 2484 C C . MET B 1 83 ? -3.402 14.258 0.999 1 86.69 83 MET B C 1
ATOM 2486 O O . MET B 1 83 ? -3.289 13.031 0.931 1 86.69 83 MET B O 1
ATOM 2490 N N . LEU B 1 84 ? -4.422 14.906 1.537 1 91.56 84 LEU B N 1
ATOM 2491 C CA . LEU B 1 84 ? -5.586 14.133 1.96 1 91.56 84 LEU B CA 1
ATOM 2492 C C . LEU B 1 84 ? -6.219 13.414 0.773 1 91.56 84 LEU B C 1
ATOM 2494 O O . LEU B 1 84 ? -6.492 12.219 0.843 1 91.56 84 LEU B O 1
ATOM 2498 N N . VAL B 1 85 ? -6.387 14.117 -0.318 1 89.69 85 VAL B N 1
ATOM 2499 C CA . VAL B 1 85 ? -7.012 13.539 -1.505 1 89.69 85 VAL B CA 1
ATOM 2500 C C . VAL B 1 85 ? -6.133 12.422 -2.055 1 89.69 85 VAL B C 1
ATOM 2502 O O . VAL B 1 85 ? -6.641 11.367 -2.455 1 89.69 85 VAL B O 1
ATOM 2505 N N . GLU B 1 86 ? -4.867 12.641 -2.07 1 87.38 86 GLU B N 1
ATOM 2506 C CA . GLU B 1 86 ? -3.932 11.617 -2.521 1 87.38 86 GLU B CA 1
ATOM 2507 C C . GLU B 1 86 ? -4.023 10.367 -1.651 1 87.38 86 GLU B C 1
ATOM 2509 O O . GLU B 1 86 ? -3.984 9.242 -2.16 1 87.38 86 GLU B O 1
ATOM 2514 N N . SER B 1 87 ? -4.098 10.625 -0.382 1 93.06 87 SER B N 1
ATOM 2515 C CA . SER B 1 87 ? -4.184 9.5 0.537 1 93.06 87 SER B CA 1
ATOM 2516 C C . SER B 1 87 ? -5.484 8.727 0.348 1 93.06 87 SER B C 1
ATOM 2518 O O . SER B 1 87 ? -5.5 7.496 0.422 1 93.06 87 SER B O 1
ATOM 2520 N N . ILE B 1 88 ? -6.551 9.445 0.14 1 95.19 88 ILE B N 1
ATOM 2521 C CA . ILE B 1 88 ? -7.848 8.812 -0.101 1 95.19 88 ILE B CA 1
ATOM 2522 C C . ILE B 1 88 ? -7.801 8.023 -1.403 1 95.19 88 ILE B C 1
ATOM 2524 O O . ILE B 1 88 ? -8.352 6.918 -1.485 1 95.19 88 ILE B O 1
ATOM 2528 N N . ASP B 1 89 ? -7.168 8.547 -2.383 1 93.19 89 ASP B N 1
ATOM 2529 C CA . ASP B 1 89 ? -7.039 7.875 -3.672 1 93.19 89 ASP B CA 1
ATOM 2530 C C . ASP B 1 89 ? -6.355 6.52 -3.516 1 93.19 89 ASP B C 1
ATOM 2532 O O . ASP B 1 89 ? -6.688 5.562 -4.219 1 93.19 89 ASP B O 1
ATOM 2536 N N . LYS B 1 90 ? -5.418 6.445 -2.631 1 93.12 90 LYS B N 1
ATOM 2537 C CA . LYS B 1 90 ? -4.688 5.203 -2.408 1 93.12 90 LYS B CA 1
ATOM 2538 C C . LYS B 1 90 ? -5.605 4.105 -1.879 1 93.12 90 LYS B C 1
ATOM 2540 O O . LYS B 1 90 ? -5.352 2.918 -2.084 1 93.12 90 LYS B O 1
ATOM 2545 N N . VAL B 1 91 ? -6.691 4.52 -1.202 1 95.75 91 VAL B N 1
ATOM 2546 C CA . VAL B 1 91 ? -7.676 3.537 -0.763 1 95.75 91 VAL B CA 1
ATOM 2547 C C . VAL B 1 91 ? -8.281 2.83 -1.977 1 95.75 91 VAL B C 1
ATOM 2549 O O . VAL B 1 91 ? -8.344 1.6 -2.02 1 95.75 91 VAL B O 1
ATOM 2552 N N . ALA B 1 92 ? -8.68 3.604 -2.973 1 95.38 92 ALA B N 1
ATOM 2553 C CA . ALA B 1 92 ? -9.242 3.031 -4.195 1 95.38 92 ALA B CA 1
ATOM 2554 C C . ALA B 1 92 ? -8.211 2.168 -4.918 1 95.38 92 ALA B C 1
ATOM 2556 O O . ALA B 1 92 ? -8.547 1.118 -5.469 1 95.38 92 ALA B O 1
ATOM 2557 N N . ASP B 1 93 ? -6.977 2.564 -4.887 1 91.38 93 ASP B N 1
ATOM 2558 C CA . ASP B 1 93 ? -5.898 1.816 -5.531 1 91.38 93 ASP B CA 1
ATOM 2559 C C . ASP B 1 93 ? -5.762 0.422 -4.922 1 91.38 93 ASP B C 1
ATOM 2561 O O . ASP B 1 93 ? -5.602 -0.563 -5.645 1 91.38 93 ASP B O 1
ATOM 2565 N N . VAL B 1 94 ? -5.746 0.414 -3.643 1 93.69 94 VAL B N 1
ATOM 2566 C CA . VAL B 1 94 ? -5.555 -0.875 -2.984 1 93.69 94 VAL B CA 1
ATOM 2567 C C . VAL B 1 94 ? -6.781 -1.755 -3.201 1 93.69 94 VAL B C 1
ATOM 2569 O O . VAL B 1 94 ? -6.664 -2.975 -3.34 1 93.69 94 VAL B O 1
ATOM 2572 N N . ILE B 1 95 ? -7.949 -1.145 -3.215 1 96.12 95 ILE B N 1
ATOM 2573 C CA . ILE B 1 95 ? -9.172 -1.89 -3.504 1 96.12 95 ILE B CA 1
ATOM 2574 C C . ILE B 1 95 ? -9.062 -2.547 -4.879 1 96.12 95 ILE B C 1
ATOM 2576 O O . ILE B 1 95 ? -9.344 -3.736 -5.027 1 96.12 95 ILE B O 1
ATOM 2580 N N . GLU B 1 96 ? -8.656 -1.78 -5.84 1 93.69 96 GLU B N 1
ATOM 2581 C CA . GLU B 1 96 ? -8.484 -2.318 -7.188 1 93.69 96 GLU B CA 1
ATOM 2582 C C . GLU B 1 96 ? -7.449 -3.438 -7.207 1 93.69 96 GLU B C 1
ATOM 2584 O O . GLU B 1 96 ? -7.664 -4.477 -7.832 1 93.69 96 GLU B O 1
ATOM 2589 N N . SER B 1 97 ? -6.383 -3.215 -6.539 1 89.88 97 SER B N 1
ATOM 2590 C CA . SER B 1 97 ? -5.32 -4.215 -6.492 1 89.88 97 SER B CA 1
ATOM 2591 C C . SER B 1 97 ? -5.816 -5.516 -5.867 1 89.88 97 SER B C 1
ATOM 2593 O O . SER B 1 97 ? -5.465 -6.605 -6.328 1 89.88 97 SER B O 1
ATOM 2595 N N . ALA B 1 98 ? -6.586 -5.391 -4.816 1 93.88 98 ALA B N 1
ATOM 2596 C CA . ALA B 1 98 ? -7.172 -6.566 -4.18 1 93.88 98 ALA B CA 1
ATOM 2597 C C . ALA B 1 98 ? -8.109 -7.297 -5.137 1 93.88 98 ALA B C 1
ATOM 2599 O O . ALA B 1 98 ? -8.047 -8.523 -5.262 1 93.88 98 ALA B O 1
ATOM 2600 N N . ALA B 1 99 ? -8.938 -6.496 -5.844 1 94.75 99 ALA B N 1
ATOM 2601 C CA . ALA B 1 99 ? -9.867 -7.07 -6.812 1 94.75 99 ALA B CA 1
ATOM 2602 C C . ALA B 1 99 ? -9.125 -7.832 -7.906 1 94.75 99 ALA B C 1
ATOM 2604 O O . ALA B 1 99 ? -9.508 -8.945 -8.266 1 94.75 99 ALA B O 1
ATOM 2605 N N . PHE B 1 100 ? -8.094 -7.266 -8.344 1 87.81 100 PHE B N 1
ATOM 2606 C CA . PHE B 1 100 ? -7.297 -7.891 -9.391 1 87.81 100 PHE B CA 1
ATOM 2607 C C . PHE B 1 100 ? -6.664 -9.188 -8.891 1 87.81 100 PHE B C 1
ATOM 2609 O O . PHE B 1 100 ? -6.609 -10.172 -9.625 1 87.81 100 PHE B O 1
ATOM 2616 N N . THR B 1 101 ? -6.191 -9.156 -7.719 1 89.25 101 THR B N 1
ATOM 2617 C CA . THR B 1 101 ? -5.562 -10.344 -7.156 1 89.25 101 THR B CA 1
ATOM 2618 C C . THR B 1 101 ? -6.562 -11.5 -7.078 1 89.25 101 THR B C 1
ATOM 2620 O O . THR B 1 101 ? -6.246 -12.625 -7.465 1 89.25 101 THR B O 1
ATOM 2623 N N . VAL B 1 102 ? -7.773 -11.18 -6.648 1 92.88 102 VAL B N 1
ATOM 2624 C CA . VAL B 1 102 ? -8.812 -12.203 -6.57 1 92.88 102 VAL B CA 1
ATOM 2625 C C . VAL B 1 102 ? -9.133 -12.727 -7.969 1 92.88 102 VAL B C 1
ATOM 2627 O O . VAL B 1 102 ? -9.234 -13.938 -8.18 1 92.88 102 VAL B O 1
ATOM 2630 N N . SER B 1 103 ? -9.227 -11.828 -8.875 1 91.25 103 SER B N 1
ATOM 2631 C CA . SER B 1 103 ? -9.656 -12.164 -10.234 1 91.25 103 SER B CA 1
ATOM 2632 C C . SER B 1 103 ? -8.602 -13 -10.953 1 91.25 103 SER B C 1
ATOM 2634 O O . SER B 1 103 ? -8.93 -13.961 -11.648 1 91.25 103 SER B O 1
ATOM 2636 N N . LEU B 1 104 ? -7.336 -12.695 -10.781 1 82.62 104 LEU B N 1
ATOM 2637 C CA . LEU B 1 104 ? -6.258 -13.352 -11.523 1 82.62 104 LEU B CA 1
ATOM 2638 C C . LEU B 1 104 ? -5.852 -14.656 -10.844 1 82.62 104 LEU B C 1
ATOM 2640 O O . LEU B 1 104 ? -5.406 -15.594 -11.508 1 82.62 104 LEU B O 1
ATOM 2644 N N . GLY B 1 105 ? -5.988 -14.703 -9.555 1 82.31 105 GLY B N 1
ATOM 2645 C CA . GLY B 1 105 ? -5.598 -15.898 -8.828 1 82.31 105 GLY B CA 1
ATOM 2646 C C . GLY B 1 105 ? -6.461 -17.109 -9.164 1 82.31 105 GLY B C 1
ATOM 2647 O O . GLY B 1 105 ? -5.973 -18.234 -9.188 1 82.31 105 GLY B O 1
ATOM 2648 N N . LYS B 1 106 ? -7.691 -16.906 -9.43 1 83.25 106 LYS B N 1
ATOM 2649 C CA . LYS B 1 106 ? -8.656 -17.938 -9.797 1 83.25 106 LYS B CA 1
ATOM 2650 C C . LYS B 1 106 ? -8.594 -19.109 -8.82 1 83.25 106 LYS B C 1
ATOM 2652 O O . LYS B 1 106 ? -8.695 -20.266 -9.227 1 83.25 106 LYS B O 1
ATOM 2657 N N . VAL B 1 107 ? -8.32 -18.844 -7.57 1 89.19 107 VAL B N 1
ATOM 2658 C CA . VAL B 1 107 ? -8.312 -19.906 -6.57 1 89.19 107 VAL B CA 1
ATOM 2659 C C . VAL B 1 107 ? -9.695 -20.031 -5.938 1 89.19 107 VAL B C 1
ATOM 2661 O O . VAL B 1 107 ? -10.406 -19.047 -5.781 1 89.19 107 VAL B O 1
ATOM 2664 N N . ALA B 1 108 ? -10.078 -21.312 -5.691 1 93.94 108 ALA B N 1
ATOM 2665 C CA . ALA B 1 108 ? -11.305 -21.531 -4.934 1 93.94 108 ALA B CA 1
ATOM 2666 C C . ALA B 1 108 ? -11.141 -21.078 -3.484 1 93.94 108 ALA B C 1
ATOM 2668 O O . ALA B 1 108 ? -10.156 -21.422 -2.826 1 93.94 108 ALA B O 1
ATOM 2669 N N . PHE B 1 109 ? -12.062 -20.25 -3.041 1 96.75 109 PHE B N 1
ATOM 2670 C CA . PHE B 1 109 ? -12 -19.75 -1.677 1 96.75 109 PHE B CA 1
ATOM 2671 C C . PHE B 1 109 ? -12.055 -20.891 -0.669 1 96.75 109 PHE B C 1
ATOM 2673 O O . PHE B 1 109 ? -12.938 -21.75 -0.741 1 96.75 109 PHE B O 1
ATOM 2680 N N . PRO B 1 110 ? -11.125 -20.984 0.209 1 96.69 110 PRO B N 1
ATOM 2681 C CA . PRO B 1 110 ? -11.211 -22 1.262 1 96.69 110 PRO B CA 1
ATOM 2682 C C . PRO B 1 110 ? -12.297 -21.688 2.293 1 96.69 110 PRO B C 1
ATOM 2684 O O . PRO B 1 110 ? -12.156 -20.75 3.072 1 96.69 110 PRO B O 1
ATOM 2687 N N . ALA B 1 111 ? -13.266 -22.484 2.389 1 95.69 111 ALA B N 1
ATOM 2688 C CA . ALA B 1 111 ? -14.5 -22.234 3.125 1 95.69 111 ALA B CA 1
ATOM 2689 C C . ALA B 1 111 ? -14.227 -22.047 4.613 1 95.69 111 ALA B C 1
ATOM 2691 O O . ALA B 1 111 ? -14.938 -21.312 5.293 1 95.69 111 ALA B O 1
ATOM 2692 N N . GLU B 1 112 ? -13.211 -22.594 5.133 1 96.5 112 GLU B N 1
ATOM 2693 C CA . GLU B 1 112 ? -12.93 -22.531 6.562 1 96.5 112 GLU B CA 1
ATOM 2694 C C . GLU B 1 112 ? -12.555 -21.125 6.988 1 96.5 112 GLU B C 1
ATOM 2696 O O . GLU B 1 112 ? -12.578 -20.797 8.18 1 96.5 112 GLU B O 1
ATOM 2701 N N . PHE B 1 113 ? -12.273 -20.25 6.047 1 97.88 113 PHE B N 1
ATOM 2702 C CA . PHE B 1 113 ? -11.852 -18.891 6.387 1 97.88 113 PHE B CA 1
ATOM 2703 C C . PHE B 1 113 ? -12.984 -17.906 6.148 1 97.88 113 PHE B C 1
ATOM 2705 O O . PHE B 1 113 ? -12.805 -16.688 6.316 1 97.88 113 PHE B O 1
ATOM 2712 N N . ARG B 1 114 ? -14.117 -18.312 5.742 1 97.25 114 ARG B N 1
ATOM 2713 C CA . ARG B 1 114 ? -15.219 -17.438 5.305 1 97.25 114 ARG B CA 1
ATOM 2714 C C . ARG B 1 114 ? -15.641 -16.484 6.422 1 97.25 114 ARG B C 1
ATOM 2716 O O . ARG B 1 114 ? -15.789 -15.289 6.191 1 97.25 114 ARG B O 1
ATOM 2723 N N . ASP B 1 115 ? -15.805 -17 7.617 1 97.94 115 ASP B N 1
ATOM 2724 C CA . ASP B 1 115 ? -16.266 -16.156 8.719 1 97.94 115 ASP B CA 1
ATOM 2725 C C . ASP B 1 115 ? -15.25 -15.07 9.047 1 97.94 115 ASP B C 1
ATOM 2727 O O . ASP B 1 115 ? -15.633 -13.922 9.312 1 97.94 115 ASP B O 1
ATOM 2731 N N . ASP B 1 116 ? -14 -15.438 9.047 1 98.12 116 ASP B N 1
ATOM 2732 C CA . ASP B 1 116 ? -12.961 -14.461 9.344 1 98.12 116 ASP B CA 1
ATOM 2733 C C . ASP B 1 116 ? -12.898 -13.383 8.266 1 98.12 116 ASP B C 1
ATOM 2735 O O . ASP B 1 116 ? -12.711 -12.203 8.57 1 98.12 116 ASP B O 1
ATOM 2739 N N . PHE B 1 117 ? -13.031 -13.773 7.016 1 98.25 117 PHE B N 1
ATOM 2740 C CA . PHE B 1 117 ? -13.008 -12.789 5.938 1 98.25 117 PHE B CA 1
ATOM 2741 C C . PHE B 1 117 ? -14.25 -11.906 5.988 1 98.25 117 PHE B C 1
ATOM 2743 O O . PHE B 1 117 ? -14.172 -10.711 5.703 1 98.25 117 PHE B O 1
ATOM 2750 N N . ARG B 1 118 ? -15.391 -12.453 6.332 1 98 118 ARG B N 1
ATOM 2751 C CA . ARG B 1 118 ? -16.594 -11.641 6.492 1 98 118 ARG B CA 1
ATOM 2752 C C . ARG B 1 118 ? -16.422 -10.625 7.613 1 98 118 ARG B C 1
ATOM 2754 O O . ARG B 1 118 ? -16.859 -9.477 7.488 1 98 118 ARG B O 1
ATOM 2761 N N . ALA B 1 119 ? -15.82 -11.062 8.695 1 98.38 119 ALA B N 1
ATOM 2762 C CA . ALA B 1 119 ? -15.523 -10.141 9.789 1 98.38 119 ALA B CA 1
ATOM 2763 C C . ALA B 1 119 ? -14.586 -9.023 9.328 1 98.38 119 ALA B C 1
ATOM 2765 O O . ALA B 1 119 ? -14.781 -7.859 9.672 1 98.38 119 ALA B O 1
ATOM 2766 N N . MET B 1 120 ? -13.594 -9.375 8.594 1 98.12 120 MET B N 1
ATOM 2767 C CA . MET B 1 120 ? -12.641 -8.406 8.07 1 98.12 120 MET B CA 1
ATOM 2768 C C . MET B 1 120 ? -13.336 -7.395 7.168 1 98.12 120 MET B C 1
ATOM 2770 O O . MET B 1 120 ? -13.094 -6.191 7.273 1 98.12 120 MET B O 1
ATOM 2774 N N . MET B 1 121 ? -14.203 -7.902 6.324 1 98.19 121 MET B N 1
ATOM 2775 C CA . MET B 1 121 ? -14.93 -7.031 5.398 1 98.19 121 MET B CA 1
ATOM 2776 C C . MET B 1 121 ? -15.875 -6.102 6.156 1 98.19 121 MET B C 1
ATOM 2778 O O . MET B 1 121 ? -16.078 -4.953 5.754 1 98.19 121 MET B O 1
ATOM 2782 N N . LYS B 1 122 ? -16.453 -6.609 7.207 1 98.25 122 LYS B N 1
ATOM 2783 C CA . LYS B 1 122 ? -17.344 -5.785 8.031 1 98.25 122 LYS B CA 1
ATOM 2784 C C . LYS B 1 122 ? -16.578 -4.609 8.641 1 98.25 122 LYS B C 1
ATOM 2786 O O . LYS B 1 122 ? -17.031 -3.467 8.57 1 98.25 122 LYS B O 1
ATOM 2791 N N . VAL B 1 123 ? -15.43 -4.914 9.203 1 98.44 123 VAL B N 1
ATOM 2792 C CA . VAL B 1 123 ? -14.625 -3.871 9.836 1 98.44 123 VAL B CA 1
ATOM 2793 C C . VAL B 1 123 ? -14.102 -2.906 8.773 1 98.44 123 VAL B C 1
ATOM 2795 O O . VAL B 1 123 ? -14.07 -1.692 8.992 1 98.44 123 VAL B O 1
ATOM 2798 N N . THR B 1 124 ? -13.672 -3.426 7.641 1 98.06 124 THR B N 1
ATOM 2799 C CA . THR B 1 124 ? -13.211 -2.588 6.543 1 98.06 124 THR B CA 1
ATOM 2800 C C . THR B 1 124 ? -14.32 -1.649 6.07 1 98.06 124 THR B C 1
ATOM 2802 O O . THR B 1 124 ? -14.078 -0.465 5.832 1 98.06 124 THR B O 1
ATOM 2805 N N . GLY B 1 125 ? -15.547 -2.172 5.98 1 97.69 125 GLY B N 1
ATOM 2806 C CA . GLY B 1 125 ? -16.688 -1.346 5.617 1 97.69 125 GLY B CA 1
ATOM 2807 C C . GLY B 1 125 ? -16.953 -0.222 6.602 1 97.69 125 GLY B C 1
ATOM 2808 O O . GLY B 1 125 ? -17.188 0.918 6.199 1 97.69 125 GLY B O 1
ATOM 2809 N N . LYS B 1 126 ? -16.875 -0.544 7.883 1 98.06 126 LYS B N 1
ATOM 2810 C CA . LYS B 1 126 ? -17.016 0.475 8.914 1 98.06 126 LYS B CA 1
ATOM 2811 C C . LYS B 1 126 ? -15.938 1.546 8.797 1 98.06 126 LYS B C 1
ATOM 2813 O O . LYS B 1 126 ? -16.203 2.734 8.969 1 98.06 126 LYS B O 1
ATOM 2818 N N . THR B 1 127 ? -14.734 1.101 8.492 1 97.94 127 THR B N 1
ATOM 2819 C CA . THR B 1 127 ? -13.602 2.008 8.375 1 97.94 127 THR B CA 1
ATOM 2820 C C . THR B 1 127 ? -13.812 2.996 7.234 1 97.94 127 THR B C 1
ATOM 2822 O O . THR B 1 127 ? -13.602 4.199 7.398 1 97.94 127 THR B O 1
ATOM 2825 N N . ILE B 1 128 ? -14.242 2.486 6.117 1 97.44 128 ILE B N 1
ATOM 2826 C CA . ILE B 1 128 ? -14.422 3.311 4.926 1 97.44 128 ILE B CA 1
ATOM 2827 C C . ILE B 1 128 ? -15.57 4.293 5.152 1 97.44 128 ILE B C 1
ATOM 2829 O O . ILE B 1 128 ? -15.484 5.457 4.75 1 97.44 128 ILE B O 1
ATOM 2833 N N . ARG B 1 129 ? -16.609 3.875 5.785 1 97.06 129 ARG B N 1
ATOM 2834 C CA . ARG B 1 129 ? -17.734 4.766 6.09 1 97.06 129 ARG B CA 1
ATOM 2835 C C . ARG B 1 129 ? -17.312 5.855 7.07 1 97.06 129 ARG B C 1
ATOM 2837 O O . ARG B 1 129 ? -17.688 7.02 6.91 1 97.06 129 ARG B O 1
ATOM 2844 N N . ALA B 1 130 ? -16.531 5.441 8.055 1 97.94 130 ALA B N 1
ATOM 2845 C CA . ALA B 1 130 ? -16.016 6.422 9.008 1 97.94 130 ALA B CA 1
ATOM 2846 C C . ALA B 1 130 ? -15.133 7.453 8.312 1 97.94 130 ALA B C 1
ATOM 2848 O O . ALA B 1 130 ? -15.18 8.641 8.648 1 97.94 130 ALA B O 1
ATOM 2849 N N . LEU B 1 131 ? -14.328 7 7.363 1 97.62 131 LEU B N 1
ATOM 2850 C CA . LEU B 1 131 ? -13.492 7.922 6.602 1 97.62 131 LEU B CA 1
ATOM 2851 C C . LEU B 1 131 ? -14.344 8.914 5.816 1 97.62 131 LEU B C 1
ATOM 2853 O O . LEU B 1 131 ? -14.047 10.109 5.789 1 97.62 131 LEU B O 1
ATOM 2857 N N . HIS B 1 132 ? -15.375 8.375 5.195 1 96.5 132 HIS B N 1
ATOM 2858 C CA . HIS B 1 132 ? -16.297 9.219 4.461 1 96.5 132 HIS B CA 1
ATOM 2859 C C . HIS B 1 132 ? -16.891 10.305 5.355 1 96.5 132 HIS B C 1
ATOM 2861 O O . HIS B 1 132 ? -16.891 11.484 4.996 1 96.5 132 HIS B O 1
ATOM 2867 N N . GLU B 1 133 ? -17.312 9.938 6.473 1 96.94 133 GLU B N 1
ATOM 2868 C CA . GLU B 1 133 ? -17.922 10.875 7.426 1 96.94 133 GLU B CA 1
ATOM 2869 C C . GLU B 1 133 ? -16.875 11.859 7.957 1 96.94 133 GLU B C 1
ATOM 2871 O O .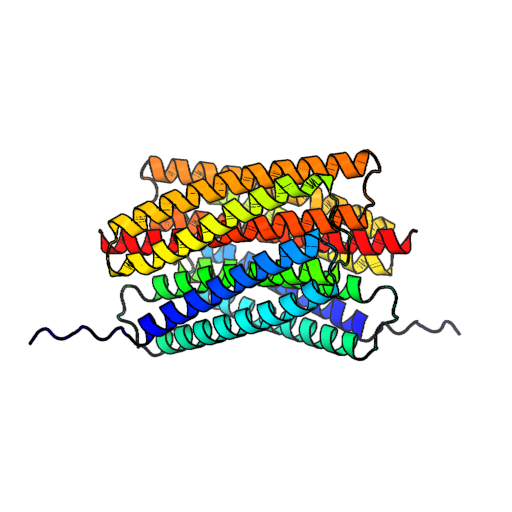 GLU B 1 133 ? -17.172 13.031 8.172 1 96.94 133 GLU B O 1
ATOM 2876 N N . CYS B 1 134 ? -15.688 11.344 8.18 1 97.12 134 CYS B N 1
ATOM 2877 C CA . CYS B 1 134 ? -14.594 12.188 8.656 1 97.12 134 CYS B CA 1
ATOM 2878 C C . CYS B 1 134 ? -14.336 13.336 7.691 1 97.12 134 CYS B C 1
ATOM 2880 O O . CYS B 1 134 ? -14.312 14.5 8.102 1 97.12 134 CYS B O 1
ATOM 2882 N N . VAL B 1 135 ? -14.266 13.031 6.438 1 94.81 135 VAL B N 1
ATOM 2883 C CA . VAL B 1 135 ? -13.938 14.016 5.41 1 94.81 135 VAL B CA 1
ATOM 2884 C C . VAL B 1 135 ? -15.102 14.992 5.25 1 94.81 135 VAL B C 1
ATOM 2886 O O . VAL B 1 135 ? -14.883 16.203 5.145 1 94.81 135 VAL B O 1
ATOM 2889 N N . GLU B 1 136 ? -16.312 14.531 5.297 1 93 136 GLU B N 1
ATOM 2890 C CA . GLU B 1 136 ? -17.484 15.398 5.199 1 93 136 GLU B CA 1
ATOM 2891 C C . GLU B 1 136 ? -17.547 16.375 6.375 1 93 136 GLU B C 1
ATOM 2893 O O . GLU B 1 136 ? -17.938 17.531 6.211 1 93 136 GLU B O 1
ATOM 2898 N N . SER B 1 137 ? -17.109 15.93 7.484 1 94.5 137 SER B N 1
ATOM 2899 C CA . SER B 1 137 ? -17.234 16.703 8.711 1 94.5 137 SER B CA 1
ATOM 2900 C C . SER B 1 137 ? -16.141 17.766 8.812 1 94.5 137 SER B C 1
ATOM 2902 O O . SER B 1 137 ? -16.25 18.719 9.586 1 94.5 137 SER B O 1
ATOM 2904 N N . LEU B 1 138 ? -15.07 17.641 7.996 1 91.31 138 LEU B N 1
ATOM 2905 C CA . LEU B 1 138 ? -13.961 18.578 8.055 1 91.31 138 LEU B CA 1
ATOM 2906 C C . LEU B 1 138 ? -14.438 20 7.789 1 91.31 138 LEU B C 1
ATOM 2908 O O . LEU B 1 138 ? -13.867 20.969 8.312 1 91.31 138 LEU B O 1
ATOM 2912 N N . GLU B 1 139 ? -15.5 20.125 7.051 1 84.5 139 GLU B N 1
ATOM 2913 C CA . GLU B 1 139 ? -15.984 21.438 6.664 1 84.5 139 GLU B CA 1
ATOM 2914 C C . GLU B 1 139 ? -17.094 21.906 7.59 1 84.5 139 GLU B C 1
ATOM 2916 O O . GLU B 1 139 ? -17.391 23.109 7.656 1 84.5 139 GLU B O 1
ATOM 2921 N N . THR B 1 140 ? -17.672 21.047 8.328 1 90.69 140 THR B N 1
ATOM 2922 C CA . THR B 1 140 ? -18.906 21.422 9.016 1 90.69 140 THR B CA 1
ATOM 2923 C C . THR B 1 140 ? -18.75 21.281 10.523 1 90.69 140 THR B C 1
ATOM 2925 O O . THR B 1 140 ? -19.359 22.031 11.289 1 90.69 140 THR B O 1
ATOM 2928 N N . ASP B 1 141 ? -17.953 20.281 10.945 1 94.81 141 ASP B N 1
ATOM 2929 C CA . ASP B 1 141 ? -17.859 19.969 12.359 1 94.81 141 ASP B CA 1
ATOM 2930 C C . ASP B 1 141 ? -16.531 19.281 12.68 1 94.81 141 ASP B C 1
ATOM 2932 O O . ASP B 1 141 ? -16.438 18.047 12.695 1 94.81 141 ASP B O 1
ATOM 2936 N N . LEU B 1 142 ? -15.578 20.094 13.094 1 94.25 142 LEU B N 1
ATOM 2937 C CA . LEU B 1 142 ? -14.242 19.578 13.359 1 94.25 142 LEU B CA 1
ATOM 2938 C C . LEU B 1 142 ? -14.258 18.578 14.516 1 94.25 142 LEU B C 1
ATOM 2940 O O . LEU B 1 142 ? -13.461 17.641 14.547 1 94.25 142 LEU B O 1
ATOM 2944 N N . GLY B 1 143 ? -15.156 18.781 15.5 1 95.38 143 GLY B N 1
ATOM 2945 C CA . GLY B 1 143 ? -15.305 17.828 16.578 1 95.38 143 GLY B CA 1
ATOM 2946 C C . GLY B 1 143 ? -15.703 16.453 16.109 1 95.38 143 GLY B C 1
ATOM 2947 O O . GLY B 1 143 ? -15.133 15.445 16.547 1 95.38 143 GLY B O 1
ATOM 2948 N N . GLU B 1 144 ? -16.672 16.453 15.234 1 96.88 144 GLU B N 1
ATOM 2949 C CA . GLU B 1 144 ? -17.109 15.18 14.656 1 96.88 144 GLU B CA 1
ATOM 2950 C C . GLU B 1 144 ? -16.016 14.547 13.812 1 96.88 144 GLU B C 1
ATOM 2952 O O . GLU B 1 144 ? -15.82 13.328 13.836 1 96.88 144 GLU B O 1
ATOM 2957 N N . ALA B 1 145 ? -15.297 15.336 13.031 1 96.62 145 ALA B N 1
ATOM 2958 C CA . ALA B 1 145 ? -14.172 14.828 12.25 1 96.62 145 ALA B CA 1
ATOM 2959 C C . ALA B 1 145 ? -13.141 14.148 13.141 1 96.62 145 ALA B C 1
ATOM 2961 O O . ALA B 1 145 ? -12.656 13.055 12.82 1 96.62 145 ALA B O 1
ATOM 2962 N N . MET B 1 146 ? -12.914 14.75 14.258 1 96.19 146 MET B N 1
ATOM 2963 C CA . MET B 1 146 ? -11.953 14.203 15.211 1 96.19 146 MET B CA 1
ATOM 2964 C C . MET B 1 146 ? -12.453 12.875 15.789 1 96.19 146 MET B C 1
ATOM 2966 O O . MET B 1 146 ? -11.68 11.93 15.945 1 96.19 146 MET B O 1
ATOM 2970 N N . ARG B 1 147 ? -13.688 12.836 16.094 1 97.75 147 ARG B N 1
ATOM 2971 C CA . ARG B 1 147 ? -14.273 11.602 16.594 1 97.75 147 ARG B CA 1
ATOM 2972 C C . ARG B 1 147 ? -14.133 10.477 15.578 1 97.75 147 ARG B C 1
ATOM 2974 O O . ARG B 1 147 ? -13.836 9.336 15.945 1 97.75 147 ARG B O 1
ATOM 2981 N N . LYS B 1 148 ? -14.32 10.781 14.344 1 98.19 148 LYS B N 1
ATOM 2982 C CA . LYS B 1 148 ? -14.211 9.781 13.281 1 98.19 148 LYS B CA 1
ATOM 2983 C C . LYS B 1 148 ? -12.766 9.312 13.117 1 98.19 148 LYS B C 1
ATOM 2985 O O . LYS B 1 148 ? -12.523 8.148 12.812 1 98.19 148 LYS B O 1
ATOM 2990 N N . VAL B 1 149 ? -11.805 10.227 13.297 1 97.38 149 VAL B N 1
ATOM 2991 C CA . VAL B 1 149 ? -10.398 9.836 13.242 1 97.38 149 VAL B CA 1
ATOM 2992 C C . VAL B 1 149 ? -10.125 8.742 14.273 1 97.38 149 VAL B C 1
ATOM 2994 O O . VAL B 1 149 ? -9.5 7.73 13.961 1 97.38 149 VAL B O 1
ATOM 2997 N N . HIS B 1 150 ? -10.664 8.914 15.453 1 96.94 150 HIS B N 1
ATOM 2998 C CA . HIS B 1 150 ? -10.461 7.945 16.531 1 96.94 150 HIS B CA 1
ATOM 2999 C C . HIS B 1 150 ? -11.172 6.629 16.219 1 96.94 150 HIS B C 1
ATOM 3001 O O . HIS B 1 150 ? -10.648 5.555 16.531 1 96.94 150 HIS B O 1
ATOM 3007 N N . GLU B 1 151 ? -12.328 6.746 15.656 1 98 151 GLU B N 1
ATOM 3008 C CA . GLU B 1 151 ? -13.055 5.547 15.258 1 98 151 GLU B CA 1
ATOM 3009 C C . GLU B 1 151 ? -12.266 4.746 14.227 1 98 151 GLU B C 1
ATOM 3011 O O . GLU B 1 151 ? -12.188 3.518 14.312 1 98 151 GLU B O 1
ATOM 3016 N N . ILE B 1 152 ? -11.703 5.418 13.258 1 98.12 152 ILE B N 1
ATOM 3017 C CA . ILE B 1 152 ? -10.938 4.77 12.203 1 98.12 152 ILE B CA 1
ATOM 3018 C C . ILE B 1 152 ? -9.727 4.051 12.805 1 98.12 152 ILE B C 1
ATOM 3020 O O . ILE B 1 152 ? -9.406 2.93 12.406 1 98.12 152 ILE B O 1
ATOM 3024 N N . GLU B 1 153 ? -9.094 4.691 13.742 1 95.44 153 GLU B N 1
ATOM 3025 C CA . GLU B 1 153 ? -7.965 4.066 14.422 1 95.44 153 GLU B CA 1
ATOM 3026 C C . GLU B 1 153 ? -8.383 2.766 15.102 1 95.44 153 GLU B C 1
ATOM 3028 O O . GLU B 1 153 ? -7.676 1.761 15.023 1 95.44 153 GLU B O 1
ATOM 3033 N N . ARG B 1 154 ? -9.508 2.783 15.742 1 96.81 154 ARG B N 1
ATOM 3034 C CA . ARG B 1 154 ? -10.023 1.593 16.406 1 96.81 154 ARG B CA 1
ATOM 3035 C C . ARG B 1 154 ? -10.328 0.488 15.406 1 96.81 154 ARG B C 1
ATOM 3037 O O . ARG B 1 154 ? -10.039 -0.684 15.656 1 96.81 154 ARG B O 1
ATOM 3044 N N . PHE B 1 155 ? -10.93 0.868 14.336 1 97.5 155 PHE B N 1
ATOM 3045 C CA . PHE B 1 155 ? -11.266 -0.112 13.305 1 97.5 155 PHE B CA 1
ATOM 3046 C C . PHE B 1 155 ? -10.008 -0.707 12.695 1 97.5 155 PHE B C 1
ATOM 3048 O O . PHE B 1 155 ? -9.969 -1.894 12.359 1 97.5 155 PHE B O 1
ATOM 3055 N N . GLU B 1 156 ? -8.977 0.112 12.461 1 95.38 156 GLU B N 1
ATOM 3056 C CA . GLU B 1 156 ? -7.703 -0.395 11.961 1 95.38 156 GLU B CA 1
ATOM 3057 C C . GLU B 1 156 ? -7.105 -1.429 12.906 1 95.38 156 GLU B C 1
ATOM 3059 O O . GLU B 1 156 ? -6.594 -2.461 12.469 1 95.38 156 GLU B O 1
ATOM 3064 N N . ASP B 1 157 ? -7.188 -1.173 14.227 1 93.5 157 ASP B N 1
ATOM 3065 C CA . ASP B 1 157 ? -6.707 -2.125 15.219 1 93.5 157 ASP B CA 1
ATOM 3066 C C . ASP B 1 157 ? -7.457 -3.449 15.125 1 93.5 157 ASP B C 1
ATOM 3068 O O . ASP B 1 157 ? -6.852 -4.52 15.203 1 93.5 157 ASP B O 1
ATOM 3072 N N . GLU B 1 158 ? -8.719 -3.328 14.992 1 97.06 158 GLU B N 1
ATOM 3073 C CA . GLU B 1 158 ? -9.562 -4.516 14.859 1 97.06 158 GLU B CA 1
ATOM 3074 C C . GLU B 1 158 ? -9.219 -5.289 13.586 1 97.06 158 GLU B C 1
ATOM 3076 O O . GLU B 1 158 ? -9.109 -6.516 13.609 1 97.06 158 GLU B O 1
ATOM 3081 N N . ALA B 1 159 ? -9.062 -4.578 12.477 1 96.5 159 ALA B N 1
ATOM 3082 C CA . ALA B 1 159 ? -8.703 -5.207 11.211 1 96.5 159 ALA B CA 1
ATOM 3083 C C . ALA B 1 159 ? -7.359 -5.922 11.312 1 96.5 159 ALA B C 1
ATOM 3085 O O . ALA B 1 159 ? -7.184 -7.004 10.75 1 96.5 159 ALA B O 1
ATOM 3086 N N . ASP B 1 160 ? -6.41 -5.324 12.023 1 92.75 160 ASP B N 1
ATOM 3087 C CA . ASP B 1 160 ? -5.09 -5.914 12.219 1 92.75 160 ASP B CA 1
ATOM 3088 C C . ASP B 1 160 ? -5.191 -7.242 12.969 1 92.75 160 ASP B C 1
ATOM 3090 O O . ASP B 1 160 ? -4.473 -8.195 12.656 1 92.75 160 ASP B O 1
ATOM 3094 N N . ILE B 1 161 ? -6.043 -7.266 13.945 1 96.31 161 ILE B N 1
ATOM 3095 C CA . ILE B 1 161 ? -6.238 -8.477 14.734 1 96.31 161 ILE B CA 1
ATOM 3096 C C . ILE B 1 161 ? -6.809 -9.586 13.844 1 96.31 161 ILE B C 1
ATOM 3098 O O . ILE B 1 161 ? -6.324 -10.719 13.867 1 96.31 161 ILE B O 1
ATOM 3102 N N . ILE B 1 162 ? -7.766 -9.25 13.07 1 98.12 162 ILE B N 1
ATOM 3103 C CA . ILE B 1 162 ? -8.391 -10.227 12.18 1 98.12 162 ILE B CA 1
ATOM 3104 C C . ILE B 1 162 ? -7.387 -10.695 11.133 1 98.12 162 ILE B C 1
ATOM 3106 O O . ILE B 1 162 ? -7.32 -11.883 10.82 1 98.12 162 ILE B O 1
ATOM 3110 N N . GLU B 1 163 ? -6.613 -9.734 10.555 1 96.62 163 GLU B N 1
ATOM 3111 C CA . GLU B 1 163 ? -5.586 -10.078 9.578 1 96.62 163 GLU B CA 1
ATOM 3112 C C . GLU B 1 163 ? -4.625 -11.125 10.133 1 96.62 163 GLU B C 1
ATOM 3114 O O . GLU B 1 163 ? -4.32 -12.117 9.469 1 96.62 163 GLU B O 1
ATOM 3119 N N . ARG B 1 164 ? -4.188 -10.938 11.359 1 94.69 164 ARG B N 1
ATOM 3120 C CA . ARG B 1 164 ? -3.246 -11.852 11.992 1 94.69 164 ARG B CA 1
ATOM 3121 C C . ARG B 1 164 ? -3.875 -13.227 12.203 1 94.69 164 ARG B C 1
ATOM 3123 O O . ARG B 1 164 ? -3.217 -14.25 12.008 1 94.69 164 ARG B O 1
ATOM 3130 N N . LYS B 1 165 ? -5.078 -13.172 12.578 1 97.81 165 LYS B N 1
ATOM 3131 C CA . LYS B 1 165 ? -5.793 -14.43 12.766 1 97.81 165 LYS B CA 1
ATOM 3132 C C . LYS B 1 165 ? -5.879 -15.219 11.461 1 97.81 165 LYS B C 1
ATOM 3134 O O . LYS B 1 165 ? -5.598 -16.422 11.43 1 97.81 165 LYS B O 1
ATOM 3139 N N . ILE B 1 166 ? -6.25 -14.555 10.383 1 98.12 166 ILE B N 1
ATOM 3140 C CA . ILE B 1 166 ? -6.398 -15.211 9.086 1 98.12 166 ILE B CA 1
ATOM 3141 C C . ILE B 1 166 ? -5.043 -15.734 8.617 1 98.12 166 ILE B C 1
ATOM 3143 O O . ILE B 1 166 ? -4.93 -16.891 8.188 1 98.12 166 ILE B O 1
ATOM 3147 N N . ILE B 1 167 ? -4.012 -14.898 8.742 1 95.81 167 ILE B N 1
ATOM 3148 C CA . ILE B 1 167 ? -2.68 -15.273 8.273 1 95.81 167 ILE B CA 1
ATOM 3149 C C . ILE B 1 167 ? -2.184 -16.484 9.055 1 95.81 167 ILE B C 1
ATOM 3151 O O . ILE B 1 167 ? -1.673 -17.438 8.461 1 95.81 167 ILE B O 1
ATOM 3155 N N . THR B 1 168 ? -2.371 -16.469 10.375 1 96.75 168 THR B N 1
ATOM 3156 C CA . THR B 1 168 ? -1.99 -17.609 11.211 1 96.75 168 THR B CA 1
ATOM 3157 C C . THR B 1 168 ? -2.75 -18.859 10.797 1 96.75 168 THR B C 1
ATOM 3159 O O . THR B 1 168 ? -2.166 -19.953 10.703 1 96.75 168 THR B O 1
ATOM 3162 N N . GLY B 1 169 ? -4.008 -18.672 10.523 1 97.75 169 GLY B N 1
ATOM 3163 C CA . GLY B 1 169 ? -4.816 -19.797 10.062 1 97.75 169 GLY B CA 1
ATOM 3164 C C . GLY B 1 169 ? -4.375 -20.328 8.719 1 97.75 169 GLY B C 1
ATOM 3165 O O . GLY B 1 169 ? -4.371 -21.547 8.5 1 97.75 169 GLY B O 1
ATOM 3166 N N . LEU B 1 170 ? -4.012 -19.5 7.789 1 96.94 170 LEU B N 1
ATOM 3167 C CA . LEU B 1 170 ? -3.549 -19.891 6.465 1 96.94 170 LEU B CA 1
ATOM 3168 C C . LEU B 1 170 ? -2.252 -20.703 6.562 1 96.94 170 LEU B C 1
ATOM 3170 O O . LEU B 1 170 ? -2.092 -21.719 5.883 1 96.94 170 LEU B O 1
ATOM 3174 N N . TYR B 1 171 ? -1.343 -20.266 7.422 1 94.94 171 TYR B N 1
ATOM 3175 C CA . TYR B 1 171 ? -0.106 -21 7.637 1 94.94 171 TYR B CA 1
ATOM 3176 C C . TYR B 1 171 ? -0.394 -22.391 8.188 1 94.94 171 TYR B C 1
ATOM 3178 O O . TYR B 1 171 ? 0.212 -23.375 7.754 1 94.94 171 TYR B O 1
ATOM 3186 N N . SER B 1 172 ? -1.272 -22.422 9.148 1 97 172 SER B N 1
ATOM 3187 C CA . SER B 1 172 ? -1.658 -23.719 9.719 1 97 172 SER B CA 1
ATOM 3188 C C . SER B 1 172 ? -2.26 -24.625 8.664 1 97 172 SER B C 1
ATOM 3190 O O . SER B 1 172 ? -1.904 -25.812 8.578 1 97 172 SER B O 1
ATOM 3192 N N . ALA B 1 173 ? -3.148 -24.109 7.836 1 96.81 173 ALA B N 1
ATOM 3193 C CA . ALA B 1 173 ? -3.787 -24.891 6.781 1 96.81 173 ALA B CA 1
ATOM 3194 C C . ALA B 1 173 ? -2.76 -25.406 5.773 1 96.81 173 ALA B C 1
ATOM 3196 O O . ALA B 1 173 ? -2.852 -26.531 5.301 1 96.81 173 ALA B O 1
ATOM 3197 N N . TYR B 1 174 ? -1.82 -24.547 5.469 1 94.62 174 TYR B N 1
ATOM 3198 C CA . TYR B 1 174 ? -0.77 -24.922 4.531 1 94.62 174 TYR B CA 1
ATOM 3199 C C . TYR B 1 174 ? 0.116 -26.016 5.109 1 94.62 174 TYR B C 1
ATOM 3201 O O . TYR B 1 174 ? 0.404 -27.016 4.438 1 94.62 174 TYR B O 1
ATOM 3209 N N . ARG B 1 175 ? 0.493 -25.953 6.402 1 94.56 175 ARG B N 1
ATOM 3210 C CA . ARG B 1 175 ? 1.37 -26.906 7.066 1 94.56 175 ARG B CA 1
ATOM 3211 C C . ARG B 1 175 ? 0.687 -28.266 7.219 1 94.56 175 ARG B C 1
ATOM 3213 O O . ARG B 1 175 ? 1.35 -29.297 7.215 1 94.56 175 ARG B O 1
ATOM 3220 N N . GLN B 1 176 ? -0.553 -28.234 7.285 1 96.94 176 GLN B N 1
ATOM 3221 C CA . GLN B 1 176 ? -1.321 -29.453 7.469 1 96.94 176 GLN B CA 1
ATOM 3222 C C . GLN B 1 176 ? -1.823 -30 6.133 1 96.94 176 GLN B C 1
ATOM 3224 O O . GLN B 1 176 ? -2.699 -30.859 6.098 1 96.94 176 GLN B O 1
ATOM 3229 N N . ASP B 1 177 ? -1.419 -29.422 5.012 1 95 177 ASP B N 1
ATOM 3230 C CA . ASP B 1 177 ? -1.68 -29.859 3.643 1 95 177 ASP B CA 1
ATOM 3231 C C . ASP B 1 177 ? -3.164 -29.75 3.305 1 95 177 ASP B C 1
ATOM 3233 O O . ASP B 1 177 ? -3.691 -30.562 2.533 1 95 177 ASP B O 1
ATOM 3237 N N . ARG B 1 178 ? -3.834 -28.797 3.975 1 95.69 178 ARG B N 1
ATOM 3238 C CA . ARG B 1 178 ? -5.242 -28.562 3.674 1 95.69 178 ARG B CA 1
ATOM 3239 C C . ARG B 1 178 ? -5.402 -27.641 2.471 1 95.69 178 ARG B C 1
ATOM 3241 O O . ARG B 1 178 ? -6.441 -27.656 1.807 1 95.69 178 ARG B O 1
ATOM 3248 N N . ILE B 1 179 ? -4.398 -26.828 2.201 1 94.62 179 ILE B N 1
ATOM 3249 C CA . ILE B 1 179 ? -4.379 -26 1 1 94.62 179 ILE B CA 1
ATOM 3250 C C . ILE B 1 179 ? -2.994 -26.062 0.356 1 94.62 179 ILE B C 1
ATOM 3252 O O . ILE B 1 179 ? -1.988 -26.219 1.048 1 94.62 179 ILE B O 1
ATOM 3256 N N . GLY B 1 180 ? -3.01 -26.016 -0.959 1 92.56 180 GLY B N 1
ATOM 3257 C CA . GLY B 1 180 ? -1.753 -25.984 -1.689 1 92.56 180 GLY B CA 1
ATOM 3258 C C . GLY B 1 180 ? -1.055 -24.641 -1.636 1 92.56 180 GLY B C 1
ATOM 3259 O O . GLY B 1 180 ? -1.615 -23.672 -1.134 1 92.56 180 GLY B O 1
ATOM 3260 N N . VAL B 1 181 ? 0.161 -24.578 -2.074 1 90.88 181 VAL B N 1
ATOM 3261 C CA . VAL B 1 181 ? 1.032 -23.422 -1.971 1 90.88 181 VAL B CA 1
ATOM 3262 C C . VAL B 1 181 ? 0.424 -22.25 -2.742 1 90.88 181 VAL B C 1
ATOM 3264 O O . VAL B 1 181 ? 0.48 -21.109 -2.289 1 90.88 181 VAL B O 1
ATOM 3267 N N . VAL B 1 182 ? -0.158 -22.516 -3.924 1 89.5 182 VAL B N 1
ATOM 3268 C CA . VAL B 1 182 ? -0.723 -21.453 -4.742 1 89.5 182 VAL B CA 1
ATOM 3269 C C . VAL B 1 182 ? -1.894 -20.797 -4.008 1 89.5 182 VAL B C 1
ATOM 3271 O O . VAL B 1 182 ? -1.966 -19.578 -3.9 1 89.5 182 VAL B O 1
ATOM 3274 N N . LYS B 1 183 ? -2.76 -21.672 -3.457 1 93.5 183 LYS B N 1
ATOM 3275 C CA . LYS B 1 183 ? -3.906 -21.172 -2.703 1 93.5 183 LYS B CA 1
ATOM 3276 C C . LYS B 1 183 ? -3.457 -20.438 -1.445 1 93.5 183 LYS B C 1
ATOM 3278 O O . LYS B 1 183 ? -4.008 -19.391 -1.106 1 93.5 183 LYS B O 1
ATOM 3283 N N . PHE B 1 184 ? -2.498 -20.969 -0.79 1 95.5 184 PHE B N 1
ATOM 3284 C CA . PHE B 1 184 ? -1.948 -20.328 0.401 1 95.5 184 PHE B CA 1
ATOM 3285 C C . PHE B 1 184 ? -1.432 -18.938 0.079 1 95.5 184 PHE B C 1
ATOM 3287 O O . PHE B 1 184 ? -1.819 -17.969 0.725 1 95.5 184 PHE B O 1
ATOM 3294 N N . LEU B 1 185 ? -0.612 -18.812 -0.936 1 92 185 LEU B N 1
ATOM 3295 C CA . LEU B 1 185 ? 0.028 -17.547 -1.265 1 92 185 LEU B CA 1
ATOM 3296 C C . LEU B 1 185 ? -0.994 -16.547 -1.787 1 92 185 LEU B C 1
ATOM 3298 O O . LEU B 1 185 ? -0.904 -15.344 -1.491 1 92 185 LEU B O 1
ATOM 3302 N N . ASP B 1 186 ? -1.922 -17 -2.551 1 92.38 186 ASP B N 1
ATOM 3303 C CA . ASP B 1 186 ? -2.969 -16.109 -3.059 1 92.38 186 ASP B CA 1
ATOM 3304 C C . ASP B 1 186 ? -3.816 -15.555 -1.917 1 92.38 186 ASP B C 1
ATOM 3306 O O . ASP B 1 186 ? -4.062 -14.352 -1.851 1 92.38 186 ASP B O 1
ATOM 3310 N N . MET B 1 187 ? -4.195 -16.453 -1.027 1 95.75 187 MET B N 1
ATOM 3311 C CA . MET B 1 187 ? -5.039 -16.031 0.092 1 95.75 187 MET B CA 1
ATOM 3312 C C . MET B 1 187 ? -4.277 -15.102 1.027 1 95.75 187 MET B C 1
ATOM 3314 O O . MET B 1 187 ? -4.859 -14.172 1.591 1 95.75 187 MET B O 1
ATOM 3318 N N . LYS B 1 188 ? -3.055 -15.375 1.241 1 95.06 188 LYS B N 1
ATOM 3319 C CA . LYS B 1 188 ? -2.211 -14.484 2.037 1 95.06 188 LYS B CA 1
ATOM 3320 C C . LYS B 1 188 ? -2.186 -13.078 1.447 1 95.06 188 LYS B C 1
ATOM 3322 O O . LYS B 1 188 ? -2.357 -12.094 2.168 1 95.06 188 LYS B O 1
ATOM 3327 N N . GLU B 1 189 ? -1.982 -13.016 0.151 1 93 189 GLU B N 1
ATOM 3328 C CA . GLU B 1 189 ? -1.927 -11.719 -0.52 1 93 189 GLU B CA 1
ATOM 3329 C C . GLU B 1 189 ? -3.266 -10.992 -0.432 1 93 189 GLU B C 1
ATOM 3331 O O . GLU B 1 189 ? -3.311 -9.797 -0.154 1 93 189 GLU B O 1
ATOM 3336 N N . ILE B 1 190 ? -4.328 -11.719 -0.672 1 95.5 190 ILE B N 1
ATOM 3337 C CA . ILE B 1 190 ? -5.66 -11.125 -0.607 1 95.5 190 ILE B CA 1
ATOM 3338 C C . ILE B 1 190 ? -5.914 -10.578 0.797 1 95.5 190 ILE B C 1
ATOM 3340 O O . ILE B 1 190 ? -6.391 -9.453 0.956 1 95.5 190 ILE B O 1
ATOM 3344 N N . THR B 1 191 ? -5.566 -11.352 1.815 1 97 191 THR B N 1
ATOM 3345 C CA . THR B 1 191 ? -5.75 -10.953 3.205 1 97 191 THR B CA 1
ATOM 3346 C C . THR B 1 191 ? -5.008 -9.648 3.488 1 97 191 THR B C 1
ATOM 3348 O O . THR B 1 191 ? -5.582 -8.711 4.055 1 97 191 THR B O 1
ATOM 3351 N N . ARG B 1 192 ? -3.818 -9.555 3.062 1 93.38 192 ARG B N 1
ATOM 3352 C CA . ARG B 1 192 ? -2.992 -8.383 3.305 1 93.38 192 ARG B CA 1
ATOM 3353 C C . ARG B 1 192 ? -3.547 -7.164 2.57 1 93.38 192 ARG B C 1
ATOM 3355 O O . ARG B 1 192 ? -3.543 -6.051 3.107 1 93.38 192 ARG B O 1
ATOM 3362 N N . LYS B 1 193 ? -3.975 -7.371 1.394 1 93.38 193 LYS B N 1
ATOM 3363 C CA . LYS B 1 193 ? -4.48 -6.25 0.611 1 93.38 193 LYS B CA 1
ATOM 3364 C C . LYS B 1 193 ? -5.793 -5.723 1.19 1 93.38 193 LYS B C 1
ATOM 3366 O O . LYS B 1 193 ? -6.031 -4.512 1.201 1 93.38 193 LYS B O 1
ATOM 3371 N N . VAL B 1 194 ? -6.625 -6.648 1.668 1 96.19 194 VAL B N 1
ATOM 3372 C CA . VAL B 1 194 ? -7.863 -6.203 2.295 1 96.19 194 VAL B CA 1
ATOM 3373 C C . VAL B 1 194 ? -7.547 -5.426 3.57 1 96.19 194 VAL B C 1
ATOM 3375 O O . VAL B 1 194 ? -8.117 -4.355 3.809 1 96.19 194 VAL B O 1
ATOM 3378 N N . ALA B 1 195 ? -6.652 -5.938 4.355 1 95 195 ALA B N 1
ATOM 3379 C CA . ALA B 1 195 ? -6.238 -5.227 5.562 1 95 195 ALA B CA 1
ATOM 3380 C C . ALA B 1 195 ? -5.652 -3.859 5.219 1 95 195 ALA B C 1
ATOM 3382 O O . ALA B 1 195 ? -5.844 -2.889 5.953 1 95 195 ALA B O 1
ATOM 3383 N N . ASN B 1 196 ? -4.953 -3.814 4.145 1 93.75 196 ASN B N 1
ATOM 3384 C CA . ASN B 1 196 ? -4.293 -2.588 3.713 1 93.75 196 ASN B CA 1
ATOM 3385 C C . ASN B 1 196 ? -5.305 -1.503 3.354 1 93.75 196 ASN B C 1
ATOM 3387 O O . ASN B 1 196 ? -4.973 -0.315 3.361 1 93.75 196 ASN B O 1
ATOM 3391 N N . ILE B 1 197 ? -6.52 -1.915 2.973 1 95.69 197 ILE B N 1
ATOM 3392 C CA . ILE B 1 197 ? -7.559 -0.919 2.734 1 95.69 197 ILE B CA 1
ATOM 3393 C C . ILE B 1 197 ? -7.785 -0.099 4.004 1 95.69 197 ILE B C 1
ATOM 3395 O O . ILE B 1 197 ? -7.816 1.133 3.955 1 95.69 197 ILE B O 1
ATOM 3399 N N . SER B 1 198 ? -7.895 -0.748 5.133 1 95.44 198 SER B N 1
ATOM 3400 C CA . SER B 1 198 ? -8.062 -0.073 6.418 1 95.44 198 SER B CA 1
ATOM 3401 C C . SER B 1 198 ? -6.852 0.781 6.762 1 95.44 198 SER B C 1
ATOM 3403 O O . SER B 1 198 ? -6.988 1.884 7.293 1 95.44 198 SER B O 1
ATOM 3405 N N . ASP B 1 199 ? -5.68 0.316 6.422 1 93.19 199 ASP B N 1
ATOM 3406 C CA . ASP B 1 199 ? -4.449 1.059 6.68 1 93.19 199 ASP B CA 1
ATOM 3407 C C . ASP B 1 199 ? -4.422 2.367 5.891 1 93.19 199 ASP B C 1
ATOM 3409 O O . ASP B 1 199 ? -4.039 3.41 6.422 1 93.19 199 ASP B O 1
ATOM 3413 N N . ARG B 1 200 ? -4.781 2.244 4.656 1 94.25 200 ARG B N 1
ATOM 3414 C CA . ARG B 1 200 ? -4.797 3.443 3.826 1 94.25 200 ARG B CA 1
ATOM 3415 C C . ARG B 1 200 ? -5.848 4.438 4.316 1 94.25 200 ARG B C 1
ATOM 3417 O O . ARG B 1 200 ? -5.629 5.648 4.27 1 94.25 200 ARG B O 1
ATOM 3424 N N . ALA B 1 201 ? -6.957 3.855 4.758 1 96.44 201 ALA B N 1
ATOM 3425 C CA . ALA B 1 201 ? -7.98 4.723 5.34 1 96.44 201 ALA B CA 1
ATOM 3426 C C . ALA B 1 201 ? -7.445 5.453 6.57 1 96.44 201 ALA B C 1
ATOM 3428 O O . ALA B 1 201 ? -7.727 6.641 6.766 1 96.44 201 ALA B O 1
ATOM 3429 N N . GLU B 1 202 ? -6.699 4.789 7.328 1 95.81 202 GLU B N 1
ATOM 3430 C CA . GLU B 1 202 ? -6.082 5.422 8.492 1 95.81 202 GLU B CA 1
ATOM 3431 C C . GLU B 1 202 ? -5.105 6.516 8.078 1 95.81 202 GLU B C 1
ATOM 3433 O O . GLU B 1 202 ? -5.086 7.594 8.672 1 95.81 202 GLU B O 1
ATOM 3438 N N . ASP B 1 203 ? -4.324 6.238 7.105 1 93.44 203 ASP B N 1
ATOM 3439 C CA . ASP B 1 203 ? -3.404 7.254 6.598 1 93.44 203 ASP B CA 1
ATOM 3440 C C . ASP B 1 203 ? -4.156 8.516 6.184 1 93.44 203 ASP B C 1
ATOM 3442 O O . ASP B 1 203 ? -3.713 9.633 6.465 1 93.44 203 ASP B O 1
ATOM 3446 N N . ALA B 1 204 ? -5.227 8.266 5.492 1 95.5 204 ALA B N 1
ATOM 3447 C CA . ALA B 1 204 ? -6.035 9.398 5.055 1 95.5 204 ALA B CA 1
ATOM 3448 C C . ALA B 1 204 ? -6.605 10.156 6.246 1 95.5 204 ALA B C 1
ATOM 3450 O O . ALA B 1 204 ? -6.598 11.391 6.266 1 95.5 204 ALA B O 1
ATOM 3451 N N . SER B 1 205 ? -7.078 9.438 7.238 1 96.94 205 SER B N 1
ATOM 3452 C CA . SER B 1 205 ? -7.641 10.094 8.414 1 96.94 205 SER B CA 1
ATOM 3453 C C . SER B 1 205 ? -6.57 10.852 9.188 1 96.94 205 SER B C 1
ATOM 3455 O O . SER B 1 205 ? -6.855 11.875 9.812 1 96.94 205 SER B O 1
ATOM 3457 N N . ASP B 1 206 ? -5.367 10.406 9.125 1 94.5 206 ASP B N 1
ATOM 3458 C CA . ASP B 1 206 ? -4.254 11.125 9.734 1 94.5 206 ASP B CA 1
ATOM 3459 C C . ASP B 1 206 ? -4.051 12.484 9.07 1 94.5 206 ASP B C 1
ATOM 3461 O O . ASP B 1 206 ? -3.695 13.461 9.734 1 94.5 206 ASP B O 1
ATOM 3465 N N . ARG B 1 207 ? -4.219 12.531 7.777 1 92.62 207 ARG B N 1
ATOM 3466 C CA . ARG B 1 207 ? -4.129 13.812 7.078 1 92.62 207 ARG B CA 1
ATOM 3467 C C . ARG B 1 207 ? -5.246 14.75 7.508 1 92.62 207 ARG B C 1
ATOM 3469 O O . ARG B 1 207 ? -5.035 15.961 7.641 1 92.62 207 ARG B O 1
ATOM 3476 N N . ALA B 1 208 ? -6.422 14.172 7.742 1 94.12 208 ALA B N 1
ATOM 3477 C CA . ALA B 1 208 ? -7.523 14.969 8.273 1 94.12 208 ALA B CA 1
ATOM 3478 C C . ALA B 1 208 ? -7.18 15.539 9.641 1 94.12 208 ALA B C 1
ATOM 3480 O O . ALA B 1 208 ? -7.504 16.688 9.945 1 94.12 208 ALA B O 1
ATOM 3481 N N . LEU B 1 209 ? -6.551 14.727 10.422 1 94 209 LEU B N 1
ATOM 3482 C CA . LEU B 1 209 ? -6.156 15.164 11.758 1 94 209 LEU B CA 1
ATOM 3483 C C . LEU B 1 209 ? -5.191 16.344 11.68 1 94 209 LEU B C 1
ATOM 3485 O O . LEU B 1 209 ? -5.254 17.25 12.508 1 94 209 LEU B O 1
ATOM 3489 N N . ILE B 1 210 ? -4.324 16.344 10.703 1 90.69 210 ILE B N 1
ATOM 3490 C CA . ILE B 1 210 ? -3.4 17.453 10.492 1 90.69 210 ILE B CA 1
ATOM 3491 C C . ILE B 1 210 ? -4.18 18.719 10.141 1 90.69 210 ILE B C 1
ATOM 3493 O O . ILE B 1 210 ? -3.902 19.797 10.68 1 90.69 210 ILE B O 1
ATOM 3497 N N . ILE B 1 211 ? -5.141 18.562 9.266 1 89.69 211 ILE B N 1
ATOM 3498 C CA . ILE B 1 211 ? -5.98 19.688 8.883 1 89.69 211 ILE B CA 1
ATOM 3499 C C . ILE B 1 211 ? -6.711 20.234 10.109 1 89.69 211 ILE B C 1
ATOM 3501 O O . ILE B 1 211 ? -6.758 21.438 10.328 1 89.69 211 ILE B O 1
ATOM 3505 N N . ILE B 1 212 ? -7.242 19.328 10.961 1 91.81 212 ILE B N 1
ATOM 3506 C CA . ILE B 1 212 ? -7.953 19.703 12.18 1 91.81 212 ILE B CA 1
ATOM 3507 C C . ILE B 1 212 ? -7.012 20.453 13.117 1 91.81 212 ILE B C 1
ATOM 3509 O O . ILE B 1 212 ? -7.371 21.484 13.672 1 91.81 212 ILE B O 1
ATOM 3513 N N . ALA B 1 213 ? -5.809 19.953 13.289 1 88.81 213 ALA B N 1
ATOM 3514 C CA . ALA B 1 213 ? -4.828 20.531 14.211 1 88.81 213 ALA B CA 1
ATOM 3515 C C . ALA B 1 213 ? -4.414 21.938 13.766 1 88.81 213 ALA B C 1
ATOM 3517 O O . ALA B 1 213 ? -4.203 22.812 14.602 1 88.81 213 ALA B O 1
ATOM 3518 N N . LYS B 1 214 ? -4.316 22.109 12.484 1 86.06 214 LYS B N 1
ATOM 3519 C CA . LYS B 1 214 ? -3.906 23.406 11.953 1 86.06 214 LYS B CA 1
ATOM 3520 C C . LYS B 1 214 ? -5.039 24.422 12.062 1 86.06 214 LYS B C 1
ATOM 3522 O O . LYS B 1 214 ? -4.789 25.625 12.172 1 86.06 214 LYS B O 1
ATOM 3527 N N . ARG B 1 215 ? -6.195 23.984 12.016 1 84.56 215 ARG B N 1
ATOM 3528 C CA . ARG B 1 215 ? -7.348 24.875 12.102 1 84.56 215 ARG B CA 1
ATOM 3529 C C . ARG B 1 215 ? -7.656 25.234 13.547 1 84.56 215 ARG B C 1
ATOM 3531 O O . ARG B 1 215 ? -8.188 26.312 13.828 1 84.56 215 ARG B O 1
ATOM 3538 N N . ARG B 1 216 ? -7.512 24.328 14.477 1 76.81 216 ARG B N 1
ATOM 3539 C CA . ARG B 1 216 ? -7.789 24.594 15.883 1 76.81 216 ARG B CA 1
ATOM 3540 C C . ARG B 1 216 ? -6.668 25.406 16.516 1 76.81 216 ARG B C 1
ATOM 3542 O O . ARG B 1 216 ? -6.875 26.078 17.531 1 76.81 216 ARG B O 1
ATOM 3549 N N . GLY B 1 217 ? -5.465 25.375 16 1 61.69 217 GLY B N 1
ATOM 3550 C CA . GLY B 1 217 ? -4.418 26.234 16.547 1 61.69 217 GLY B CA 1
ATOM 3551 C C . GLY B 1 217 ? -4.301 27.562 15.828 1 61.69 217 GLY B C 1
ATOM 3552 O O . GLY B 1 217 ? -4.906 27.766 14.773 1 61.69 217 GLY B O 1
#

Organism: Methanothermobacter thermautotrophicus (strain ATCC 29096 / DSM 1053 / JCM 10044 / NBRC 100330 / Delta H) (NCBI:txid187420)

Sequence (434 aa):
MKFFLKESKVEKHGRQHLEKVMECYLKFEELMEAFYRGDCRLVSELTKEIAIKEHEADEIRRKMELEFYEGAFLPFDREDRIMLVESIDKVADVIESAAFTVSLGKVAFPAEFRDDFRAMMKVTGKTIRALHECVESLETDLGEAMRKVHEIERFEDEADIIERKIITGLYSAYRQDRIGVVKFLDMKEITRKVANISDRAEDASDRALIIIAKRRGMKFFLKESKVEKHGRQHLEKVMECYLKFEELMEAFYRGDCRLVSELTKEIAIKEHEADEIRRKMELEFYEGAFLPFDREDRIMLVESIDKVADVIESAAFTVSLGKVAFPAEFRDDFRAMMKVTGKTIRALHECVESLETDLGEAMRKVHEIERFEDEADIIERKIITGLYSAYRQDRIGVVKFLDMKEITRKVANISDRAEDASDRALIIIAKRRG

Solvent-accessible surface area (backbone atoms only — not comparable to full-atom values): 21982 Å² total; per-residue (Å²): 129,80,75,73,78,69,72,48,72,60,53,53,47,49,52,53,29,51,50,30,37,51,49,29,50,56,42,47,56,54,26,51,54,27,40,70,69,61,36,61,68,55,22,44,53,37,34,52,50,27,47,51,33,38,49,53,26,49,51,42,50,51,52,48,52,53,43,46,74,70,58,71,46,69,80,91,53,41,67,51,50,51,51,26,51,54,30,46,49,47,28,29,50,35,50,38,51,33,38,46,50,57,47,70,58,69,60,77,59,63,72,90,47,48,66,60,51,52,51,40,50,51,38,42,50,52,26,54,52,31,45,53,50,20,61,64,19,62,82,75,33,57,68,58,17,50,52,25,38,55,50,26,50,52,32,36,54,51,32,51,52,46,41,50,51,52,51,54,48,44,50,53,34,39,77,69,66,74,39,54,70,60,53,40,54,50,50,49,51,45,46,51,33,55,44,43,32,32,50,29,43,38,54,20,37,50,37,48,49,44,53,49,53,59,65,75,95,130,81,76,74,78,69,72,48,72,61,54,54,46,49,52,52,30,52,50,29,37,51,49,28,49,56,42,47,55,53,26,50,54,27,41,71,70,61,36,61,68,56,22,46,54,38,33,52,52,26,47,52,33,36,50,53,26,49,51,40,49,50,52,49,52,52,43,46,74,71,57,70,45,67,79,91,54,41,67,52,49,52,50,26,52,52,30,48,49,46,27,29,51,36,50,38,52,32,36,46,49,58,47,70,59,69,60,78,59,63,70,91,48,48,67,60,51,50,51,40,51,50,38,39,51,52,26,53,52,31,46,53,51,20,60,62,19,62,81,76,33,57,69,58,18,51,51,25,40,54,49,27,51,53,31,37,54,52,32,50,53,46,43,50,50,51,49,53,48,45,54,52,34,39,76,68,67,74,39,54,70,60,53,40,54,49,50,48,52,44,47,50,32,55,42,43,32,32,51,29,45,39,54,19,36,50,37,49,49,45,53,48,53,60,66,76,95